Protein AF-0000000087533008 (afdb_homodimer)

Sequence (712 aa):
MNSPQEKSFFYEINFIRALACLMIVMVHVSAQFAQANGGDFTTYTYFWNQITRFGTPIFAVIGGFLLFNQYRKRDFILSRFASSRITKVLFPFLFWSVFYIIYKDIAGLRAFPNLGTPGEIIDFVYIFVRGETNYHLYFMSVVLQFYIIFPFLIMAAKSFNRYLVLFILAFAVNFLLVRYHPEIGNSYVDMIISERSFLFRWIFFFMIGGMLSYFWGPIMKWVAQYRRTSLSIGLLIFIFGALEYAVQGFVGSNRESNFFNIPMLFLAGASLYLFCSRLPRLQHAVISLGNLSLGIYLIHPFVLFVSNDYLSGLYTNAVWLPFSYALVLAGSIALVLLINKLPYSQYIITVPKQKQMNSPQEKSFFYEINFIRALACLMIVMVHVSAQFAQANGGDFTTYTYFWNQITRFGTPIFAVIGGFLLFNQYRKRDFILSRFASSRITKVLFPFLFWSVFYIIYKDIAGLRAFPNLGTPGEIIDFVYIFVRGETNYHLYFMSVVLQFYIIFPFLIMAAKSFNRYLVLFILAFAVNFLLVRYHPEIGNSYVDMIISERSFLFRWIFFFMIGGMLSYFWGPIMKWVAQYRRTSLSIGLLIFIFGALEYAVQGFVGSNRESNFFNIPMLFLAGASLYLFCSRLPRLQHAVISLGNLSLGIYLIHPFVLFVSNDYLSGLYTNAVWLPFSYALVLAGSIALVLLINKLPYSQYIITVPKQKQ

pLDDT: mean 90.54, std 10.45, range [26.05, 98.5]

Organism: NCBI:txid342944

Radius of gyration: 28.95 Å; Cα contacts (8 Å, |Δi|>4): 866; chains: 2; bounding box: 70×89×70 Å

Structure (mmCIF, N/CA/C/O backbone):
data_AF-0000000087533008-model_v1
#
loop_
_entity.id
_entity.type
_entity.pdbx_description
1 polymer 'Peptidoglycan/LPS O-acetylase OafA/YrhL'
#
loop_
_atom_site.group_PDB
_atom_site.id
_atom_site.type_symbol
_atom_site.label_atom_id
_atom_site.label_alt_id
_atom_site.label_comp_id
_atom_site.label_asym_id
_atom_site.label_entity_id
_atom_site.label_seq_id
_atom_site.pdbx_PDB_ins_code
_atom_site.Cartn_x
_atom_site.Cartn_y
_atom_site.Cartn_z
_atom_site.occupancy
_atom_site.B_iso_or_equiv
_atom_site.auth_seq_id
_atom_site.auth_comp_id
_atom_site.auth_asym_id
_atom_site.auth_atom_id
_atom_site.pdbx_PDB_model_num
ATOM 1 N N . MET A 1 1 ? -35.438 9.523 28.516 1 26.05 1 MET A N 1
ATOM 2 C CA . MET A 1 1 ? -34.531 10.664 28.531 1 26.05 1 MET A CA 1
ATOM 3 C C . MET A 1 1 ? -33.156 10.273 27.984 1 26.05 1 MET A C 1
ATOM 5 O O . MET A 1 1 ? -32.469 9.477 28.594 1 26.05 1 MET A O 1
ATOM 9 N N . ASN A 1 2 ? -33 10.016 26.641 1 30.69 2 ASN A N 1
ATOM 10 C CA . ASN A 1 2 ? -31.875 9.461 25.922 1 30.69 2 ASN A CA 1
ATOM 11 C C . ASN A 1 2 ? -30.594 10.242 26.203 1 30.69 2 ASN A C 1
ATOM 13 O O . ASN A 1 2 ? -30.594 11.477 26.188 1 30.69 2 ASN A O 1
ATOM 17 N N . SER A 1 3 ? -29.781 9.75 27.094 1 36.19 3 SER A N 1
ATOM 18 C CA . SER A 1 3 ? -28.578 10.445 27.547 1 36.19 3 SER A CA 1
ATOM 19 C C . SER A 1 3 ? -27.875 11.141 26.391 1 36.19 3 SER A C 1
ATOM 21 O O . SER A 1 3 ? -27.828 10.609 25.281 1 36.19 3 SER A O 1
ATOM 23 N N . PRO A 1 4 ? -27.922 12.453 26.312 1 39.78 4 PRO A N 1
ATOM 24 C CA . PRO A 1 4 ? -27.172 13.188 25.281 1 39.78 4 PRO A CA 1
ATOM 25 C C . PRO A 1 4 ? -25.875 12.5 24.906 1 39.78 4 PRO A C 1
ATOM 27 O O . PRO A 1 4 ? -25.156 11.992 25.781 1 39.78 4 PRO A O 1
ATOM 30 N N . GLN A 1 5 ? -25.797 11.719 23.891 1 41.09 5 GLN A N 1
ATOM 31 C CA . GLN A 1 5 ? -24.609 11.039 23.359 1 41.09 5 GLN A CA 1
ATOM 32 C C . GLN A 1 5 ? -23.375 11.906 23.5 1 41.09 5 GLN A C 1
ATOM 34 O O . GLN A 1 5 ? -23.297 13 22.938 1 41.09 5 GLN A O 1
ATOM 39 N N . GLU A 1 6 ? -22.734 12.07 24.656 1 39.91 6 GLU A N 1
ATOM 40 C CA . GLU A 1 6 ? -21.5 12.75 25.047 1 39.91 6 GLU A CA 1
ATOM 41 C C . GLU A 1 6 ? -20.5 12.766 23.891 1 39.91 6 GLU A C 1
ATOM 43 O O . GLU A 1 6 ? -20.203 11.719 23.312 1 39.91 6 GLU A O 1
ATOM 48 N N . LYS A 1 7 ? -20.5 13.727 23.109 1 49.38 7 LYS A N 1
ATOM 49 C CA . LYS A 1 7 ? -19.391 13.992 22.172 1 49.38 7 LYS A CA 1
ATOM 50 C C . LYS A 1 7 ? -18.062 13.562 22.781 1 49.38 7 LYS A C 1
ATOM 52 O O . LYS A 1 7 ? -17.578 14.18 23.734 1 49.38 7 LYS A O 1
ATOM 57 N N . SER A 1 8 ? -17.672 12.336 22.844 1 58.47 8 SER A N 1
ATOM 58 C CA . SER A 1 8 ? -16.438 11.781 23.406 1 58.47 8 SER A CA 1
ATOM 59 C C . SER A 1 8 ? -15.211 12.461 22.828 1 58.47 8 SER A C 1
ATOM 61 O O . SER A 1 8 ? -15.023 12.484 21.609 1 58.47 8 SER A O 1
ATOM 63 N N . PHE A 1 9 ? -14.648 13.555 23.469 1 67.94 9 PHE A N 1
ATOM 64 C CA . PHE A 1 9 ? -13.375 14.203 23.156 1 67.94 9 PHE A CA 1
ATOM 65 C C . PHE A 1 9 ? -12.242 13.188 23.156 1 67.94 9 PHE A C 1
ATOM 67 O O . PHE A 1 9 ? -12.078 12.43 24.109 1 67.94 9 PHE A O 1
ATOM 74 N N . PHE A 1 10 ? -11.617 13.062 21.922 1 86.81 10 PHE A N 1
ATOM 75 C CA . PHE A 1 10 ? -10.516 12.133 21.781 1 86.81 10 PHE A CA 1
ATOM 76 C C . PHE A 1 10 ? -9.188 12.805 22.109 1 86.81 10 PHE A C 1
ATOM 78 O O . PHE A 1 10 ? -8.531 13.359 21.234 1 86.81 10 PHE A O 1
ATOM 85 N N . TYR A 1 11 ? -8.797 12.781 23.375 1 91.25 11 TYR A N 1
ATOM 86 C CA . TYR A 1 11 ? -7.555 13.406 23.812 1 91.25 11 TYR A CA 1
ATOM 87 C C . TYR A 1 11 ? -6.359 12.812 23.078 1 91.25 11 TYR A C 1
ATOM 89 O O . TYR A 1 11 ? -5.395 13.523 22.781 1 91.25 11 TYR A O 1
ATOM 97 N N . GLU A 1 12 ? -6.492 11.539 22.781 1 94.62 12 GLU A N 1
ATOM 98 C CA . GLU A 1 12 ? -5.398 10.867 22.078 1 94.62 12 GLU A CA 1
ATOM 99 C C . GLU A 1 12 ? -5.199 11.453 20.672 1 94.62 12 GLU A C 1
ATOM 101 O O . GLU A 1 12 ? -4.07 11.547 20.188 1 94.62 12 GLU A O 1
ATOM 106 N N . ILE A 1 13 ? -6.301 11.844 20.062 1 95.5 13 ILE A N 1
ATOM 107 C CA . ILE A 1 13 ? -6.215 12.398 18.703 1 95.5 13 ILE A CA 1
ATOM 108 C C . ILE A 1 13 ? -5.57 13.781 18.766 1 95.5 13 ILE A C 1
ATOM 110 O O . ILE A 1 13 ? -4.777 14.133 17.875 1 95.5 13 ILE A O 1
ATOM 114 N N . ASN A 1 14 ? -5.902 14.562 19.781 1 95.5 14 ASN A N 1
ATOM 115 C CA . ASN A 1 14 ? -5.273 15.867 19.953 1 95.5 14 ASN A CA 1
ATOM 116 C C . ASN A 1 14 ? -3.781 15.734 20.25 1 95.5 14 ASN A C 1
ATOM 118 O O . ASN A 1 14 ? -2.986 16.594 19.844 1 95.5 14 ASN A O 1
ATOM 122 N N . PHE A 1 15 ? -3.502 14.734 20.984 1 96.81 15 PHE A N 1
ATOM 123 C CA . PHE A 1 15 ? -2.1 14.445 21.25 1 96.81 15 PHE A CA 1
ATOM 124 C C . PHE A 1 15 ? -1.346 14.164 19.969 1 96.81 15 PHE A C 1
ATOM 126 O O . PHE A 1 15 ? -0.263 14.711 19.734 1 96.81 15 PHE A O 1
ATOM 133 N N . ILE A 1 16 ? -1.9 13.328 19.125 1 97.5 16 ILE A N 1
ATOM 134 C CA . ILE A 1 16 ? -1.289 12.984 17.844 1 97.5 16 ILE A CA 1
ATOM 135 C C . ILE A 1 16 ? -1.213 14.219 16.953 1 97.5 16 ILE A C 1
ATOM 137 O O . ILE A 1 16 ? -0.23 14.414 16.234 1 97.5 16 ILE A O 1
ATOM 141 N N . ARG A 1 17 ? -2.219 15.008 17.031 1 97.62 17 ARG A N 1
ATOM 142 C CA . ARG A 1 17 ? -2.258 16.266 16.297 1 97.62 17 ARG A CA 1
ATOM 143 C C . ARG A 1 17 ? -1.083 17.156 16.672 1 97.62 17 ARG A C 1
ATOM 145 O O . ARG A 1 17 ? -0.493 17.812 15.805 1 97.62 17 ARG A O 1
ATOM 152 N N . ALA A 1 18 ? -0.81 17.203 17.922 1 98 18 ALA A N 1
ATOM 153 C CA . ALA A 1 18 ? 0.322 17.984 18.406 1 98 18 ALA A CA 1
ATOM 154 C C . ALA A 1 18 ? 1.632 17.5 17.797 1 98 18 ALA A C 1
ATOM 156 O O . ALA A 1 18 ? 2.461 18.297 17.359 1 98 18 ALA A O 1
ATOM 157 N N . LEU A 1 19 ? 1.797 16.188 17.766 1 97.62 19 LEU A N 1
ATOM 158 C CA . LEU A 1 19 ? 3.004 15.609 17.188 1 97.62 19 LEU A CA 1
ATOM 159 C C . LEU A 1 19 ? 3.131 15.961 15.711 1 97.62 19 LEU A C 1
ATOM 161 O O . LEU A 1 19 ? 4.219 16.297 15.242 1 97.62 19 LEU A O 1
ATOM 165 N N . ALA A 1 20 ? 2.055 15.867 15.031 1 98 20 ALA A N 1
ATOM 166 C CA . ALA A 1 20 ? 2.045 16.219 13.617 1 98 20 ALA A CA 1
ATOM 167 C C . ALA A 1 20 ? 2.402 17.688 13.406 1 98 20 ALA A C 1
ATOM 169 O O . ALA A 1 20 ? 3.164 18.016 12.492 1 98 20 ALA A O 1
ATOM 170 N N . CYS A 1 21 ? 1.858 18.484 14.242 1 97.81 21 CYS A N 1
ATOM 171 C CA . CYS A 1 21 ? 2.131 19.922 14.18 1 97.81 21 CYS A CA 1
ATOM 172 C C . CYS A 1 21 ? 3.615 20.203 14.375 1 97.81 21 CYS A C 1
ATOM 174 O O . CYS A 1 21 ? 4.207 20.984 13.625 1 97.81 21 CYS A O 1
ATOM 176 N N . LEU A 1 22 ? 4.164 19.562 15.344 1 98.19 22 LEU A N 1
ATOM 177 C CA . LEU A 1 22 ? 5.59 19.719 15.617 1 98.19 22 LEU A CA 1
ATOM 178 C C . LEU A 1 22 ? 6.422 19.297 14.406 1 98.19 22 LEU A C 1
ATOM 180 O O . LEU A 1 22 ? 7.418 19.938 14.078 1 98.19 22 LEU A O 1
ATOM 184 N N . MET A 1 23 ? 5.996 18.234 13.789 1 97.88 23 MET A N 1
ATOM 185 C CA . MET A 1 23 ? 6.707 17.734 12.617 1 97.88 23 MET A CA 1
ATOM 186 C C . MET A 1 23 ? 6.605 18.719 11.453 1 97.88 23 MET A C 1
ATOM 188 O O . MET A 1 23 ? 7.594 18.969 10.758 1 97.88 23 MET A O 1
ATOM 192 N N . ILE A 1 24 ? 5.465 19.297 11.281 1 97.81 24 ILE A N 1
ATOM 193 C CA . ILE A 1 24 ? 5.234 20.234 10.188 1 97.81 24 ILE A CA 1
ATOM 194 C C . ILE A 1 24 ? 6.125 21.469 10.367 1 97.81 24 ILE A C 1
ATOM 196 O O . ILE A 1 24 ? 6.77 21.906 9.414 1 97.81 24 ILE A O 1
ATOM 200 N N . VAL A 1 25 ? 6.199 21.969 11.57 1 98.19 25 VAL A N 1
ATOM 201 C CA . VAL A 1 25 ? 7.039 23.125 11.844 1 98.19 25 VAL A CA 1
ATOM 202 C C . VAL A 1 25 ? 8.5 22.781 11.578 1 98.19 25 VAL A C 1
ATOM 204 O O . VAL A 1 25 ? 9.234 23.578 10.977 1 98.19 25 VAL A O 1
ATOM 207 N N . MET A 1 26 ? 8.922 21.609 11.945 1 97.69 26 MET A N 1
ATOM 208 C CA . MET A 1 26 ? 10.297 21.188 11.75 1 97.69 26 MET A CA 1
ATOM 209 C C . MET A 1 26 ? 10.648 21.125 10.266 1 97.69 26 MET A C 1
ATOM 211 O O . MET A 1 26 ? 11.75 21.5 9.867 1 97.69 26 MET A O 1
ATOM 215 N N . VAL A 1 27 ? 9.766 20.688 9.461 1 96.44 27 VAL A N 1
ATOM 216 C CA . VAL A 1 27 ? 9.984 20.609 8.016 1 96.44 27 VAL A CA 1
ATOM 217 C C . VAL A 1 27 ? 10.32 21.984 7.469 1 96.44 27 VAL A C 1
ATOM 219 O O . VAL A 1 27 ? 11.289 22.141 6.715 1 96.44 27 VAL A O 1
ATOM 222 N N . HIS A 1 28 ? 9.633 22.969 7.879 1 96.88 28 HIS A N 1
ATOM 223 C CA . HIS A 1 28 ? 9.789 24.297 7.297 1 96.88 28 HIS A CA 1
ATOM 224 C C . HIS A 1 28 ? 10.977 25.031 7.902 1 96.88 28 HIS A C 1
ATOM 226 O O . HIS A 1 28 ? 11.664 25.797 7.211 1 96.88 28 HIS A O 1
ATOM 232 N N . VAL A 1 29 ? 11.227 24.781 9.188 1 97.25 29 VAL A N 1
ATOM 233 C CA . VAL A 1 29 ? 12.406 25.391 9.797 1 97.25 29 VAL A CA 1
ATOM 234 C C . VAL A 1 29 ? 13.672 24.812 9.172 1 97.25 29 VAL A C 1
ATOM 236 O O . VAL A 1 29 ? 14.602 25.547 8.836 1 97.25 29 VAL A O 1
ATOM 239 N N . SER A 1 30 ? 13.688 23.5 9.016 1 95.94 30 SER A N 1
ATOM 240 C CA . SER A 1 30 ? 14.844 22.844 8.406 1 95.94 30 SER A CA 1
ATOM 241 C C . SER A 1 30 ? 15.023 23.281 6.957 1 95.94 30 SER A C 1
ATOM 243 O O . SER A 1 30 ? 16.141 23.453 6.484 1 95.94 30 SER A O 1
ATOM 245 N N . ALA A 1 31 ? 13.969 23.484 6.266 1 94.31 31 ALA A N 1
ATOM 246 C CA . ALA A 1 31 ? 14.031 23.953 4.883 1 94.31 31 ALA A CA 1
ATOM 247 C C . ALA A 1 31 ? 14.602 25.359 4.805 1 94.31 31 ALA A C 1
ATOM 249 O O . ALA A 1 31 ? 15.281 25.719 3.836 1 94.31 31 ALA A O 1
ATOM 250 N N . GLN A 1 32 ? 14.281 26.156 5.82 1 94.12 32 GLN A N 1
ATOM 251 C CA . GLN A 1 32 ? 14.797 27.531 5.852 1 94.12 32 GLN A CA 1
ATOM 252 C C . GLN A 1 32 ? 16.328 27.531 5.941 1 94.12 32 GLN A C 1
ATOM 254 O O . GLN A 1 32 ? 16.984 28.406 5.383 1 94.12 32 GLN A O 1
ATOM 259 N N . PHE A 1 33 ? 16.875 26.578 6.629 1 93.81 33 PHE A N 1
ATOM 260 C CA . PHE A 1 33 ? 18.328 26.453 6.703 1 93.81 33 PHE A CA 1
ATOM 261 C C . PHE A 1 33 ? 18.922 26.203 5.32 1 93.81 33 PHE A C 1
ATOM 263 O O . PHE A 1 33 ? 19.953 26.766 4.969 1 93.81 33 PHE A O 1
ATOM 270 N N . ALA A 1 34 ? 18.266 25.344 4.598 1 91.31 34 ALA A N 1
ATOM 271 C CA . ALA A 1 34 ? 18.719 25.062 3.238 1 91.31 34 ALA A CA 1
ATOM 272 C C . ALA A 1 34 ? 18.641 26.328 2.373 1 91.31 34 ALA A C 1
ATOM 274 O O . ALA A 1 34 ? 19.562 26.625 1.618 1 91.31 34 ALA A O 1
ATOM 275 N N . GLN A 1 35 ? 17.578 27.016 2.547 1 90 35 GLN A N 1
ATOM 276 C CA . GLN A 1 35 ? 17.375 28.219 1.762 1 90 35 GLN A CA 1
ATOM 277 C C . GLN A 1 35 ? 18.422 29.281 2.104 1 90 35 GLN A C 1
ATOM 279 O O . GLN A 1 35 ? 18.953 29.953 1.215 1 90 35 GLN A O 1
ATOM 284 N N . ALA A 1 36 ? 18.766 29.391 3.342 1 90.12 36 ALA A N 1
ATOM 285 C CA . ALA A 1 36 ? 19.734 30.375 3.814 1 90.12 36 ALA A CA 1
ATOM 286 C C . ALA A 1 36 ? 21.156 30.016 3.379 1 90.12 36 ALA A C 1
ATOM 288 O O . ALA A 1 36 ? 22.047 30.875 3.363 1 90.12 36 ALA A O 1
ATOM 289 N N . ASN A 1 37 ? 21.297 28.766 3.02 1 90.19 37 ASN A N 1
ATOM 290 C CA . ASN A 1 37 ? 22.625 28.297 2.629 1 90.19 37 ASN A CA 1
ATOM 291 C C . ASN A 1 37 ? 22.672 27.922 1.152 1 90.19 37 ASN A C 1
ATOM 293 O O . ASN A 1 37 ? 23.281 26.906 0.789 1 90.19 37 ASN A O 1
ATOM 297 N N . GLY A 1 38 ? 22 28.641 0.303 1 87.44 38 GLY A N 1
ATOM 298 C CA . GLY A 1 38 ? 22.078 28.5 -1.143 1 87.44 38 GLY A CA 1
ATOM 299 C C . GLY A 1 38 ? 21.281 27.328 -1.673 1 87.44 38 GLY A C 1
ATOM 300 O O . GLY A 1 38 ? 21.547 26.828 -2.764 1 87.44 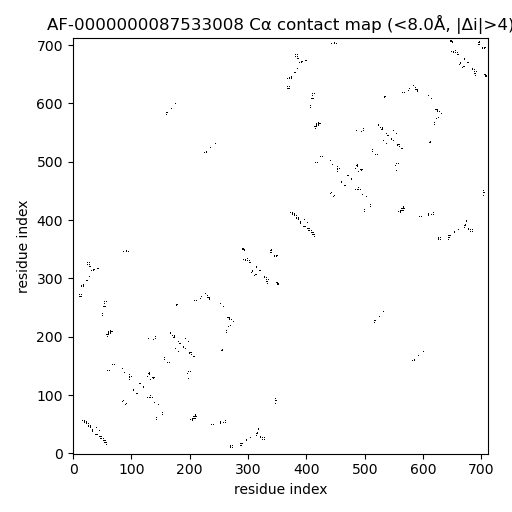38 GLY A O 1
ATOM 301 N N . GLY A 1 39 ? 20.406 26.844 -0.879 1 85.31 39 GLY A N 1
ATOM 302 C CA . GLY A 1 39 ? 19.547 25.75 -1.336 1 85.31 39 GLY A CA 1
ATOM 303 C C . GLY A 1 39 ? 20.031 24.391 -0.926 1 85.31 39 GLY A C 1
ATOM 304 O O . GLY A 1 39 ? 19.375 23.375 -1.192 1 85.31 39 GLY A O 1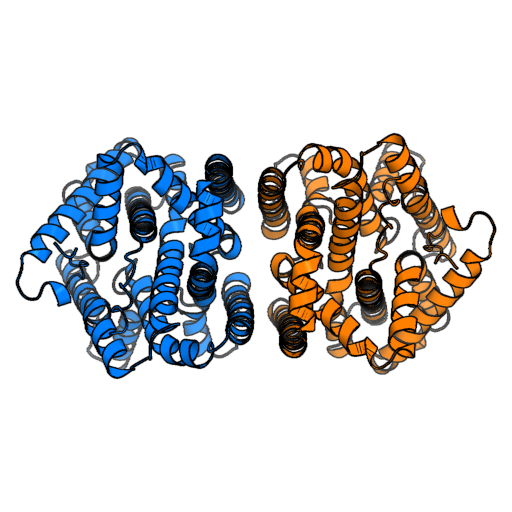
ATOM 305 N N . ASP A 1 40 ? 21.172 24.328 -0.213 1 86.38 40 ASP A N 1
ATOM 306 C CA . ASP A 1 40 ? 21.797 23.047 0.12 1 86.38 40 ASP A CA 1
ATOM 307 C C . ASP A 1 40 ? 21.469 22.625 1.547 1 86.38 40 ASP A C 1
ATOM 309 O O . ASP A 1 40 ? 21.516 23.438 2.473 1 86.38 40 ASP A O 1
ATOM 313 N N . PHE A 1 41 ? 21.016 21.469 1.606 1 88.81 41 PHE A N 1
ATOM 314 C CA . PHE A 1 41 ? 20.812 20.859 2.918 1 88.81 41 PHE A CA 1
ATOM 315 C C . PHE A 1 41 ? 22.109 20.266 3.451 1 88.81 41 PHE A C 1
ATOM 317 O O . PHE A 1 41 ? 22.906 19.734 2.688 1 88.81 41 PHE A O 1
ATOM 324 N N . THR A 1 42 ? 22.391 20.484 4.734 1 90.25 42 THR A N 1
ATOM 325 C CA . THR A 1 42 ? 23.344 19.594 5.398 1 90.25 42 THR A CA 1
ATOM 326 C C . THR A 1 42 ? 22.719 18.234 5.699 1 90.25 42 THR A C 1
ATOM 328 O O . THR A 1 42 ? 21.5 18.094 5.641 1 90.25 42 THR A O 1
ATOM 331 N N . THR A 1 43 ? 23.562 17.266 5.992 1 88.69 43 THR A N 1
ATOM 332 C CA . THR A 1 43 ? 23.047 15.938 6.34 1 88.69 43 THR A CA 1
ATOM 333 C C . THR A 1 43 ? 22.125 16.016 7.547 1 88.69 43 THR A C 1
ATOM 335 O O . THR A 1 43 ? 21.078 15.359 7.582 1 88.69 43 THR A O 1
ATOM 338 N N . TYR A 1 44 ? 22.5 16.891 8.383 1 92.44 44 TYR A N 1
ATOM 339 C CA . TYR A 1 44 ? 21.75 17.047 9.633 1 92.44 44 TYR A CA 1
ATOM 340 C C . TYR A 1 44 ? 20.391 17.672 9.375 1 92.44 44 TYR A C 1
ATOM 342 O O . TYR A 1 44 ? 19.359 17.125 9.789 1 92.44 44 TYR A O 1
ATOM 350 N N . THR A 1 45 ? 20.344 18.797 8.68 1 93.12 45 THR A N 1
ATOM 351 C CA . THR A 1 45 ? 19.078 19.484 8.414 1 93.12 45 THR A CA 1
ATOM 352 C C . THR A 1 45 ? 18.219 18.672 7.445 1 93.12 45 THR A C 1
ATOM 354 O O . THR A 1 45 ? 16.984 18.688 7.547 1 93.12 45 THR A O 1
ATOM 357 N N . TYR A 1 46 ? 18.891 18 6.59 1 91.38 46 TYR A N 1
ATOM 358 C CA . TYR A 1 46 ? 18.172 17.156 5.641 1 91.38 46 TYR A CA 1
ATOM 359 C C . TYR A 1 46 ? 17.469 16.016 6.355 1 91.38 46 TYR A C 1
ATOM 361 O O . TYR A 1 46 ? 16.312 15.703 6.051 1 91.38 46 TYR A O 1
ATOM 369 N N . PHE A 1 47 ? 18.141 15.438 7.27 1 90.94 47 PHE A N 1
ATOM 370 C CA . PHE A 1 47 ? 17.578 14.352 8.047 1 90.94 47 PHE A CA 1
ATOM 371 C C . PHE A 1 47 ? 16.297 14.797 8.75 1 90.94 47 PHE A C 1
ATOM 373 O O . PHE A 1 47 ? 15.258 14.148 8.625 1 90.94 47 PHE A O 1
ATOM 380 N N . TRP A 1 48 ? 16.344 15.875 9.398 1 93.12 48 TRP A N 1
ATOM 381 C CA . TRP A 1 48 ? 15.188 16.359 10.148 1 93.12 48 TRP A CA 1
ATOM 382 C C . TRP A 1 48 ? 14.062 16.797 9.203 1 93.12 48 TRP A C 1
ATOM 384 O O . TRP A 1 48 ? 12.883 16.609 9.516 1 93.12 48 TRP A O 1
ATOM 394 N N . ASN A 1 49 ? 14.445 17.344 8.094 1 94 49 ASN A N 1
ATOM 395 C CA . ASN A 1 49 ? 13.453 17.75 7.105 1 94 49 ASN A CA 1
ATOM 396 C C . ASN A 1 49 ? 12.656 16.547 6.586 1 94 49 ASN A C 1
ATOM 398 O O . ASN A 1 49 ? 11.43 16.609 6.492 1 94 49 ASN A O 1
ATOM 402 N N . GLN A 1 50 ? 13.359 15.484 6.371 1 91.38 50 GLN A N 1
ATOM 403 C CA . GLN A 1 50 ? 12.742 14.336 5.715 1 91.38 50 GLN A CA 1
ATOM 404 C C . GLN A 1 50 ? 12 13.461 6.719 1 91.38 50 GLN A C 1
ATOM 406 O O . GLN A 1 50 ? 10.891 13 6.449 1 91.38 50 GLN A O 1
ATOM 411 N N . ILE A 1 51 ? 12.539 13.297 7.887 1 91.5 51 ILE A N 1
ATOM 412 C CA . ILE A 1 51 ? 11.977 12.359 8.852 1 91.5 51 ILE A CA 1
ATOM 413 C C . ILE A 1 51 ? 10.695 12.938 9.453 1 91.5 51 ILE A C 1
ATOM 415 O O . ILE A 1 51 ? 9.883 12.211 10.023 1 91.5 51 ILE A O 1
ATOM 419 N N . THR A 1 52 ? 10.508 14.219 9.32 1 95 52 THR A N 1
ATOM 420 C CA . THR A 1 52 ? 9.344 14.859 9.93 1 95 52 THR A CA 1
ATOM 421 C C . THR A 1 52 ? 8.273 15.133 8.883 1 95 52 THR A C 1
ATOM 423 O O . THR A 1 52 ? 7.27 15.789 9.172 1 95 52 THR A O 1
ATOM 426 N N . ARG A 1 53 ? 8.383 14.625 7.695 1 94.75 53 ARG A N 1
ATOM 427 C CA . ARG A 1 53 ? 7.43 14.875 6.617 1 94.75 53 ARG A CA 1
ATOM 428 C C . ARG A 1 53 ? 6.191 14 6.77 1 94.75 53 ARG A C 1
ATOM 430 O O . ARG A 1 53 ? 5.332 13.969 5.887 1 94.75 53 ARG A O 1
ATOM 437 N N . PHE A 1 54 ? 6.02 13.414 7.895 1 96.5 54 PHE A N 1
ATOM 438 C CA . PHE A 1 54 ? 4.836 12.609 8.188 1 96.5 54 PHE A CA 1
ATOM 439 C C . PHE A 1 54 ? 3.711 13.484 8.727 1 96.5 54 PHE A C 1
ATOM 441 O O . PHE A 1 54 ? 2.562 13.039 8.812 1 96.5 54 PHE A O 1
ATOM 448 N N . GLY A 1 55 ? 3.967 14.703 9.055 1 97.25 55 GLY A N 1
ATOM 449 C CA . GLY A 1 55 ? 3.014 15.555 9.75 1 97.25 55 GLY A CA 1
ATOM 450 C C . GLY A 1 55 ? 1.775 15.852 8.93 1 97.25 55 GLY A C 1
ATOM 451 O O . GLY A 1 55 ? 0.651 15.68 9.398 1 97.25 55 GLY A O 1
ATOM 452 N N . THR A 1 56 ? 1.964 16.25 7.691 1 96.88 56 THR A N 1
ATOM 453 C CA . THR A 1 56 ? 0.857 16.688 6.852 1 96.88 56 THR A CA 1
ATOM 454 C C . THR A 1 56 ? -0.114 15.539 6.59 1 96.88 56 THR A C 1
ATOM 456 O O . THR A 1 56 ? -1.326 15.695 6.754 1 96.88 56 THR A O 1
ATOM 459 N N . PRO A 1 57 ? 0.393 14.375 6.227 1 97.5 57 PRO A N 1
ATOM 460 C CA . PRO A 1 57 ? -0.555 13.281 6.031 1 97.5 57 PRO A CA 1
ATOM 461 C C . PRO A 1 57 ? -1.272 12.883 7.32 1 97.5 57 PRO A C 1
ATOM 463 O O . PRO A 1 57 ? -2.426 12.445 7.281 1 97.5 57 PRO A O 1
ATOM 466 N N . ILE A 1 58 ? -0.622 13.016 8.406 1 97.88 58 ILE A N 1
ATOM 467 C CA . ILE A 1 58 ? -1.274 12.719 9.68 1 97.88 58 ILE A CA 1
ATOM 468 C C . ILE A 1 58 ? -2.418 13.703 9.914 1 97.88 58 ILE A C 1
ATOM 470 O O . ILE A 1 58 ? -3.486 13.32 10.398 1 97.88 58 ILE A O 1
ATOM 474 N N . PHE A 1 59 ? -2.203 14.977 9.555 1 97.75 59 PHE A N 1
ATOM 475 C CA . PHE A 1 59 ? -3.275 15.961 9.641 1 97.75 59 PHE A CA 1
ATOM 476 C C . PHE A 1 59 ? -4.465 15.539 8.781 1 97.75 59 PHE A C 1
ATOM 478 O O . PHE A 1 59 ? -5.617 15.68 9.195 1 97.75 59 PHE A O 1
ATOM 485 N N . ALA A 1 60 ? -4.191 15.039 7.586 1 97.88 60 ALA A N 1
ATOM 486 C CA . ALA A 1 60 ? -5.254 14.586 6.695 1 97.88 60 ALA A CA 1
ATOM 487 C C . ALA A 1 60 ? -6.035 13.438 7.316 1 97.88 60 ALA A C 1
ATOM 489 O O . ALA A 1 60 ? -7.27 13.422 7.285 1 97.88 60 ALA A O 1
ATOM 490 N N . VAL A 1 61 ? -5.316 12.484 7.898 1 98.38 61 VAL A N 1
ATOM 491 C CA . VAL A 1 61 ? -5.941 11.336 8.539 1 98.38 61 VAL A CA 1
ATOM 492 C C . VAL A 1 61 ? -6.82 11.797 9.695 1 98.38 61 VAL A C 1
ATOM 494 O O . VAL A 1 61 ? -7.945 11.32 9.859 1 98.38 61 VAL A O 1
ATOM 497 N N . ILE A 1 62 ? -6.34 12.758 10.484 1 97.75 62 ILE A N 1
ATOM 498 C CA . ILE A 1 62 ? -7.098 13.289 11.609 1 97.75 62 ILE A CA 1
ATOM 499 C C . ILE A 1 62 ? -8.367 13.961 11.109 1 97.75 62 ILE A C 1
ATOM 501 O O . ILE A 1 62 ? -9.445 13.789 11.688 1 97.75 62 ILE A O 1
ATOM 505 N N . GLY A 1 63 ? -8.242 14.75 10.039 1 96.81 63 GLY A N 1
ATOM 506 C CA . GLY A 1 63 ? -9.406 15.383 9.445 1 96.81 63 GLY A CA 1
ATOM 507 C C . GLY A 1 63 ? -10.492 14.391 9.055 1 96.81 63 GLY A C 1
ATOM 508 O O . GLY A 1 63 ? -11.664 14.586 9.383 1 96.81 63 GLY A O 1
ATOM 509 N N . GLY A 1 64 ? -10.086 13.305 8.375 1 97.56 64 GLY A N 1
ATOM 510 C CA . GLY A 1 64 ? -11.039 12.258 8.031 1 97.56 64 GLY A CA 1
ATOM 511 C C . GLY A 1 64 ? -11.617 11.555 9.25 1 97.56 64 GLY A C 1
ATOM 512 O O . GLY A 1 64 ? -12.82 11.297 9.312 1 97.56 64 GLY A O 1
ATOM 513 N N . PHE A 1 65 ? -10.773 11.273 10.203 1 97.25 65 PHE A N 1
ATOM 514 C CA . PHE A 1 65 ? -11.164 10.586 11.43 1 97.25 65 PHE A CA 1
ATOM 515 C C . PHE A 1 65 ? -12.266 11.344 12.148 1 97.25 65 PHE A C 1
ATOM 517 O O . PHE A 1 65 ? -13.305 10.773 12.484 1 97.25 65 PHE A O 1
ATOM 524 N N . LEU A 1 66 ? -12.086 12.602 12.375 1 94.38 66 LEU A N 1
ATOM 525 C CA . LEU A 1 66 ? -13.008 13.406 13.164 1 94.38 66 LEU A CA 1
ATOM 526 C C . LEU A 1 66 ? -14.336 13.586 12.438 1 94.38 66 LEU A C 1
ATOM 528 O O . LEU A 1 66 ? -15.406 13.477 13.047 1 94.38 66 LEU A O 1
ATOM 532 N N . LEU A 1 67 ? -14.273 13.789 11.133 1 94.62 67 LEU A N 1
ATOM 533 C CA . LEU A 1 67 ? -15.492 14.023 10.375 1 94.62 67 LEU A CA 1
ATOM 534 C C . LEU A 1 67 ? -16.328 12.742 10.289 1 94.62 67 LEU A C 1
ATOM 536 O O . LEU A 1 67 ? -17.531 12.766 10.547 1 94.62 67 LEU A O 1
ATOM 540 N N . PHE A 1 68 ? -15.703 11.672 9.938 1 95.5 68 PHE A N 1
ATOM 541 C CA . PHE A 1 68 ? -16.453 10.422 9.812 1 95.5 68 PHE A CA 1
ATOM 542 C C . PHE A 1 68 ? -16.969 9.961 11.172 1 95.5 68 PHE A C 1
ATOM 544 O O . PHE A 1 68 ? -18.062 9.414 11.281 1 95.5 68 PHE A O 1
ATOM 551 N N . ASN A 1 69 ? -16.141 10.164 12.156 1 92.94 69 ASN A N 1
ATOM 552 C CA . ASN A 1 69 ? -16.578 9.805 13.5 1 92.94 69 ASN A CA 1
ATOM 553 C C . ASN A 1 69 ? -17.797 10.633 13.93 1 92.94 69 ASN A C 1
ATOM 555 O O . ASN A 1 69 ? -18.719 10.102 14.547 1 92.94 69 ASN A O 1
ATOM 559 N N . GLN A 1 70 ? -17.828 11.852 13.633 1 90.38 70 GLN A N 1
ATOM 560 C CA . GLN A 1 70 ? -18.891 12.766 14.031 1 90.38 70 GLN A CA 1
ATOM 561 C C . GLN A 1 70 ? -20.188 12.453 13.305 1 90.38 70 GLN A C 1
ATOM 563 O O . GLN A 1 70 ? -21.266 12.469 13.906 1 90.38 70 GLN A O 1
ATOM 568 N N . TYR A 1 71 ? -20.125 12.094 12.047 1 90.25 71 TYR A N 1
ATOM 569 C CA . TYR A 1 71 ? -21.344 12.086 11.242 1 90.25 71 TYR A CA 1
ATOM 570 C C . TYR A 1 71 ? -21.781 10.664 10.922 1 90.25 71 TYR A C 1
ATOM 572 O O . TYR A 1 71 ? -22.812 10.461 10.273 1 90.25 71 TYR A O 1
ATOM 580 N N . ARG A 1 72 ? -21.078 9.727 11.352 1 83.75 72 ARG A N 1
ATOM 581 C CA . ARG A 1 72 ? -21.5 8.344 11.156 1 83.75 72 ARG A CA 1
ATOM 582 C C . ARG A 1 72 ? -22.734 8.031 11.992 1 83.75 72 ARG A C 1
ATOM 584 O O . ARG A 1 72 ? -23.609 7.266 11.562 1 83.75 72 ARG A O 1
ATOM 591 N N . LYS A 1 73 ? -22.828 8.578 13.141 1 78.81 73 LYS A N 1
ATOM 592 C CA . LYS A 1 73 ? -23.906 8.227 14.055 1 78.81 73 LYS A CA 1
ATOM 593 C C . LYS A 1 73 ? -24.938 9.352 14.164 1 78.81 73 LYS A C 1
ATOM 595 O O . LYS A 1 73 ? -25.906 9.242 14.906 1 78.81 73 LYS A O 1
ATOM 600 N N . ARG A 1 74 ? -24.672 10.453 13.453 1 81.06 74 ARG A N 1
ATOM 601 C CA . ARG A 1 74 ? -25.562 11.609 13.57 1 81.06 74 ARG A CA 1
ATOM 602 C C . ARG A 1 74 ? -26.141 11.992 12.211 1 81.06 74 ARG A C 1
ATOM 604 O O . ARG A 1 74 ? -25.609 11.609 11.172 1 81.06 74 ARG A O 1
ATOM 611 N N . ASP A 1 75 ? -27.203 12.656 12.359 1 86 75 ASP A N 1
ATOM 612 C CA . ASP A 1 75 ? -27.812 13.164 11.133 1 86 75 ASP A CA 1
ATOM 613 C C . ASP A 1 75 ? -26.938 14.242 10.5 1 86 75 ASP A C 1
ATOM 615 O O . ASP A 1 75 ? -26.391 15.102 11.195 1 86 75 ASP A O 1
ATOM 619 N N . PHE A 1 76 ? -26.719 14.086 9.328 1 88.19 76 PHE A N 1
ATOM 620 C CA . PHE A 1 76 ? -25.922 15.039 8.586 1 88.19 76 PHE A CA 1
ATOM 621 C C . PHE A 1 76 ? -26.781 16.188 8.062 1 88.19 76 PHE A C 1
ATOM 623 O O . PHE A 1 76 ? -27.688 15.969 7.254 1 88.19 76 PHE A O 1
ATOM 630 N N . ILE A 1 77 ? -26.547 17.391 8.586 1 89.88 77 ILE A N 1
ATOM 631 C CA . ILE A 1 77 ? -27.203 18.609 8.133 1 89.88 77 ILE A CA 1
ATOM 632 C C . ILE A 1 77 ? -26.219 19.484 7.367 1 89.88 77 ILE A C 1
ATOM 634 O O . ILE A 1 77 ? -25.297 20.047 7.961 1 89.88 77 ILE A O 1
ATOM 638 N N . LEU A 1 78 ? -26.438 19.625 6.152 1 91.88 78 LEU A N 1
ATOM 639 C CA . LEU A 1 78 ? -25.5 20.281 5.25 1 91.88 78 LEU A CA 1
ATOM 640 C C . LEU A 1 78 ? -25.25 21.734 5.668 1 91.88 78 LEU A C 1
ATOM 642 O O . LEU A 1 78 ? -24.125 22.219 5.629 1 91.88 78 LEU A O 1
ATOM 646 N N . SER A 1 79 ? -26.297 22.453 5.988 1 92.62 79 SER A N 1
ATOM 647 C CA . SER A 1 79 ? -26.172 23.875 6.324 1 92.62 79 SER A CA 1
ATOM 648 C C . SER A 1 79 ? -25.297 24.062 7.555 1 92.62 79 SER A C 1
ATOM 650 O O . SER A 1 79 ? -24.453 24.969 7.586 1 92.62 79 SER A O 1
ATOM 652 N N . ARG A 1 80 ? -25.5 23.25 8.531 1 91.31 80 ARG A N 1
ATOM 653 C CA . ARG A 1 80 ? -24.703 23.344 9.75 1 91.31 80 ARG A CA 1
ATOM 654 C C . ARG A 1 80 ? -23.25 22.969 9.469 1 91.31 80 ARG A C 1
ATOM 656 O O . ARG A 1 80 ? -22.328 23.594 10.008 1 91.31 80 ARG A O 1
ATOM 663 N N . PHE A 1 81 ? -23.109 21.891 8.711 1 93.81 81 PHE A N 1
ATOM 664 C CA . PHE A 1 81 ? -21.766 21.453 8.32 1 93.81 81 PHE A CA 1
ATOM 665 C C . PHE A 1 81 ? -21.047 22.562 7.562 1 93.81 81 PHE A C 1
ATOM 667 O O . PHE A 1 81 ? -19.906 22.906 7.898 1 93.81 81 PHE A O 1
ATOM 674 N N . ALA A 1 82 ? -21.703 23.141 6.59 1 93.94 82 ALA A N 1
ATOM 675 C CA . ALA A 1 82 ? -21.109 24.172 5.746 1 93.94 82 ALA A CA 1
ATOM 676 C C . ALA A 1 82 ? -20.766 25.422 6.559 1 93.94 82 ALA A C 1
ATOM 678 O O . ALA A 1 82 ? -19.703 26.016 6.379 1 93.94 82 ALA A O 1
ATOM 679 N N . SER A 1 83 ? -21.656 25.844 7.402 1 93.44 83 SER A N 1
ATOM 680 C CA . SER A 1 83 ? -21.422 27.031 8.219 1 93.44 83 SER A CA 1
ATOM 681 C C . SER A 1 83 ? -20.203 26.844 9.125 1 93.44 83 SER A C 1
ATOM 683 O O . SER A 1 83 ? -19.391 27.766 9.273 1 93.44 83 SER A O 1
ATOM 685 N N . SER A 1 84 ? -20.125 25.688 9.664 1 91.25 84 SER A N 1
ATOM 686 C CA . SER A 1 84 ? -19.016 25.391 10.562 1 91.25 84 SER A CA 1
ATOM 687 C C . SER A 1 84 ? -17.688 25.375 9.805 1 91.25 84 SER A C 1
ATOM 689 O O . SER A 1 84 ? -16.703 25.969 10.25 1 91.25 84 SER A O 1
ATOM 691 N N . ARG A 1 85 ? -17.656 24.719 8.648 1 92.19 85 ARG A N 1
ATOM 692 C CA . ARG A 1 85 ? -16.438 24.609 7.859 1 92.19 85 ARG A CA 1
ATOM 693 C C . ARG A 1 85 ? -16.047 25.953 7.27 1 92.19 85 ARG A C 1
ATOM 695 O O . ARG A 1 85 ? -14.852 26.266 7.172 1 92.19 85 ARG A O 1
ATOM 702 N N . ILE A 1 86 ? -17.031 26.719 6.961 1 91.75 86 ILE A N 1
ATOM 703 C CA . ILE A 1 86 ? -16.766 28.031 6.406 1 91.75 86 ILE A CA 1
ATOM 704 C C . ILE A 1 86 ? -16.125 28.922 7.473 1 91.75 86 ILE A C 1
ATOM 706 O O . ILE A 1 86 ? -15.086 29.547 7.234 1 91.75 86 ILE A O 1
ATOM 710 N N . THR A 1 87 ? -16.594 28.906 8.594 1 90.12 87 THR A N 1
ATOM 711 C CA . THR A 1 87 ? -16.125 29.797 9.656 1 90.12 87 THR A CA 1
ATOM 712 C C . THR A 1 87 ? -14.789 29.328 10.211 1 90.12 87 THR A C 1
ATOM 714 O O . THR A 1 87 ? -13.898 30.141 10.469 1 90.12 87 THR A O 1
ATOM 717 N N . LYS A 1 88 ? -14.656 28.016 10.305 1 90.62 88 LYS A N 1
ATOM 718 C CA . LYS A 1 88 ? -13.516 27.5 11.055 1 90.62 88 LYS A CA 1
ATOM 719 C C . LYS A 1 88 ? -12.328 27.234 10.133 1 90.62 88 LYS A C 1
ATOM 721 O O . LYS A 1 88 ? -11.188 27.156 10.594 1 90.62 88 LYS A O 1
ATOM 726 N N . VAL A 1 89 ? -12.609 27.125 8.82 1 92.81 89 VAL A N 1
ATOM 727 C CA . VAL A 1 89 ? -11.492 26.734 7.961 1 92.81 89 VAL A CA 1
ATOM 728 C C . VAL A 1 89 ? -11.398 27.703 6.777 1 92.81 89 VAL A C 1
ATOM 730 O O . VAL A 1 89 ? -10.32 28.219 6.484 1 92.81 89 VAL A O 1
ATOM 733 N N . LEU A 1 90 ? -12.508 28 6.145 1 94.12 90 LEU A N 1
ATOM 734 C CA . LEU A 1 90 ? -12.461 28.828 4.949 1 94.12 90 LEU A CA 1
ATOM 735 C C . LEU A 1 90 ? -12.023 30.25 5.289 1 94.12 90 LEU A C 1
ATOM 737 O O . LEU A 1 90 ? -11.164 30.812 4.609 1 94.12 90 LEU A O 1
ATOM 741 N N . PHE A 1 91 ? -12.586 30.844 6.289 1 94.31 91 PHE A N 1
ATOM 742 C CA . PHE A 1 91 ? -12.266 32.219 6.629 1 94.31 91 PHE A CA 1
ATOM 743 C C . PHE A 1 91 ? -10.812 32.375 7.055 1 94.31 91 PHE A C 1
ATOM 745 O O . PHE A 1 91 ? -10.102 33.25 6.574 1 94.31 91 PHE A O 1
ATOM 752 N N . PRO A 1 92 ? -10.414 31.5 7.961 1 94.19 92 PRO A N 1
ATOM 753 C CA . PRO A 1 92 ? -8.984 31.562 8.266 1 94.19 92 PRO A CA 1
ATOM 754 C C . PRO A 1 92 ? -8.102 31.406 7.023 1 94.19 92 PRO A C 1
ATOM 756 O O . PRO A 1 92 ? -7.086 32.094 6.891 1 94.19 92 PRO A O 1
ATOM 759 N N . PHE A 1 93 ? -8.453 30.516 6.141 1 95.19 93 PHE A N 1
ATOM 760 C CA . PHE A 1 93 ? -7.703 30.312 4.91 1 95.19 93 PHE A CA 1
ATOM 761 C C . PHE A 1 93 ? -7.633 31.594 4.09 1 95.19 93 PHE A C 1
ATOM 763 O O . PHE A 1 93 ? -6.562 31.969 3.604 1 95.19 93 PHE A O 1
ATOM 770 N N . LEU A 1 94 ? -8.773 32.25 3.945 1 94.75 94 LEU A N 1
ATOM 771 C CA . LEU A 1 94 ? -8.844 33.5 3.186 1 94.75 94 LEU A CA 1
ATOM 772 C C . LEU A 1 94 ? -8.039 34.594 3.865 1 94.75 94 LEU A C 1
ATOM 774 O O . LEU A 1 94 ? -7.277 35.312 3.207 1 94.75 94 LEU A O 1
ATOM 778 N N . PHE A 1 95 ? -8.203 34.688 5.129 1 94.81 95 PHE A N 1
ATOM 779 C CA . PHE A 1 95 ? -7.508 35.688 5.887 1 94.81 95 PHE A CA 1
ATOM 780 C C . PHE A 1 95 ? -5.996 35.562 5.738 1 94.81 95 PHE A C 1
ATOM 782 O O . PHE A 1 95 ? -5.305 36.5 5.387 1 94.81 95 PHE A O 1
ATOM 789 N N . TRP A 1 96 ? -5.492 34.406 6.012 1 95.75 96 TRP A N 1
ATOM 790 C CA . TRP A 1 96 ? -4.047 34.219 6.02 1 95.75 96 TRP A CA 1
ATOM 791 C C . TRP A 1 96 ? -3.482 34.25 4.605 1 95.75 96 TRP A C 1
ATOM 793 O O . TRP A 1 96 ? -2.332 34.625 4.398 1 95.75 96 TRP A O 1
ATOM 803 N N . SER A 1 97 ? -4.293 33.781 3.617 1 95.19 97 SER A N 1
ATOM 804 C CA . SER A 1 97 ? -3.865 33.938 2.23 1 95.19 97 SER A CA 1
ATOM 805 C C . SER A 1 97 ? -3.627 35.406 1.881 1 95.19 97 SER A C 1
ATOM 807 O O . SER A 1 97 ? -2.588 35.75 1.315 1 95.19 97 SER A O 1
ATOM 809 N N . VAL A 1 98 ? -4.551 36.219 2.232 1 93.81 98 VAL A N 1
ATOM 810 C CA . VAL A 1 98 ? -4.426 37.656 1.971 1 93.81 98 VAL A CA 1
ATOM 811 C C . VAL A 1 98 ? -3.279 38.25 2.797 1 93.81 98 VAL A C 1
ATOM 813 O O . VAL A 1 98 ? -2.492 39.062 2.299 1 93.81 98 VAL A O 1
ATOM 816 N N . PHE A 1 99 ? -3.188 37.844 4.031 1 95.06 99 PHE A N 1
ATOM 817 C CA . PHE A 1 99 ? -2.135 38.281 4.926 1 95.06 99 PHE A CA 1
ATOM 818 C C . PHE A 1 99 ? -0.759 38.031 4.32 1 95.06 99 PHE A C 1
ATOM 820 O O . PHE A 1 99 ? 0.083 38.938 4.273 1 95.06 99 PHE A O 1
ATOM 827 N N . TYR A 1 100 ? -0.5 36.844 3.832 1 95.81 100 TYR A N 1
ATOM 828 C CA . TYR A 1 100 ? 0.822 36.469 3.332 1 95.81 100 TYR A CA 1
ATOM 829 C C . TYR A 1 100 ? 1.12 37.188 2.018 1 95.81 100 TYR A C 1
ATOM 831 O O . TYR A 1 100 ? 2.271 37.531 1.736 1 95.81 100 TYR A O 1
ATOM 839 N N . ILE A 1 101 ? 0.076 37.438 1.244 1 92.94 101 ILE A N 1
ATOM 840 C CA . ILE A 1 101 ? 0.269 38.188 0.013 1 92.94 101 ILE A CA 1
ATOM 841 C C . ILE A 1 101 ? 0.748 39.625 0.345 1 92.94 101 ILE A C 1
ATOM 843 O O . ILE A 1 101 ? 1.731 40.094 -0.225 1 92.94 101 ILE A O 1
ATOM 847 N N . ILE A 1 102 ? 0.089 40.219 1.257 1 93.81 102 ILE A N 1
ATOM 848 C CA . ILE A 1 102 ? 0.413 41.594 1.656 1 93.81 102 ILE A CA 1
ATOM 849 C C . ILE A 1 102 ? 1.787 41.625 2.322 1 93.81 102 ILE A C 1
ATOM 851 O O . ILE A 1 102 ? 2.619 42.469 2.004 1 93.81 102 ILE A O 1
ATOM 855 N N . TYR A 1 103 ? 1.979 40.688 3.223 1 94 103 TYR A N 1
ATOM 856 C CA . TYR A 1 103 ? 3.248 40.656 3.943 1 94 103 TYR A CA 1
ATOM 857 C C . TYR A 1 103 ? 4.418 40.469 2.98 1 94 103 TYR A C 1
ATOM 859 O O . TYR A 1 103 ? 5.438 41.156 3.105 1 94 103 TYR A O 1
ATOM 867 N N . LYS A 1 104 ? 4.293 39.594 2.098 1 92.69 104 LYS A N 1
ATOM 868 C CA . LYS A 1 104 ? 5.383 39.312 1.164 1 92.69 104 LYS A CA 1
ATOM 869 C C . LYS A 1 104 ? 5.652 40.531 0.269 1 92.69 104 LYS A C 1
ATOM 871 O O . LYS A 1 104 ? 6.801 40.781 -0.105 1 92.69 104 LYS A O 1
ATOM 876 N N . ASP A 1 105 ? 4.613 41.188 -0.048 1 91.12 105 ASP A N 1
ATOM 877 C CA . ASP A 1 105 ? 4.766 42.406 -0.842 1 91.12 105 ASP A CA 1
ATOM 878 C C . ASP A 1 105 ? 5.516 43.5 -0.06 1 91.12 105 ASP A C 1
ATOM 880 O O . ASP A 1 105 ? 6.488 44.062 -0.557 1 91.12 105 ASP A O 1
ATOM 884 N N . ILE A 1 106 ? 5.176 43.719 1.146 1 92.56 106 ILE A N 1
ATOM 885 C CA . ILE A 1 106 ? 5.766 44.75 2 1 92.56 106 ILE A CA 1
ATOM 886 C C . ILE A 1 106 ? 7.215 44.375 2.316 1 92.56 106 ILE A C 1
ATOM 888 O O . ILE A 1 106 ? 8.086 45.25 2.338 1 92.56 106 ILE A O 1
ATOM 892 N N . ALA A 1 107 ? 7.422 43.094 2.529 1 90.81 107 ALA A N 1
ATOM 893 C CA . ALA A 1 107 ? 8.75 42.625 2.893 1 90.81 107 ALA A CA 1
ATOM 894 C C . ALA A 1 107 ? 9.648 42.531 1.663 1 90.81 107 ALA A C 1
ATOM 896 O O . ALA A 1 107 ? 10.844 42.219 1.782 1 90.81 107 ALA A O 1
ATOM 897 N N . GLY A 1 108 ? 9.062 42.719 0.436 1 86.44 108 GLY A N 1
ATOM 898 C CA . GLY A 1 108 ? 9.844 42.688 -0.789 1 86.44 108 GLY A CA 1
ATOM 899 C C . GLY A 1 108 ? 10.164 41.25 -1.239 1 86.44 108 GLY A C 1
ATOM 900 O O . GLY A 1 108 ? 11.148 41.031 -1.951 1 86.44 108 GLY A O 1
ATOM 901 N N . LEU A 1 109 ? 9.469 40.375 -0.654 1 84.06 109 LEU A N 1
ATOM 902 C CA . LEU A 1 109 ? 9.703 38.969 -1.005 1 84.06 109 LEU A CA 1
ATOM 903 C C . LEU A 1 109 ? 9.039 38.625 -2.33 1 84.06 109 LEU A C 1
ATOM 905 O O . LEU A 1 109 ? 9.578 37.844 -3.115 1 84.06 109 LEU A O 1
ATOM 909 N N . ARG A 1 110 ? 7.875 39.094 -2.584 1 84.31 110 ARG A N 1
ATOM 910 C CA . ARG A 1 110 ? 7.105 38.906 -3.809 1 84.31 110 ARG A CA 1
ATOM 911 C C . ARG A 1 110 ? 6.141 40.062 -4.035 1 84.31 110 ARG A C 1
ATOM 913 O O . ARG A 1 110 ? 5.457 40.5 -3.107 1 84.31 110 ARG A O 1
ATOM 920 N N . ALA A 1 111 ? 6.059 40.469 -5.234 1 84.62 111 ALA A N 1
ATOM 921 C CA . ALA A 1 111 ? 5.188 41.625 -5.539 1 84.62 111 ALA A CA 1
ATOM 922 C C . ALA A 1 111 ? 3.721 41.188 -5.527 1 84.62 111 ALA A C 1
ATOM 924 O O . ALA A 1 111 ? 3.391 40.062 -5.832 1 84.62 111 ALA A O 1
ATOM 925 N N . PHE A 1 112 ? 2.963 42.125 -5.129 1 86.38 112 PHE A N 1
ATOM 926 C CA . PHE A 1 112 ? 1.522 41.938 -5.203 1 86.38 112 PHE A CA 1
ATOM 927 C C . PHE A 1 112 ? 1.095 41.594 -6.629 1 86.38 112 PHE A C 1
ATOM 929 O O . PHE A 1 112 ? 1.606 42.188 -7.586 1 86.38 112 PHE A O 1
ATOM 936 N N . PRO A 1 113 ? 0.275 40.562 -6.734 1 83.81 113 PRO A N 1
ATOM 937 C CA . PRO A 1 113 ? -0.117 40.156 -8.086 1 83.81 113 PRO A CA 1
ATOM 938 C C . PRO A 1 113 ? -0.82 41.281 -8.859 1 83.81 113 PRO A C 1
ATOM 940 O O . PRO A 1 113 ? -1.585 42.062 -8.273 1 83.81 113 PRO A O 1
ATOM 943 N N . ASN A 1 114 ? -0.46 41.312 -10.125 1 83.38 114 ASN A N 1
ATOM 944 C CA . ASN A 1 114 ? -1.121 42.281 -11.008 1 83.38 114 ASN A CA 1
ATOM 945 C C . ASN A 1 114 ? -2.535 41.812 -11.367 1 83.38 114 ASN A C 1
ATOM 947 O O . ASN A 1 114 ? -2.742 40.688 -11.766 1 83.38 114 ASN A O 1
ATOM 951 N N . LEU A 1 115 ? -3.527 42.688 -11.047 1 86.62 115 LEU A N 1
ATOM 952 C CA . LEU A 1 115 ? -4.922 42.375 -11.312 1 86.62 115 LEU A CA 1
ATOM 953 C C . LEU A 1 115 ? -5.496 43.25 -12.414 1 86.62 115 LEU A C 1
ATOM 955 O O . LEU A 1 115 ? -6.695 43.531 -12.43 1 86.62 115 LEU A O 1
ATOM 959 N N . GLY A 1 116 ? -4.676 43.562 -13.375 1 87 116 GLY A N 1
ATOM 960 C CA . GLY A 1 116 ? -5.066 44.531 -14.391 1 87 116 GLY A CA 1
ATOM 961 C C . GLY A 1 116 ? -5.848 43.906 -15.531 1 87 116 GLY A C 1
ATOM 962 O O . GLY A 1 116 ? -6.578 44.594 -16.25 1 87 116 GLY A O 1
ATOM 963 N N . THR A 1 117 ? -5.629 42.656 -15.812 1 90.31 117 THR A N 1
ATOM 964 C CA . THR A 1 117 ? -6.285 41.969 -16.906 1 90.31 117 THR A CA 1
ATOM 965 C C . THR A 1 117 ? -7.105 40.781 -16.391 1 90.31 117 THR A C 1
ATOM 967 O O . THR A 1 117 ? -6.848 40.281 -15.297 1 90.31 117 THR A O 1
ATOM 970 N N . PRO A 1 118 ? -8.078 40.438 -17.141 1 89.5 118 PRO A N 1
ATOM 971 C CA . PRO A 1 118 ? -8.867 39.25 -16.75 1 89.5 118 PRO A CA 1
ATOM 972 C C . PRO A 1 118 ? -8.008 38 -16.594 1 89.5 118 PRO A C 1
ATOM 974 O O . PRO A 1 118 ? -8.25 37.188 -15.688 1 89.5 118 PRO A O 1
ATOM 977 N N . GLY A 1 119 ? -7.098 37.812 -17.438 1 85.5 119 GLY A N 1
ATOM 978 C CA . GLY A 1 119 ? -6.195 36.688 -17.328 1 85.5 119 GLY A CA 1
ATOM 979 C C . GLY A 1 119 ? -5.406 36.688 -16.031 1 85.5 119 GLY A C 1
ATOM 980 O O . GLY A 1 119 ? -5.25 35.625 -15.406 1 85.5 119 GLY A O 1
ATOM 981 N N . GLU A 1 120 ? -5.039 37.812 -15.68 1 85.44 120 GLU A N 1
ATOM 982 C CA . GLU A 1 120 ? -4.281 37.938 -14.438 1 85.44 120 GLU A CA 1
ATOM 983 C C . GLU A 1 120 ? -5.16 37.656 -13.219 1 85.44 120 GLU A C 1
ATOM 985 O O . GLU A 1 120 ? -4.703 37.062 -12.242 1 85.44 120 GLU A O 1
ATOM 990 N N . ILE A 1 121 ? -6.312 38.062 -13.359 1 87.38 121 ILE A N 1
ATOM 991 C CA . ILE A 1 121 ? -7.262 37.812 -12.281 1 87.38 121 ILE A CA 1
ATOM 992 C C . ILE A 1 121 ? -7.523 36.312 -12.148 1 87.38 121 ILE A C 1
ATOM 994 O O . ILE A 1 121 ? -7.535 35.781 -11.039 1 87.38 121 ILE A O 1
ATOM 998 N N . ILE A 1 122 ? -7.707 35.719 -13.227 1 85.69 122 ILE A N 1
ATOM 999 C CA . ILE A 1 122 ? -7.945 34.281 -13.227 1 85.69 122 ILE A CA 1
ATOM 1000 C C . ILE A 1 122 ? -6.73 33.531 -12.656 1 85.69 122 ILE A C 1
ATOM 1002 O O . ILE A 1 122 ? -6.875 32.625 -11.859 1 85.69 122 ILE A O 1
ATOM 1006 N N . ASP A 1 123 ? -5.645 34 -13.047 1 83.5 123 ASP A N 1
ATOM 1007 C CA . ASP A 1 123 ? -4.41 33.406 -12.547 1 83.5 123 ASP A CA 1
ATOM 1008 C C . ASP A 1 123 ? -4.297 33.594 -11.031 1 83.5 123 ASP A C 1
ATOM 1010 O O . ASP A 1 123 ? -3.875 32.656 -10.328 1 83.5 123 ASP A O 1
ATOM 1014 N N . PHE A 1 124 ? -4.688 34.719 -10.664 1 86.44 124 PHE A N 1
ATOM 1015 C CA . PHE A 1 124 ? -4.633 35 -9.242 1 86.44 124 PHE A CA 1
ATOM 1016 C C . PHE A 1 124 ? -5.598 34.125 -8.469 1 86.44 124 PHE A C 1
ATOM 1018 O O . PHE A 1 124 ? -5.234 33.531 -7.441 1 86.44 124 PHE A O 1
ATOM 1025 N N . VAL A 1 125 ? -6.719 33.969 -8.969 1 86.81 125 VAL A N 1
ATOM 1026 C CA . VAL A 1 125 ? -7.73 33.125 -8.328 1 86.81 125 VAL A CA 1
ATOM 1027 C C . VAL A 1 125 ? -7.254 31.688 -8.273 1 86.81 125 VAL A C 1
ATOM 1029 O O . VAL A 1 125 ? -7.441 31 -7.27 1 86.81 125 VAL A O 1
ATOM 1032 N N . TYR A 1 126 ? -6.633 31.328 -9.273 1 85.12 126 TYR A N 1
ATOM 1033 C CA . TYR A 1 126 ? -6.117 29.969 -9.352 1 85.12 126 TYR A CA 1
ATOM 1034 C C . TYR A 1 126 ? -5.043 29.734 -8.297 1 85.12 126 TYR A C 1
ATOM 1036 O O . TYR A 1 126 ? -5.074 28.719 -7.59 1 85.12 126 TYR A O 1
ATOM 1044 N N . ILE A 1 127 ? -4.238 30.625 -8.195 1 83.94 127 ILE A N 1
ATOM 1045 C CA . ILE A 1 127 ? -3.164 30.531 -7.219 1 83.94 127 ILE A CA 1
ATOM 1046 C C . ILE A 1 127 ? -3.746 30.547 -5.809 1 83.94 127 ILE A C 1
ATOM 1048 O O . ILE A 1 127 ? -3.291 29.812 -4.926 1 83.94 127 ILE A O 1
ATOM 1052 N N . PHE A 1 128 ? -4.738 31.359 -5.734 1 87 128 PHE A N 1
ATOM 1053 C CA . PHE A 1 128 ? -5.395 31.531 -4.445 1 87 128 PHE A CA 1
ATOM 1054 C C . PHE A 1 128 ? -6.125 30.25 -4.027 1 87 128 PHE A C 1
ATOM 1056 O O . PHE A 1 128 ? -5.945 29.766 -2.91 1 87 128 PHE A O 1
ATOM 1063 N N . VAL A 1 129 ? -6.781 29.641 -4.914 1 87.62 129 VAL A N 1
ATOM 1064 C CA . VAL A 1 129 ? -7.594 28.469 -4.617 1 87.62 129 VAL A CA 1
ATOM 1065 C C . VAL A 1 129 ? -6.684 27.266 -4.367 1 87.62 129 VAL A C 1
ATOM 1067 O O . VAL A 1 129 ? -7.004 26.406 -3.547 1 87.62 129 VAL A O 1
ATOM 1070 N N . ARG A 1 130 ? -5.555 27.297 -4.895 1 89.56 130 ARG A N 1
ATOM 1071 C CA . ARG A 1 130 ? -4.605 26.203 -4.734 1 89.56 130 ARG A CA 1
ATOM 1072 C C . ARG A 1 130 ? -3.785 26.375 -3.459 1 89.56 130 ARG A C 1
ATOM 1074 O O . ARG A 1 130 ? -3.006 25.484 -3.096 1 89.56 130 ARG A O 1
ATOM 1081 N N . GLY A 1 131 ? -4.027 27.484 -2.77 1 91.5 131 GLY A N 1
ATOM 1082 C CA . GLY A 1 131 ? -3.295 27.734 -1.541 1 91.5 131 GLY A CA 1
ATOM 1083 C C . GLY A 1 131 ? -1.827 28.047 -1.773 1 91.5 131 GLY A C 1
ATOM 1084 O O . GLY A 1 131 ? -0.976 27.688 -0.955 1 91.5 131 GLY A O 1
ATOM 1085 N N . GLU A 1 132 ? -1.558 28.609 -2.924 1 90.75 132 GLU A N 1
ATOM 1086 C CA . GLU A 1 132 ? -0.161 28.859 -3.275 1 90.75 132 GLU A CA 1
ATOM 1087 C C . GLU A 1 132 ? 0.263 30.281 -2.928 1 90.75 132 GLU A C 1
ATOM 1089 O O . GLU A 1 132 ? 1.311 30.75 -3.377 1 90.75 132 GLU A O 1
ATOM 1094 N N . THR A 1 133 ? -0.588 30.969 -2.18 1 91.81 133 THR A N 1
ATOM 1095 C CA . THR A 1 133 ? -0.195 32.281 -1.697 1 91.81 133 THR A CA 1
ATOM 1096 C C . THR A 1 133 ? 0.982 32.188 -0.732 1 91.81 133 THR A C 1
ATOM 1098 O O . THR A 1 133 ? 1.769 33.125 -0.598 1 91.81 133 THR A O 1
ATOM 1101 N N . ASN A 1 134 ? 0.999 31.109 -0.078 1 92.75 134 ASN A N 1
ATOM 1102 C CA . ASN A 1 134 ? 2.152 30.688 0.707 1 92.75 134 ASN A CA 1
ATOM 1103 C C . ASN A 1 134 ? 2.309 29.156 0.695 1 92.75 134 ASN A C 1
ATOM 1105 O O . ASN A 1 134 ? 1.321 28.438 0.578 1 92.75 134 ASN A O 1
ATOM 1109 N N . TYR A 1 135 ? 3.461 28.703 0.888 1 90.75 135 TYR A N 1
ATOM 1110 C CA . TYR A 1 135 ? 3.824 27.328 0.555 1 90.75 135 TYR A CA 1
ATOM 1111 C C . TYR A 1 135 ? 3.049 26.328 1.411 1 90.75 135 TYR A C 1
ATOM 1113 O O . TYR A 1 135 ? 2.764 25.219 0.974 1 90.75 135 TYR A O 1
ATOM 1121 N N . HIS A 1 136 ? 2.725 26.641 2.627 1 94.06 136 HIS A N 1
ATOM 1122 C CA . HIS A 1 136 ? 2.094 25.656 3.504 1 94.06 136 HIS A CA 1
ATOM 1123 C C . HIS A 1 136 ? 0.58 25.656 3.322 1 94.06 136 HIS A C 1
ATOM 1125 O O . HIS A 1 136 ? -0.094 24.703 3.723 1 94.06 136 HIS A O 1
ATOM 1131 N N . LEU A 1 137 ? -0.012 26.609 2.686 1 95.81 137 LEU A N 1
ATOM 1132 C CA . LEU A 1 137 ? -1.459 26.797 2.627 1 95.81 137 LEU A CA 1
ATOM 1133 C C . LEU A 1 137 ? -2.084 25.859 1.604 1 95.81 137 LEU A C 1
ATOM 1135 O O . LEU A 1 137 ? -3.307 25.703 1.561 1 95.81 137 LEU A O 1
ATOM 1139 N N . TYR A 1 138 ? -1.309 25.172 0.802 1 94.94 138 TYR A N 1
ATOM 1140 C CA . TYR A 1 138 ? -1.863 24.219 -0.149 1 94.94 138 TYR A CA 1
ATOM 1141 C C . TYR A 1 138 ? -2.682 23.141 0.567 1 94.94 138 TYR A C 1
ATOM 1143 O O . TYR A 1 138 ? -3.674 22.656 0.027 1 94.94 138 TYR A O 1
ATOM 1151 N N . PHE A 1 139 ? -2.256 22.812 1.714 1 95.88 139 PHE A N 1
ATOM 1152 C CA . PHE A 1 139 ? -2.943 21.75 2.432 1 95.88 139 PHE A CA 1
ATOM 1153 C C . PHE A 1 139 ? -4.316 22.219 2.904 1 95.88 139 PHE A C 1
ATOM 1155 O O . PHE A 1 139 ? -5.266 21.422 2.936 1 95.88 139 PHE A O 1
ATOM 1162 N N . MET A 1 140 ? -4.395 23.469 3.271 1 95.62 140 MET A N 1
ATOM 1163 C CA . MET A 1 140 ? -5.715 24 3.611 1 95.62 140 MET A CA 1
ATOM 1164 C C . MET A 1 140 ? -6.664 23.906 2.422 1 95.62 140 MET A C 1
ATOM 1166 O O . MET A 1 140 ? -7.855 23.641 2.594 1 95.62 140 MET A O 1
ATOM 1170 N N . SER A 1 141 ? -6.121 24.172 1.278 1 95.75 141 SER A N 1
ATOM 1171 C CA . SER A 1 141 ? -6.918 24.016 0.065 1 95.75 141 SER A CA 1
ATOM 1172 C C . SER A 1 141 ? -7.387 22.562 -0.099 1 95.75 141 SER A C 1
ATOM 1174 O O . SER A 1 141 ? -8.539 22.328 -0.466 1 95.75 141 SER A O 1
ATOM 1176 N N . VAL A 1 142 ? -6.555 21.609 0.185 1 96.62 142 VAL A N 1
ATOM 1177 C CA . VAL A 1 142 ? -6.895 20.188 0.111 1 96.62 142 VAL A CA 1
ATOM 1178 C C . VAL A 1 142 ? -8.031 19.875 1.086 1 96.62 142 VAL A C 1
ATOM 1180 O O . VAL A 1 142 ? -8.992 19.188 0.729 1 96.62 142 VAL A O 1
ATOM 1183 N N . VAL A 1 143 ? -7.934 20.406 2.264 1 97.06 143 VAL A N 1
ATOM 1184 C CA . VAL A 1 143 ? -8.922 20.156 3.307 1 97.06 143 VAL A CA 1
ATOM 1185 C C . VAL A 1 143 ? -10.273 20.734 2.885 1 97.06 143 VAL A C 1
ATOM 1187 O O . VAL A 1 143 ? -11.312 20.109 3.066 1 97.06 143 VAL A O 1
ATOM 1190 N N . LEU A 1 144 ? -10.219 21.891 2.311 1 96.31 144 LEU A N 1
ATOM 1191 C CA . LEU A 1 144 ? -11.445 22.531 1.857 1 96.31 144 LEU A CA 1
ATOM 1192 C C . LEU A 1 144 ? -12.102 21.734 0.741 1 96.31 144 LEU A C 1
ATOM 1194 O O . LEU A 1 144 ? -13.328 21.594 0.704 1 96.31 144 LEU A O 1
ATOM 1198 N N . GLN A 1 145 ? -11.273 21.266 -0.177 1 96.44 145 GLN A N 1
ATOM 1199 C CA . GLN A 1 145 ? -11.797 20.391 -1.224 1 96.44 145 GLN A CA 1
ATOM 1200 C C . GLN A 1 145 ? -12.445 19.156 -0.627 1 96.44 145 GLN A C 1
ATOM 1202 O O . GLN A 1 145 ? -13.5 18.703 -1.098 1 96.44 145 GLN A O 1
ATOM 1207 N N . PHE A 1 146 ? -11.891 18.594 0.394 1 97.75 146 PHE A N 1
ATOM 1208 C CA . PHE A 1 146 ? -12.453 17.438 1.07 1 97.75 146 PHE A CA 1
ATOM 1209 C C . PHE A 1 146 ? -13.805 17.766 1.692 1 97.75 146 PHE A C 1
ATOM 1211 O O . PHE A 1 146 ? -14.734 16.969 1.645 1 97.75 146 PHE A O 1
ATOM 1218 N N . TYR A 1 147 ? -13.891 18.969 2.266 1 96.44 147 TYR A N 1
ATOM 1219 C CA . TYR A 1 147 ? -15.148 19.406 2.879 1 96.44 147 TYR A CA 1
ATOM 1220 C C . TYR A 1 147 ? -16.25 19.516 1.837 1 96.44 147 TYR A C 1
ATOM 1222 O O . TYR A 1 147 ? -17.422 19.25 2.135 1 96.44 147 TYR A O 1
ATOM 1230 N N . ILE A 1 148 ? -15.898 19.828 0.636 1 96.12 148 ILE A N 1
ATOM 1231 C CA . ILE A 1 148 ? -16.875 19.969 -0.438 1 96.12 148 ILE A CA 1
ATOM 1232 C C . ILE A 1 148 ? -17.391 18.578 -0.836 1 96.12 148 ILE A C 1
ATOM 1234 O O . ILE A 1 148 ? -18.594 18.406 -1.062 1 96.12 148 ILE A O 1
ATOM 1238 N N . ILE A 1 149 ? -16.562 17.594 -0.836 1 96.94 149 ILE A N 1
ATOM 1239 C CA . ILE A 1 149 ? -16.938 16.266 -1.33 1 96.94 149 ILE A CA 1
ATOM 1240 C C . ILE A 1 149 ? -17.484 15.43 -0.182 1 96.94 149 ILE A C 1
ATOM 1242 O O . ILE A 1 149 ? -18.188 14.438 -0.411 1 96.94 149 ILE A O 1
ATOM 1246 N N . PHE A 1 150 ? -17.25 15.82 1.029 1 97 150 PHE A N 1
ATOM 1247 C CA . PHE A 1 150 ? -17.547 15 2.201 1 97 150 PHE A CA 1
ATOM 1248 C C . PHE A 1 150 ? -19.031 14.688 2.283 1 97 150 PHE A C 1
ATOM 1250 O O . PHE A 1 150 ? -19.406 13.562 2.615 1 97 150 PHE A O 1
ATOM 1257 N N . PRO A 1 151 ? -19.938 15.695 1.986 1 95.31 151 PRO A N 1
ATOM 1258 C CA . PRO A 1 151 ? -21.375 15.367 2.021 1 95.31 151 PRO A CA 1
ATOM 1259 C C . PRO A 1 151 ? -21.734 14.211 1.094 1 95.31 151 PRO A C 1
ATOM 1261 O O . PRO A 1 151 ? -22.562 13.367 1.447 1 95.31 151 PRO A O 1
ATOM 1264 N N . PHE A 1 152 ? -21.078 14.125 0 1 95.44 152 PHE A N 1
ATOM 1265 C CA . PHE A 1 152 ? -21.328 13.031 -0.927 1 95.44 152 PHE A CA 1
ATOM 1266 C C . PHE A 1 152 ? -20.75 11.727 -0.389 1 95.44 152 PHE A C 1
ATOM 1268 O O . PHE A 1 152 ? -21.344 10.664 -0.549 1 95.44 152 PHE A O 1
ATOM 1275 N N . LEU A 1 153 ? -19.625 11.789 0.25 1 95.88 153 LEU A N 1
ATOM 1276 C CA . LEU A 1 153 ? -18.953 10.609 0.794 1 95.88 153 LEU A CA 1
ATOM 1277 C C . LEU A 1 153 ? -19.781 10.008 1.932 1 95.88 153 LEU A C 1
ATOM 1279 O O . LEU A 1 153 ? -19.953 8.789 1.989 1 95.88 153 LEU A O 1
ATOM 1283 N N . ILE A 1 154 ? -20.25 10.898 2.791 1 94.06 154 ILE A N 1
ATOM 1284 C CA . ILE A 1 154 ? -20.969 10.398 3.957 1 94.06 154 ILE A CA 1
ATOM 1285 C C . ILE A 1 154 ? -22.312 9.828 3.525 1 94.06 154 ILE A C 1
ATOM 1287 O O . ILE A 1 154 ? -22.828 8.883 4.133 1 94.06 154 ILE A O 1
ATOM 1291 N N . MET A 1 155 ? -22.906 10.414 2.482 1 92.56 155 MET A N 1
ATOM 1292 C CA . MET A 1 155 ? -24.156 9.875 1.937 1 92.56 155 MET A CA 1
ATOM 1293 C C . MET A 1 155 ? -23.922 8.523 1.273 1 92.56 155 MET A C 1
ATOM 1295 O O . MET A 1 155 ? -24.781 7.637 1.353 1 92.56 155 MET A O 1
ATOM 1299 N N . ALA A 1 156 ? -22.797 8.367 0.708 1 92.94 156 ALA A N 1
ATOM 1300 C CA . ALA A 1 156 ? -22.469 7.121 0.023 1 92.94 156 ALA A CA 1
ATOM 1301 C C . ALA A 1 156 ? -22.016 6.055 1.014 1 92.94 156 ALA A C 1
ATOM 1303 O O . ALA A 1 156 ? -22.203 4.859 0.779 1 92.94 156 ALA A O 1
ATOM 1304 N N . ALA A 1 157 ? -21.453 6.43 2.113 1 92.81 157 ALA A N 1
ATOM 1305 C CA . ALA A 1 157 ? -20.859 5.531 3.105 1 92.81 157 ALA A CA 1
ATOM 1306 C C . ALA A 1 157 ? -21.859 5.223 4.223 1 92.81 157 ALA A C 1
ATOM 1308 O O . ALA A 1 157 ? -21.531 5.34 5.402 1 92.81 157 ALA A O 1
ATOM 1309 N N . LYS A 1 158 ? -23 4.758 3.887 1 89.5 158 LYS A N 1
ATOM 1310 C CA . LYS A 1 158 ? -24.062 4.52 4.859 1 89.5 158 LYS A CA 1
ATOM 1311 C C . LYS A 1 158 ? -23.844 3.207 5.609 1 89.5 158 LYS A C 1
ATOM 1313 O O . LYS A 1 158 ? -24.422 2.988 6.676 1 89.5 158 LYS A O 1
ATOM 1318 N N . SER A 1 159 ? -23.094 2.357 5.051 1 91.31 159 SER A N 1
ATOM 1319 C CA . SER A 1 159 ? -22.719 1.101 5.684 1 91.31 159 SER A CA 1
ATOM 1320 C C . SER A 1 159 ? -21.203 0.87 5.59 1 91.31 159 SER A C 1
ATOM 1322 O O . SER A 1 159 ? -20.531 1.521 4.797 1 91.31 159 SER A O 1
ATOM 1324 N N . PHE A 1 160 ? -20.75 0.047 6.406 1 92.31 160 PHE A N 1
ATOM 1325 C CA . PHE A 1 160 ? -19.312 -0.262 6.387 1 92.31 160 PHE A CA 1
ATOM 1326 C C . PHE A 1 160 ? -18.906 -0.817 5.027 1 92.31 160 PHE A C 1
ATOM 1328 O O . PHE A 1 160 ? -17.812 -0.507 4.531 1 92.31 160 PHE A O 1
ATOM 1335 N N . ASN A 1 161 ? -19.781 -1.665 4.438 1 91.31 161 ASN A N 1
ATOM 1336 C CA . ASN A 1 161 ? -19.453 -2.27 3.146 1 91.31 161 ASN A CA 1
ATOM 1337 C C . ASN A 1 161 ? -19.328 -1.214 2.051 1 91.31 161 ASN A C 1
ATOM 1339 O O . ASN A 1 161 ? -18.422 -1.293 1.212 1 91.31 161 ASN A O 1
ATOM 1343 N N . ARG A 1 162 ? -20.219 -0.289 2.059 1 92.5 162 ARG A N 1
ATOM 1344 C CA . ARG A 1 162 ? -20.141 0.796 1.086 1 92.5 162 ARG A CA 1
ATOM 1345 C C . ARG A 1 162 ? -18.906 1.653 1.32 1 92.5 162 ARG A C 1
ATOM 1347 O O . ARG A 1 162 ? -18.266 2.104 0.367 1 92.5 162 ARG A O 1
ATOM 1354 N N . TYR A 1 163 ? -18.578 1.894 2.643 1 95.25 163 TYR A N 1
ATOM 1355 C CA . TYR A 1 163 ? -17.375 2.631 2.979 1 95.25 163 TYR A CA 1
ATOM 1356 C C . TYR A 1 163 ? -16.125 1.909 2.459 1 95.25 163 TYR A C 1
ATOM 1358 O O . TYR A 1 163 ? -15.195 2.543 1.971 1 95.25 163 TYR A O 1
ATOM 1366 N N . LEU A 1 164 ? -16.172 0.587 2.604 1 93.94 164 LEU A N 1
ATOM 1367 C CA . LEU A 1 164 ? -15.031 -0.211 2.164 1 93.94 164 LEU A CA 1
ATOM 1368 C C . LEU A 1 164 ? -14.805 -0.06 0.663 1 93.94 164 LEU A C 1
ATOM 1370 O O . LEU A 1 164 ? -13.664 0.046 0.207 1 93.94 164 LEU A O 1
ATOM 1374 N N . VAL A 1 165 ? -15.852 -0.04 -0.107 1 92.88 165 VAL A N 1
ATOM 1375 C CA . VAL A 1 165 ? -15.758 0.145 -1.552 1 92.88 165 VAL A CA 1
ATOM 1376 C C . VAL A 1 165 ? -15.141 1.51 -1.857 1 92.88 165 VAL A C 1
ATOM 1378 O O . VAL A 1 165 ? -14.234 1.619 -2.689 1 92.88 165 VAL A O 1
ATOM 1381 N N . LEU A 1 166 ? -15.641 2.514 -1.156 1 95.19 166 LEU A N 1
ATOM 1382 C CA . LEU A 1 166 ? -15.109 3.861 -1.342 1 95.19 166 LEU A CA 1
ATOM 1383 C C . LEU A 1 166 ? -13.648 3.934 -0.921 1 95.19 166 LEU A C 1
ATOM 1385 O O . LEU A 1 166 ? -12.852 4.656 -1.531 1 95.19 166 LEU A O 1
ATOM 1389 N N . PHE A 1 167 ? -13.344 3.205 0.149 1 96.56 167 PHE A N 1
ATOM 1390 C CA . PHE A 1 167 ? -11.984 3.135 0.662 1 96.56 167 PHE A CA 1
ATOM 1391 C C . PHE A 1 167 ? -11.031 2.578 -0.394 1 96.56 167 PHE A C 1
ATOM 1393 O O . PHE A 1 167 ? -9.961 3.139 -0.632 1 96.56 167 PHE A O 1
ATOM 1400 N N . ILE A 1 168 ? -11.43 1.543 -1.099 1 93.94 168 ILE A N 1
ATOM 1401 C CA . ILE A 1 168 ? -10.633 0.894 -2.133 1 93.94 168 ILE A CA 1
ATOM 1402 C C . ILE A 1 168 ? -10.531 1.807 -3.354 1 93.94 168 ILE A C 1
ATOM 1404 O O . ILE A 1 168 ? -9.461 1.938 -3.949 1 93.94 168 ILE A O 1
ATOM 1408 N N . LEU A 1 169 ? -11.617 2.445 -3.684 1 94.25 169 LEU A N 1
ATOM 1409 C CA . LEU A 1 169 ? -11.609 3.395 -4.793 1 94.25 169 LEU A CA 1
ATOM 1410 C C . LEU A 1 169 ? -10.656 4.551 -4.516 1 94.25 169 LEU A C 1
ATOM 1412 O O . LEU A 1 169 ? -9.93 4.988 -5.41 1 94.25 169 LEU A O 1
ATOM 1416 N N . ALA A 1 170 ? -10.719 5.039 -3.27 1 96.88 170 ALA A N 1
ATOM 1417 C CA . ALA A 1 170 ? -9.828 6.129 -2.871 1 96.88 170 ALA A CA 1
ATOM 1418 C C . ALA A 1 170 ? -8.367 5.719 -2.994 1 96.88 170 ALA A C 1
ATOM 1420 O O . ALA A 1 170 ? -7.527 6.512 -3.43 1 96.88 170 ALA A O 1
ATOM 1421 N N . PHE A 1 171 ? -8.055 4.512 -2.594 1 95.75 171 PHE A N 1
ATOM 1422 C CA . PHE A 1 171 ? -6.691 4.008 -2.738 1 95.75 171 PHE A CA 1
ATOM 1423 C C . PHE A 1 171 ? -6.266 4 -4.203 1 95.75 171 PHE A C 1
ATOM 1425 O O . PHE A 1 171 ? -5.188 4.488 -4.543 1 95.75 171 PHE A O 1
ATOM 1432 N N . ALA A 1 172 ? -7.145 3.436 -5.047 1 93.06 172 ALA A N 1
ATOM 1433 C CA . ALA A 1 172 ? -6.824 3.283 -6.465 1 93.06 172 ALA A CA 1
ATOM 1434 C C . ALA A 1 172 ? -6.547 4.637 -7.113 1 93.06 172 ALA A C 1
ATOM 1436 O O . ALA A 1 172 ? -5.52 4.816 -7.773 1 93.06 172 ALA A O 1
ATOM 1437 N N . VAL A 1 173 ? -7.422 5.578 -6.836 1 93.19 173 VAL A N 1
ATOM 1438 C CA . VAL A 1 173 ? -7.312 6.891 -7.465 1 93.19 173 VAL A CA 1
ATOM 1439 C C . VAL A 1 173 ? -6.082 7.617 -6.934 1 93.19 173 VAL A C 1
ATOM 1441 O O . VAL A 1 173 ? -5.285 8.148 -7.711 1 93.19 173 VAL A O 1
ATOM 1444 N N . ASN A 1 174 ? -5.957 7.633 -5.59 1 95.62 174 ASN A N 1
ATOM 1445 C CA . ASN A 1 174 ? -4.82 8.305 -4.965 1 95.62 174 ASN A CA 1
ATOM 1446 C C . ASN A 1 174 ? -3.494 7.703 -5.418 1 95.62 174 ASN A C 1
ATOM 1448 O O . ASN A 1 174 ? -2.561 8.43 -5.758 1 95.62 174 ASN A O 1
ATOM 1452 N N . PHE A 1 175 ? -3.434 6.395 -5.461 1 94.31 175 PHE A N 1
ATOM 1453 C CA . PHE A 1 175 ? -2.209 5.711 -5.855 1 94.31 175 PHE A CA 1
ATOM 1454 C C . PHE A 1 175 ? -1.851 6.031 -7.301 1 94.31 175 PHE A C 1
ATOM 1456 O O . PHE A 1 175 ? -0.705 6.371 -7.602 1 94.31 175 PHE A O 1
ATOM 1463 N N . LEU A 1 176 ? -2.791 5.984 -8.211 1 91.19 176 LEU A N 1
ATOM 1464 C CA . LEU A 1 176 ? -2.566 6.238 -9.625 1 91.19 176 LEU A CA 1
ATOM 1465 C C . LEU A 1 176 ? -2.031 7.648 -9.852 1 91.19 176 LEU A C 1
ATOM 1467 O O . LEU A 1 176 ? -1.086 7.844 -10.617 1 91.19 176 LEU A O 1
ATOM 1471 N N . LEU A 1 177 ? -2.561 8.57 -9.125 1 91.31 177 LEU A N 1
ATOM 1472 C CA . LEU A 1 177 ? -2.209 9.977 -9.336 1 91.31 177 LEU A CA 1
ATOM 1473 C C . LEU A 1 177 ? -0.821 10.273 -8.773 1 91.31 177 LEU A C 1
ATOM 1475 O O . LEU A 1 177 ? -0.067 11.055 -9.367 1 91.31 177 LEU A O 1
ATOM 1479 N N . VAL A 1 178 ? -0.494 9.648 -7.668 1 91.75 178 VAL A N 1
ATOM 1480 C CA . VAL A 1 178 ? 0.763 9.977 -7.004 1 91.75 178 VAL A CA 1
ATOM 1481 C C . VAL A 1 178 ? 1.899 9.164 -7.621 1 91.75 178 VAL A C 1
ATOM 1483 O O . VAL A 1 178 ? 3.008 9.68 -7.797 1 91.75 178 VAL A O 1
ATOM 1486 N N . ARG A 1 179 ? 1.577 7.957 -8.047 1 87.94 179 ARG A N 1
ATOM 1487 C CA . ARG A 1 179 ? 2.619 7.059 -8.531 1 87.94 179 ARG A CA 1
ATOM 1488 C C . ARG A 1 179 ? 2.953 7.348 -9.992 1 87.94 179 ARG A C 1
ATOM 1490 O O . ARG A 1 179 ? 4.121 7.324 -10.383 1 87.94 179 ARG A O 1
ATOM 1497 N N . TYR A 1 180 ? 1.94 7.621 -10.852 1 86.25 180 TYR A N 1
ATOM 1498 C CA . TYR A 1 180 ? 2.197 7.598 -12.281 1 86.25 180 TYR A CA 1
ATOM 1499 C C . TYR A 1 180 ? 2.004 8.984 -12.891 1 86.25 180 TYR A C 1
ATOM 1501 O O . TYR A 1 180 ? 2.354 9.211 -14.055 1 86.25 180 TYR A O 1
ATOM 1509 N N . HIS A 1 181 ? 1.45 9.93 -12.164 1 85.56 181 HIS A N 1
ATOM 1510 C CA . HIS A 1 181 ? 1.252 11.281 -12.688 1 85.56 181 HIS A CA 1
ATOM 1511 C C . HIS A 1 181 ? 0.694 11.242 -14.102 1 85.56 181 HIS A C 1
ATOM 1513 O O . HIS A 1 181 ? 1.282 11.812 -15.023 1 85.56 181 HIS A O 1
ATOM 1519 N N . PRO A 1 182 ? -0.452 10.617 -14.234 1 82.44 182 PRO A N 1
ATOM 1520 C CA . PRO A 1 182 ? -0.998 10.438 -15.578 1 82.44 182 PRO A CA 1
ATOM 1521 C C . PRO A 1 182 ? -1.301 11.758 -16.281 1 82.44 182 PRO A C 1
ATOM 1523 O O . PRO A 1 182 ? -1.567 12.766 -15.617 1 82.44 182 PRO A O 1
ATOM 1526 N N . GLU A 1 183 ? -1.133 11.758 -17.594 1 82.19 183 GLU A N 1
ATOM 1527 C CA . GLU A 1 183 ? -1.535 12.867 -18.469 1 82.19 183 GLU A CA 1
ATOM 1528 C C . GLU A 1 183 ? -2.721 12.477 -19.344 1 82.19 183 GLU A C 1
ATOM 1530 O O . GLU A 1 183 ? -2.693 11.438 -20 1 82.19 183 GLU A O 1
ATOM 1535 N N . ILE A 1 184 ? -3.77 13.156 -19.234 1 78.31 184 ILE A N 1
ATOM 1536 C CA . ILE A 1 184 ? -4.984 12.812 -19.953 1 78.31 184 ILE A CA 1
ATOM 1537 C C . ILE A 1 184 ? -5.012 13.547 -21.297 1 78.31 184 ILE A C 1
ATOM 1539 O O . ILE A 1 184 ? -5.867 13.281 -22.141 1 78.31 184 ILE A O 1
ATOM 1543 N N . GLY A 1 185 ? -4.039 14.328 -21.562 1 77.69 185 GLY A N 1
ATOM 1544 C CA . GLY A 1 185 ? -3.92 14.953 -22.875 1 77.69 185 GLY A CA 1
ATOM 1545 C C . GLY A 1 185 ? -4.484 16.359 -22.906 1 77.69 185 GLY A C 1
ATOM 1546 O O . GLY A 1 185 ? -4.145 17.141 -23.797 1 77.69 185 GLY A O 1
ATOM 1547 N N . ASN A 1 186 ? -5.418 16.672 -21.953 1 80.38 186 ASN A N 1
ATOM 1548 C CA . ASN A 1 186 ? -5.91 18.047 -21.812 1 80.38 186 ASN A CA 1
ATOM 1549 C C . ASN A 1 186 ? -5.039 18.859 -20.859 1 80.38 186 ASN A C 1
ATOM 1551 O O . ASN A 1 186 ? -4.918 18.516 -19.688 1 80.38 186 ASN A O 1
ATOM 1555 N N . SER A 1 187 ? -4.551 19.875 -21.375 1 80.06 187 SER A N 1
ATOM 1556 C CA . SER A 1 187 ? -3.553 20.656 -20.656 1 80.06 187 SER A CA 1
ATOM 1557 C C . SER A 1 187 ? -4.105 21.172 -19.328 1 80.06 187 SER A C 1
ATOM 1559 O O . SER A 1 187 ? -3.426 21.125 -18.297 1 80.06 187 SER A O 1
ATOM 1561 N N . TYR A 1 188 ? -5.34 21.688 -19.406 1 74.75 188 TYR A N 1
ATOM 1562 C CA . TYR A 1 188 ? -5.938 22.266 -18.203 1 74.75 188 TYR A CA 1
ATOM 1563 C C . TYR A 1 188 ? -6.168 21.188 -17.156 1 74.75 188 TYR A C 1
ATOM 1565 O O . TYR A 1 188 ? -5.828 21.375 -15.977 1 74.75 188 TYR A O 1
ATOM 1573 N N . VAL A 1 189 ? -6.621 20.125 -17.609 1 79.25 189 VAL A N 1
ATOM 1574 C CA . VAL A 1 189 ? -6.906 19.031 -16.672 1 79.25 189 VAL A CA 1
ATOM 1575 C C . VAL A 1 189 ? -5.598 18.469 -16.125 1 79.25 189 VAL A C 1
ATOM 1577 O O . VAL A 1 189 ? -5.484 18.188 -14.93 1 79.25 189 VAL A O 1
ATOM 1580 N N . ASP A 1 190 ? -4.684 18.359 -16.906 1 83.12 190 ASP A N 1
ATOM 1581 C CA . ASP A 1 190 ? -3.379 17.844 -16.5 1 83.12 190 ASP A CA 1
ATOM 1582 C C . ASP A 1 190 ? -2.721 18.766 -15.477 1 83.12 190 ASP A C 1
ATOM 1584 O O . ASP A 1 190 ? -2.086 18.281 -14.531 1 83.12 190 ASP A O 1
ATOM 1588 N N . MET A 1 191 ? -3.018 20.031 -15.703 1 79.38 191 MET A N 1
ATOM 1589 C CA . MET A 1 191 ? -2.473 21 -14.758 1 79.38 191 MET A CA 1
ATOM 1590 C C . MET A 1 191 ? -3.111 20.828 -13.383 1 79.38 191 MET A C 1
ATOM 1592 O O . MET A 1 191 ? -2.41 20.797 -12.367 1 79.38 191 MET A O 1
ATOM 1596 N N . ILE A 1 192 ? -4.34 20.594 -13.383 1 82.19 192 ILE A N 1
ATOM 1597 C CA . ILE A 1 192 ? -5.086 20.484 -12.133 1 82.19 192 ILE A CA 1
ATOM 1598 C C . ILE A 1 192 ? -4.703 19.188 -11.414 1 82.19 192 ILE A C 1
ATOM 1600 O O . ILE A 1 192 ? -4.391 19.203 -10.219 1 82.19 192 ILE A O 1
ATOM 1604 N N . ILE A 1 193 ? -4.551 18.109 -12.148 1 84.69 193 ILE A N 1
ATOM 1605 C CA . ILE A 1 193 ? -4.352 16.797 -11.539 1 84.69 193 ILE A CA 1
ATOM 1606 C C . ILE A 1 193 ? -2.908 16.672 -11.062 1 84.69 193 ILE A C 1
ATOM 1608 O O . ILE A 1 193 ? -2.613 15.875 -10.164 1 84.69 193 ILE A O 1
ATOM 1612 N N . SER A 1 194 ? -2.123 17.5 -11.602 1 84.5 194 SER A N 1
ATOM 1613 C CA . SER A 1 194 ? -0.709 17.406 -11.25 1 84.5 194 SER A CA 1
ATOM 1614 C C . SER A 1 194 ? -0.384 18.281 -10.039 1 84.5 194 SER A C 1
ATOM 1616 O O . SER A 1 194 ? 0.686 18.156 -9.445 1 84.5 194 SER A O 1
ATOM 1618 N N . GLU A 1 195 ? -1.335 19.062 -9.609 1 86.25 195 GLU A N 1
ATOM 1619 C CA . GLU A 1 195 ? -1.1 19.984 -8.508 1 86.25 195 GLU A CA 1
ATOM 1620 C C . GLU A 1 195 ? -1.028 19.25 -7.176 1 86.25 195 GLU A C 1
ATOM 1622 O O . GLU A 1 195 ? -1.787 18.312 -6.941 1 86.25 195 GLU A O 1
ATOM 1627 N N . ARG A 1 196 ? -0.161 19.719 -6.344 1 87.12 196 ARG A N 1
ATOM 1628 C CA . ARG A 1 196 ? 0.007 19.109 -5.023 1 87.12 196 ARG A CA 1
ATOM 1629 C C . ARG A 1 196 ? -1.245 19.312 -4.172 1 87.12 196 ARG A C 1
ATOM 1631 O O . ARG A 1 196 ? -1.519 18.5 -3.275 1 87.12 196 ARG A O 1
ATOM 1638 N N . SER A 1 197 ? -1.992 20.344 -4.473 1 92.94 197 SER A N 1
ATOM 1639 C CA . SER A 1 197 ? -3.164 20.672 -3.672 1 92.94 197 SER A CA 1
ATOM 1640 C C . SER A 1 197 ? -4.402 19.938 -4.172 1 92.94 197 SER A C 1
ATOM 1642 O O . SER A 1 197 ? -5.5 20.125 -3.637 1 92.94 197 SER A O 1
ATOM 1644 N N . PHE A 1 198 ? -4.223 19.156 -5.172 1 93.56 198 PHE A N 1
ATOM 1645 C CA . PHE A 1 198 ? -5.359 18.406 -5.695 1 93.56 198 PHE A CA 1
ATOM 1646 C C . PHE A 1 198 ? -5.785 17.312 -4.719 1 93.56 198 PHE A C 1
ATOM 1648 O O . PHE A 1 198 ? -4.988 16.438 -4.367 1 93.56 198 PHE A O 1
ATOM 1655 N N . LEU A 1 199 ? -7 17.312 -4.328 1 96.25 199 LEU A N 1
ATOM 1656 C CA . LEU A 1 199 ? -7.512 16.484 -3.238 1 96.25 199 LEU A CA 1
ATOM 1657 C C . LEU A 1 199 ? -7.262 15 -3.51 1 96.25 199 LEU A C 1
ATOM 1659 O O . LEU A 1 199 ? -6.918 14.25 -2.598 1 96.25 199 LEU A O 1
ATOM 1663 N N . PHE A 1 200 ? -7.469 14.609 -4.719 1 95.5 200 PHE A N 1
ATOM 1664 C CA . PHE A 1 200 ? -7.469 13.18 -5.02 1 95.5 200 PHE A CA 1
ATOM 1665 C C . PHE A 1 200 ? -6.055 12.617 -4.957 1 95.5 200 PHE A C 1
ATOM 1667 O O . PHE A 1 200 ? -5.867 11.398 -5.008 1 95.5 200 PHE A O 1
ATOM 1674 N N . ARG A 1 201 ? -5.086 13.469 -4.762 1 95.69 201 ARG A N 1
ATOM 1675 C CA . ARG A 1 201 ? -3.734 13.023 -4.438 1 95.69 201 ARG A CA 1
ATOM 1676 C C . ARG A 1 201 ? -3.588 12.758 -2.945 1 95.69 201 ARG A C 1
ATOM 1678 O O . ARG A 1 201 ? -2.57 12.219 -2.502 1 95.69 201 ARG A O 1
ATOM 1685 N N . TRP A 1 202 ? -4.656 13.086 -2.172 1 97.44 202 TRP A N 1
ATOM 1686 C CA . TRP A 1 202 ? -4.613 12.992 -0.716 1 97.44 202 TRP A CA 1
ATOM 1687 C C . TRP A 1 202 ? -5.805 12.195 -0.185 1 97.44 202 TRP A C 1
ATOM 1689 O O . TRP A 1 202 ? -5.84 11.836 0.993 1 97.44 202 TRP A O 1
ATOM 1699 N N . ILE A 1 203 ? -6.754 11.859 -1.003 1 98.19 203 ILE A N 1
ATOM 1700 C CA . ILE A 1 203 ? -8.078 11.414 -0.579 1 98.19 203 ILE A CA 1
ATOM 1701 C C . ILE A 1 203 ? -7.957 10.133 0.241 1 98.19 203 ILE A C 1
ATOM 1703 O O . ILE A 1 203 ? -8.727 9.914 1.182 1 98.19 203 ILE A O 1
ATOM 1707 N N . PHE A 1 204 ? -7.027 9.273 -0.064 1 98.12 204 PHE A N 1
ATOM 1708 C CA . PHE A 1 204 ? -6.883 8.008 0.645 1 98.12 204 PHE A CA 1
ATOM 1709 C C . PHE A 1 204 ? -6.516 8.242 2.104 1 98.12 204 PHE A C 1
ATOM 1711 O O . PHE A 1 204 ? -6.945 7.496 2.986 1 98.12 204 PHE A O 1
ATOM 1718 N N . PHE A 1 205 ? -5.699 9.219 2.443 1 98.38 205 PHE A N 1
ATOM 1719 C CA . PHE A 1 205 ? -5.328 9.531 3.818 1 98.38 205 PHE A CA 1
ATOM 1720 C C . PHE A 1 205 ? -6.555 9.898 4.641 1 98.38 205 PHE A C 1
ATOM 1722 O O . PHE A 1 205 ? -6.699 9.461 5.785 1 98.38 205 PHE A O 1
ATOM 1729 N N . PHE A 1 206 ? -7.441 10.703 4.039 1 98.5 206 PHE A N 1
ATOM 1730 C CA . PHE A 1 206 ? -8.68 11.055 4.727 1 98.5 206 PHE A CA 1
ATOM 1731 C C . PHE A 1 206 ? -9.531 9.812 4.98 1 98.5 206 PHE A C 1
ATOM 1733 O O . PHE A 1 206 ? -10.117 9.664 6.055 1 98.5 206 PHE A O 1
ATOM 1740 N N . MET A 1 207 ? -9.523 8.961 3.979 1 98.38 207 MET A N 1
ATOM 1741 C CA . MET A 1 207 ? -10.32 7.738 4.109 1 98.38 207 MET A CA 1
ATOM 1742 C C . MET A 1 207 ? -9.703 6.797 5.141 1 98.38 207 MET A C 1
ATOM 1744 O O . MET A 1 207 ? -10.422 6.074 5.832 1 98.38 207 MET A O 1
ATOM 1748 N N . ILE A 1 208 ? -8.383 6.762 5.273 1 98.31 208 ILE A N 1
ATOM 1749 C CA . ILE A 1 208 ? -7.723 6.012 6.34 1 98.31 208 ILE A CA 1
ATOM 1750 C C . ILE A 1 208 ? -8.227 6.5 7.699 1 98.31 208 ILE A C 1
ATOM 1752 O O . ILE A 1 208 ? -8.492 5.695 8.594 1 98.31 208 ILE A O 1
ATOM 1756 N N . GLY A 1 209 ? -8.352 7.812 7.805 1 98.19 209 GLY A N 1
ATOM 1757 C CA . GLY A 1 209 ? -8.898 8.367 9.031 1 98.19 209 GLY A CA 1
ATOM 1758 C C . GLY A 1 209 ? -10.281 7.832 9.352 1 98.19 209 GLY A C 1
ATOM 1759 O O . GLY A 1 209 ? -10.555 7.457 10.492 1 98.19 209 GLY A O 1
ATOM 1760 N N . GLY A 1 210 ? -11.109 7.828 8.336 1 97.12 210 GLY A N 1
ATOM 1761 C CA . GLY A 1 210 ? -12.43 7.246 8.523 1 97.12 210 GLY A CA 1
ATOM 1762 C C . GLY A 1 210 ? -12.383 5.789 8.953 1 97.12 210 GLY A C 1
ATOM 1763 O O . GLY A 1 210 ? -13.133 5.371 9.836 1 97.12 210 GLY A O 1
ATOM 1764 N N . MET A 1 211 ? -11.516 5.059 8.328 1 96.69 211 MET A N 1
ATOM 1765 C CA . MET A 1 211 ? -11.375 3.645 8.656 1 96.69 211 MET A CA 1
ATOM 1766 C C . MET A 1 211 ? -10.922 3.465 10.102 1 96.69 211 MET A C 1
ATOM 1768 O O . MET A 1 211 ? -11.461 2.625 10.828 1 96.69 211 MET A O 1
ATOM 1772 N N . LEU A 1 212 ? -9.961 4.199 10.508 1 96.62 212 LEU A N 1
ATOM 1773 C CA . LEU A 1 212 ? -9.477 4.145 11.883 1 96.62 212 LEU A CA 1
ATOM 1774 C C . LEU A 1 212 ? -10.594 4.477 12.867 1 96.62 212 LEU A C 1
ATOM 1776 O O . LEU A 1 212 ? -10.695 3.861 13.93 1 96.62 212 LEU A O 1
ATOM 1780 N N . SER A 1 213 ? -11.445 5.402 12.508 1 95.38 213 SER A N 1
ATOM 1781 C CA . SER A 1 213 ? -12.523 5.812 13.398 1 95.38 213 SER A CA 1
ATOM 1782 C C . SER A 1 213 ? -13.523 4.684 13.617 1 95.38 213 SER A C 1
ATOM 1784 O O . SER A 1 213 ? -14.109 4.562 14.695 1 95.38 213 SER A O 1
ATOM 1786 N N . TYR A 1 214 ? -13.688 3.789 12.602 1 92.94 214 TYR A N 1
ATOM 1787 C CA . TYR A 1 214 ? -14.586 2.641 12.711 1 92.94 214 TYR A CA 1
ATOM 1788 C C . TYR A 1 214 ? -14.102 1.674 13.781 1 92.94 214 TYR A C 1
ATOM 1790 O O . TYR A 1 214 ? -14.906 1.059 14.484 1 92.94 214 TYR A O 1
ATOM 1798 N N . PHE A 1 215 ? -12.797 1.624 13.906 1 93.94 215 PHE A N 1
ATOM 1799 C CA . PHE A 1 215 ? -12.242 0.576 14.758 1 93.94 215 PHE A CA 1
ATOM 1800 C C . PHE A 1 215 ? -11.422 1.177 15.898 1 93.94 215 PHE A C 1
ATOM 1802 O O . PHE A 1 215 ? -10.516 0.53 16.422 1 93.94 215 PHE A O 1
ATOM 1809 N N . TRP A 1 216 ? -11.688 2.387 16.203 1 93.88 216 TRP A N 1
ATOM 1810 C CA . TRP A 1 216 ? -10.82 3.084 17.141 1 93.88 216 TRP A CA 1
ATOM 1811 C C . TRP A 1 216 ? -10.891 2.439 18.531 1 93.88 216 TRP A C 1
ATOM 1813 O O . TRP A 1 216 ? -9.875 2.342 19.219 1 93.88 216 TRP A O 1
ATOM 1823 N N . GLY A 1 217 ? -12.078 1.939 18.984 1 93.75 217 GLY A N 1
ATOM 1824 C CA . GLY A 1 217 ? -12.219 1.257 20.25 1 93.75 217 GLY A CA 1
ATOM 1825 C C . GLY A 1 217 ? -11.312 0.048 20.391 1 93.75 217 GLY A C 1
ATOM 1826 O O . GLY A 1 217 ? -10.406 0.031 21.219 1 93.75 217 GLY A O 1
ATOM 1827 N N . PRO A 1 218 ? -11.492 -0.904 19.5 1 94.06 218 PRO A N 1
ATOM 1828 C CA . PRO A 1 218 ? -10.633 -2.086 19.516 1 94.06 218 PRO A CA 1
ATOM 1829 C C . PRO A 1 218 ? -9.156 -1.741 19.328 1 94.06 218 PRO A C 1
ATOM 1831 O O . PRO A 1 218 ? -8.289 -2.385 19.922 1 94.06 218 PRO A O 1
ATOM 1834 N N . ILE A 1 219 ? -8.859 -0.768 18.609 1 93.88 219 ILE A N 1
ATOM 1835 C CA . ILE A 1 219 ? -7.48 -0.359 18.359 1 93.88 219 ILE A CA 1
ATOM 1836 C C . ILE A 1 219 ? -6.859 0.172 19.656 1 93.88 219 ILE A C 1
ATOM 1838 O O . ILE A 1 219 ? -5.742 -0.207 20.016 1 93.88 219 ILE A O 1
ATOM 1842 N N . MET A 1 220 ? -7.566 0.998 20.344 1 94.5 220 MET A N 1
ATOM 1843 C CA . MET A 1 220 ? -7.059 1.574 21.578 1 94.5 220 MET A CA 1
ATOM 1844 C C . MET A 1 220 ? -6.852 0.495 22.641 1 94.5 220 MET A C 1
ATOM 1846 O O . MET A 1 220 ? -5.918 0.572 23.438 1 94.5 220 MET A O 1
ATOM 1850 N N . LYS A 1 221 ? -7.746 -0.493 22.656 1 95.31 221 LYS A N 1
ATOM 1851 C CA . LYS A 1 221 ? -7.578 -1.616 23.578 1 95.31 221 LYS A CA 1
ATOM 1852 C C . LYS A 1 221 ? -6.309 -2.398 23.266 1 95.31 221 LYS A C 1
ATOM 1854 O O . LYS A 1 221 ? -5.559 -2.768 24.172 1 95.31 221 LYS A O 1
ATOM 1859 N N . TRP A 1 222 ? -6.082 -2.629 22.031 1 93.56 222 TRP A N 1
ATOM 1860 C CA . TRP A 1 222 ? -4.883 -3.336 21.609 1 93.56 222 TRP A CA 1
ATOM 1861 C C . TRP A 1 222 ? -3.629 -2.535 21.938 1 93.56 222 TRP A C 1
ATOM 1863 O O . TRP A 1 222 ? -2.641 -3.092 22.422 1 93.56 222 TRP A O 1
ATOM 1873 N N . VAL A 1 223 ? -3.654 -1.232 21.688 1 94.5 223 VAL A N 1
ATOM 1874 C CA . VAL A 1 223 ? -2.518 -0.355 21.938 1 94.5 223 VAL A CA 1
ATOM 1875 C C . VAL A 1 223 ? -2.205 -0.335 23.438 1 94.5 223 VAL A C 1
ATOM 1877 O O . VAL A 1 223 ? -1.038 -0.333 23.828 1 94.5 223 VAL A O 1
ATOM 1880 N N . ALA A 1 224 ? -3.236 -0.296 24.203 1 94.38 224 ALA A N 1
ATOM 1881 C CA . ALA A 1 224 ? -3.061 -0.286 25.656 1 94.38 224 ALA A CA 1
ATOM 1882 C C . ALA A 1 224 ? -2.424 -1.586 26.141 1 94.38 224 ALA A C 1
ATOM 1884 O O . ALA A 1 224 ? -1.596 -1.577 27.062 1 94.38 224 ALA A O 1
ATOM 1885 N N . GLN A 1 225 ? -2.816 -2.676 25.516 1 94.12 225 GLN A N 1
ATOM 1886 C CA . GLN A 1 225 ? -2.328 -3.994 25.922 1 94.12 225 GLN A CA 1
ATOM 1887 C C . GLN A 1 225 ? -0.911 -4.23 25.406 1 94.12 225 GLN A C 1
ATOM 1889 O O . GLN A 1 225 ? -0.102 -4.875 26.078 1 94.12 225 GLN A O 1
ATOM 1894 N N . TYR A 1 226 ? -0.603 -3.703 24.266 1 92.94 226 TYR A N 1
ATOM 1895 C CA . TYR A 1 226 ? 0.683 -3.965 23.625 1 92.94 226 TYR A CA 1
ATOM 1896 C C . TYR A 1 226 ? 1.411 -2.662 23.312 1 92.94 226 TYR A C 1
ATOM 1898 O O . TYR A 1 226 ? 1.828 -2.434 22.172 1 92.94 226 TYR A O 1
ATOM 1906 N N . ARG A 1 227 ? 1.706 -1.915 24.297 1 91 227 ARG A N 1
ATOM 1907 C CA . ARG A 1 227 ? 2.309 -0.592 24.172 1 91 227 ARG A CA 1
ATOM 1908 C C . ARG A 1 227 ? 3.711 -0.684 23.578 1 91 227 ARG A C 1
ATOM 1910 O O . ARG A 1 227 ? 4.082 0.121 22.719 1 91 227 ARG A O 1
ATOM 1917 N N . ARG A 1 228 ? 4.449 -1.653 24 1 89.38 228 ARG A N 1
ATOM 1918 C CA . ARG A 1 228 ? 5.828 -1.798 23.531 1 89.38 228 ARG A CA 1
ATOM 1919 C C . ARG A 1 228 ? 5.875 -2.152 22.047 1 89.38 228 ARG A C 1
ATOM 1921 O O . ARG A 1 228 ? 6.723 -1.646 21.312 1 89.38 228 ARG A O 1
ATOM 1928 N N . THR A 1 229 ? 4.969 -3.004 21.656 1 89.75 229 THR A N 1
ATOM 1929 C CA . THR A 1 229 ? 4.902 -3.391 20.25 1 89.75 229 THR A CA 1
ATOM 1930 C C . THR A 1 229 ? 4.539 -2.191 19.391 1 89.75 229 THR A C 1
ATOM 1932 O O . THR A 1 229 ? 5.152 -1.971 18.344 1 89.75 229 THR A O 1
ATOM 1935 N N . SER A 1 230 ? 3.596 -1.47 19.875 1 90.5 230 SER A N 1
ATOM 1936 C CA . SER A 1 230 ? 3.15 -0.313 19.109 1 90.5 230 SER A CA 1
ATOM 1937 C C . SER A 1 230 ? 4.258 0.726 18.984 1 90.5 230 SER A C 1
ATOM 1939 O O . SER A 1 230 ? 4.449 1.306 17.906 1 90.5 230 SER A O 1
ATOM 1941 N N . LEU A 1 231 ? 4.98 0.936 19.984 1 91.38 231 LEU A N 1
ATOM 1942 C CA . LEU A 1 231 ? 6.09 1.883 19.938 1 91.38 231 LEU A CA 1
ATOM 1943 C C . LEU A 1 231 ? 7.203 1.38 19.031 1 91.38 231 LEU A C 1
ATOM 1945 O O . LEU A 1 231 ? 7.816 2.164 18.297 1 91.38 231 LEU A O 1
ATOM 1949 N N . SER A 1 232 ? 7.438 0.091 19.062 1 91.5 232 SER A N 1
ATOM 1950 C CA . SER A 1 232 ? 8.445 -0.502 18.188 1 91.5 232 SER A CA 1
ATOM 1951 C C . SER A 1 232 ? 8.062 -0.345 16.719 1 91.5 232 SER A C 1
ATOM 1953 O O . SER A 1 232 ? 8.922 -0.11 15.875 1 91.5 232 SER A O 1
ATOM 1955 N N . ILE A 1 233 ? 6.801 -0.455 16.5 1 91.25 233 ILE A N 1
ATOM 1956 C CA . ILE A 1 233 ? 6.297 -0.265 15.148 1 91.25 233 ILE A CA 1
ATOM 1957 C C . ILE A 1 233 ? 6.57 1.166 14.695 1 91.25 233 ILE A C 1
ATOM 1959 O O . ILE A 1 233 ? 7.031 1.387 13.57 1 91.25 233 ILE A O 1
ATOM 1963 N N . GLY A 1 234 ? 6.289 2.104 15.594 1 92.56 234 GLY A N 1
ATOM 1964 C CA . GLY A 1 234 ? 6.582 3.492 15.273 1 92.56 234 GLY A CA 1
ATOM 1965 C C . GLY A 1 234 ? 8.047 3.736 14.969 1 92.56 234 GLY A C 1
ATOM 1966 O O . GLY A 1 234 ? 8.375 4.418 13.992 1 92.56 234 GLY A O 1
ATOM 1967 N N . LEU A 1 235 ? 8.898 3.127 15.719 1 91.38 235 LEU A N 1
ATOM 1968 C CA . LEU A 1 235 ? 10.336 3.268 15.523 1 91.38 235 LEU A CA 1
ATOM 1969 C C . LEU A 1 235 ? 10.766 2.666 14.188 1 91.38 235 LEU A C 1
ATOM 1971 O O . LEU A 1 235 ? 11.586 3.248 13.477 1 91.38 235 LEU A O 1
ATOM 1975 N N . LEU A 1 236 ? 10.219 1.537 13.867 1 91.44 236 LEU A N 1
ATOM 1976 C CA . LEU A 1 236 ? 10.547 0.871 12.609 1 91.44 236 LEU A CA 1
ATOM 1977 C C . LEU A 1 236 ? 10.133 1.729 11.422 1 91.44 236 LEU A C 1
ATOM 1979 O O . LEU A 1 236 ? 10.844 1.789 10.414 1 91.44 236 LEU A O 1
ATOM 1983 N N . ILE A 1 237 ? 8.977 2.367 11.562 1 91 237 ILE A N 1
ATOM 1984 C CA . ILE A 1 237 ? 8.492 3.211 10.477 1 91 237 ILE A CA 1
ATOM 1985 C C . ILE A 1 237 ? 9.414 4.418 10.312 1 91 237 ILE A C 1
ATOM 1987 O O . ILE A 1 237 ? 9.695 4.844 9.188 1 91 237 ILE A O 1
ATOM 1991 N N . PHE A 1 238 ? 9.883 4.973 11.414 1 90.81 238 PHE A N 1
ATOM 1992 C CA . PHE A 1 238 ? 10.812 6.09 11.336 1 90.81 238 PHE A CA 1
ATOM 1993 C C . PHE A 1 238 ? 12.125 5.66 10.688 1 90.81 238 PHE A C 1
ATOM 1995 O O . PHE A 1 238 ? 12.672 6.383 9.852 1 90.81 238 PHE A O 1
ATOM 2002 N N . ILE A 1 239 ? 12.562 4.48 11.031 1 89.88 239 ILE A N 1
ATOM 2003 C CA . ILE A 1 239 ? 13.781 3.945 10.445 1 89.88 239 ILE A CA 1
ATOM 2004 C C . ILE A 1 239 ? 13.578 3.723 8.945 1 89.88 239 ILE A C 1
ATOM 2006 O O . ILE A 1 239 ? 14.43 4.086 8.133 1 89.88 239 ILE A O 1
ATOM 2010 N N . PHE A 1 240 ? 12.43 3.172 8.641 1 90.44 240 PHE A N 1
ATOM 2011 C CA . PHE A 1 240 ? 12.102 2.957 7.234 1 90.44 240 PHE A CA 1
ATOM 2012 C C . PHE A 1 240 ? 12.07 4.281 6.477 1 90.44 240 PHE A C 1
ATOM 2014 O O . PHE A 1 240 ? 12.57 4.375 5.355 1 90.44 240 PHE A O 1
ATOM 2021 N N . GLY A 1 241 ? 11.461 5.25 7.105 1 88.25 241 GLY A N 1
ATOM 2022 C CA . GLY A 1 241 ? 11.438 6.562 6.48 1 88.25 241 GLY A CA 1
ATOM 2023 C C . GLY A 1 241 ? 12.828 7.129 6.234 1 88.25 241 GLY A C 1
ATOM 2024 O O . GLY A 1 241 ? 13.094 7.684 5.168 1 88.25 241 GLY A O 1
ATOM 2025 N N . ALA A 1 242 ? 13.695 6.91 7.176 1 87.81 242 ALA A N 1
ATOM 2026 C CA . ALA A 1 242 ? 15.07 7.383 7.043 1 87.81 242 ALA A CA 1
ATOM 2027 C C . ALA A 1 242 ? 15.789 6.656 5.91 1 87.81 242 ALA A C 1
ATOM 2029 O O . ALA A 1 242 ? 16.531 7.273 5.137 1 87.81 242 ALA A O 1
ATOM 2030 N N . LEU A 1 243 ? 15.523 5.395 5.781 1 87 243 LEU A N 1
ATOM 2031 C CA . LEU A 1 243 ? 16.156 4.602 4.727 1 87 243 LEU A CA 1
ATOM 2032 C C . LEU A 1 243 ? 15.609 4.996 3.357 1 87 243 LEU A C 1
ATOM 2034 O O . LEU A 1 243 ? 16.359 5.059 2.383 1 87 243 LEU A O 1
ATOM 2038 N N . GLU A 1 244 ? 14.359 5.18 3.33 1 88.94 244 GLU A N 1
ATOM 2039 C CA . GLU A 1 244 ? 13.734 5.621 2.084 1 88.94 244 GLU A CA 1
ATOM 2040 C C . GLU A 1 244 ? 14.367 6.918 1.584 1 88.94 244 GLU A C 1
ATOM 2042 O O . GLU A 1 244 ? 14.672 7.051 0.396 1 88.94 244 GLU A O 1
ATOM 2047 N N . TYR A 1 245 ? 14.539 7.766 2.473 1 85.06 245 TYR A N 1
ATOM 2048 C CA . TYR A 1 245 ? 15.141 9.047 2.113 1 85.06 245 TYR A CA 1
ATOM 2049 C C . TYR A 1 245 ? 16.609 8.859 1.711 1 85.06 245 TYR A C 1
ATOM 2051 O O . TYR A 1 245 ? 17.094 9.547 0.81 1 85.06 245 TYR A O 1
ATOM 2059 N N . ALA A 1 246 ? 17.328 7.992 2.373 1 84.06 246 ALA A N 1
ATOM 2060 C CA . ALA A 1 246 ? 18.734 7.734 2.051 1 84.06 246 ALA A CA 1
ATOM 2061 C C . ALA A 1 246 ? 18.875 7.168 0.642 1 84.06 246 ALA A C 1
ATOM 2063 O O . ALA A 1 246 ? 19.828 7.48 -0.065 1 84.06 246 ALA A O 1
ATOM 2064 N N . VAL A 1 247 ? 17.875 6.449 0.257 1 84.19 247 VAL A N 1
ATOM 2065 C CA . VAL A 1 247 ? 17.953 5.754 -1.023 1 84.19 247 VAL A CA 1
ATOM 2066 C C . VAL A 1 247 ? 17.406 6.648 -2.135 1 84.19 247 VAL A C 1
ATOM 2068 O O . VAL A 1 247 ? 18.031 6.785 -3.191 1 84.19 247 VAL A O 1
ATOM 2071 N N . GLN A 1 248 ? 16.312 7.32 -1.941 1 83.94 248 GLN A N 1
ATOM 2072 C CA . GLN A 1 248 ? 15.617 8.039 -3 1 83.94 248 GLN A CA 1
ATOM 2073 C C . GLN A 1 248 ? 15.938 9.531 -2.953 1 83.94 248 GLN A C 1
ATOM 2075 O O . GLN A 1 248 ? 15.883 10.219 -3.979 1 83.94 248 GLN A O 1
ATOM 2080 N N . GLY A 1 249 ? 16.297 10 -1.798 1 83.44 249 GLY A N 1
ATOM 2081 C CA . GLY A 1 249 ? 16.406 11.438 -1.618 1 83.44 249 GLY A CA 1
ATOM 2082 C C . GLY A 1 249 ? 15.094 12.094 -1.248 1 83.44 249 GLY A C 1
ATOM 2083 O O . GLY A 1 249 ? 14.391 11.625 -0.353 1 83.44 249 GLY A O 1
ATOM 2084 N N . PHE A 1 250 ? 14.766 13.141 -1.934 1 81.44 250 PHE A N 1
ATOM 2085 C CA . PHE A 1 250 ? 13.578 13.906 -1.592 1 81.44 250 PHE A CA 1
ATOM 2086 C C . PHE A 1 250 ? 12.312 13.156 -2.01 1 81.44 250 PHE A C 1
ATOM 2088 O O . PHE A 1 250 ? 12.195 12.719 -3.154 1 81.44 250 PHE A O 1
ATOM 2095 N N . VAL A 1 251 ? 11.484 12.969 -1.004 1 81.75 251 VAL A N 1
ATOM 2096 C CA . VAL A 1 251 ? 10.18 12.367 -1.262 1 81.75 251 VAL A CA 1
ATOM 2097 C C . VAL A 1 251 ? 9.086 13.258 -0.675 1 81.75 251 VAL A C 1
ATOM 2099 O O . VAL A 1 251 ? 9.266 13.867 0.383 1 81.75 251 VAL A O 1
ATOM 2102 N N . GLY A 1 252 ? 7.926 13.383 -1.309 1 87 252 GLY A N 1
ATOM 2103 C CA . GLY A 1 252 ? 6.824 14.219 -0.852 1 87 252 GLY A CA 1
ATOM 2104 C C . GLY A 1 252 ? 6.055 13.602 0.307 1 87 252 GLY A C 1
ATOM 2105 O O . GLY A 1 252 ? 6.219 12.422 0.609 1 87 252 GLY A O 1
ATOM 2106 N N . SER A 1 253 ? 5.266 14.406 0.963 1 90.38 253 SER A N 1
ATOM 2107 C CA . SER A 1 253 ? 4.469 13.969 2.105 1 90.38 253 SER A CA 1
ATOM 2108 C C . SER A 1 253 ? 3.367 13.008 1.676 1 90.38 253 SER A C 1
ATOM 2110 O O . SER A 1 253 ? 2.893 12.203 2.479 1 90.38 253 SER A O 1
ATOM 2112 N N . ASN A 1 254 ? 2.953 13.148 0.465 1 90.06 254 ASN A N 1
ATOM 2113 C CA . ASN A 1 254 ? 1.867 12.289 0.004 1 90.06 254 ASN A CA 1
ATOM 2114 C C . ASN A 1 254 ? 2.398 11.062 -0.733 1 90.06 254 ASN A C 1
ATOM 2116 O O . ASN A 1 254 ? 1.685 10.461 -1.537 1 90.06 254 ASN A O 1
ATOM 2120 N N . ARG A 1 255 ? 3.615 10.703 -0.408 1 91.06 255 ARG A N 1
ATOM 2121 C CA . ARG A 1 255 ? 4.242 9.562 -1.06 1 91.06 255 ARG A CA 1
ATOM 2122 C C . ARG A 1 255 ? 3.445 8.281 -0.81 1 91.06 255 ARG A C 1
ATOM 2124 O O . ARG A 1 255 ? 2.748 8.172 0.201 1 91.06 255 ARG A O 1
ATOM 2131 N N . GLU A 1 256 ? 3.592 7.301 -1.687 1 91.19 256 GLU A N 1
ATOM 2132 C CA . GLU A 1 256 ? 2.77 6.094 -1.682 1 91.19 256 GLU A CA 1
ATOM 2133 C C . GLU A 1 256 ? 3.084 5.219 -0.471 1 91.19 256 GLU A C 1
ATOM 2135 O O . GLU A 1 256 ? 2.197 4.543 0.059 1 91.19 256 GLU A O 1
ATOM 2140 N N . SER A 1 257 ? 4.363 5.203 0.008 1 92.94 257 SER A N 1
ATOM 2141 C CA . SER A 1 257 ? 4.703 4.391 1.17 1 92.94 257 SER A CA 1
ATOM 2142 C C . SER A 1 257 ? 3.904 4.816 2.398 1 92.94 257 SER A C 1
ATOM 2144 O O . SER A 1 257 ? 3.68 4.016 3.307 1 92.94 257 SER A O 1
ATOM 2146 N N . ASN A 1 258 ? 3.428 6.094 2.396 1 94.38 258 ASN A N 1
ATOM 2147 C CA . ASN A 1 258 ? 2.705 6.645 3.539 1 94.38 258 ASN A CA 1
ATOM 2148 C C . ASN A 1 258 ? 1.303 6.055 3.65 1 94.38 258 ASN A C 1
ATOM 2150 O O . ASN A 1 258 ? 0.651 6.184 4.688 1 94.38 258 ASN A O 1
ATOM 2154 N N . PHE A 1 259 ? 0.829 5.414 2.533 1 94.88 259 PHE A N 1
ATOM 2155 C CA . PHE A 1 259 ? -0.445 4.711 2.621 1 94.88 259 PHE A CA 1
ATOM 2156 C C . PHE A 1 259 ? -0.391 3.623 3.689 1 94.88 259 PHE A C 1
ATOM 2158 O O . PHE A 1 259 ? -1.408 3.303 4.309 1 94.88 259 PHE A O 1
ATOM 2165 N N . PHE A 1 260 ? 0.817 3.158 3.861 1 93.25 260 PHE A N 1
ATOM 2166 C CA . PHE A 1 260 ? 1.018 2.102 4.844 1 93.25 260 PHE A CA 1
ATOM 2167 C C . PHE A 1 260 ? 1.639 2.66 6.121 1 93.25 260 PHE A C 1
ATOM 2169 O O . PHE A 1 260 ? 1.271 2.254 7.227 1 93.25 260 PHE A O 1
ATOM 2176 N N . ASN A 1 261 ? 2.514 3.596 6.074 1 94.44 261 ASN A N 1
ATOM 2177 C CA . ASN A 1 261 ? 3.283 4.117 7.195 1 94.44 261 ASN A CA 1
ATOM 2178 C C . ASN A 1 261 ? 2.404 4.914 8.156 1 94.44 261 ASN A C 1
ATOM 2180 O O . ASN A 1 261 ? 2.543 4.797 9.375 1 94.44 261 ASN A O 1
ATOM 2184 N N . ILE A 1 262 ? 1.492 5.688 7.613 1 95.44 262 ILE A N 1
ATOM 2185 C CA . ILE A 1 262 ? 0.773 6.672 8.414 1 95.44 262 ILE A CA 1
ATOM 2186 C C . ILE A 1 262 ? -0.158 5.961 9.391 1 95.44 262 ILE A C 1
ATOM 2188 O O . ILE A 1 262 ? -0.199 6.301 10.578 1 95.44 262 ILE A O 1
ATOM 2192 N N . PRO A 1 263 ? -0.909 4.949 8.953 1 94.56 263 PRO A N 1
ATOM 2193 C CA . PRO A 1 263 ? -1.724 4.246 9.953 1 94.56 263 PRO A CA 1
ATOM 2194 C C . PRO A 1 263 ? -0.886 3.631 11.07 1 94.56 263 PRO A C 1
ATOM 2196 O O . PRO A 1 263 ? -1.321 3.594 12.219 1 94.56 263 PRO A O 1
ATOM 2199 N N . MET A 1 264 ? 0.286 3.17 10.742 1 93.62 264 MET A N 1
ATOM 2200 C CA . MET A 1 264 ? 1.165 2.586 11.75 1 93.62 264 MET A CA 1
ATOM 2201 C C . MET A 1 264 ? 1.68 3.654 12.711 1 93.62 264 MET A C 1
ATOM 2203 O O . MET A 1 264 ? 1.785 3.416 13.914 1 93.62 264 MET A O 1
ATOM 2207 N N . LEU A 1 265 ? 1.939 4.773 12.156 1 94.38 265 LEU A N 1
ATOM 2208 C CA . LEU A 1 265 ? 2.402 5.879 12.992 1 94.38 265 LEU A CA 1
ATOM 2209 C C . LEU A 1 265 ? 1.281 6.391 13.891 1 94.38 265 LEU A C 1
ATOM 2211 O O . LEU A 1 265 ? 1.533 6.836 15.016 1 94.38 265 LEU A O 1
ATOM 2215 N N . PHE A 1 266 ? 0.088 6.359 13.328 1 93.06 266 PHE A N 1
ATOM 2216 C CA . PHE A 1 266 ? -1.071 6.738 14.133 1 93.06 266 PHE A CA 1
ATOM 2217 C C . PHE A 1 266 ? -1.201 5.848 15.359 1 93.06 266 PHE A C 1
ATOM 2219 O O . PHE A 1 266 ? -1.498 6.328 16.453 1 93.06 266 PHE A O 1
ATOM 2226 N N . LEU A 1 267 ? -0.916 4.551 15.203 1 92.38 267 LEU A N 1
ATOM 2227 C CA . LEU A 1 267 ? -0.931 3.613 16.328 1 92.38 267 LEU A CA 1
ATOM 2228 C C . LEU A 1 267 ? 0.181 3.934 17.312 1 92.38 267 LEU A C 1
ATOM 2230 O O . LEU A 1 267 ? -0.039 3.912 18.531 1 92.38 267 LEU A O 1
ATOM 2234 N N . ALA A 1 268 ? 1.317 4.215 16.781 1 94.5 268 ALA A N 1
ATOM 2235 C CA . ALA A 1 268 ? 2.449 4.57 17.625 1 94.5 268 ALA A CA 1
ATOM 2236 C C . ALA A 1 268 ? 2.162 5.844 18.422 1 94.5 268 ALA A C 1
ATOM 2238 O O . ALA A 1 268 ? 2.543 5.957 19.578 1 94.5 268 ALA A O 1
ATOM 2239 N N . GLY A 1 269 ? 1.514 6.84 17.766 1 95.69 269 GLY A N 1
ATOM 2240 C CA . GLY A 1 269 ? 1.124 8.062 18.453 1 95.69 269 GLY A CA 1
ATOM 2241 C C . GLY A 1 269 ? 0.155 7.816 19.594 1 95.69 269 GLY A C 1
ATOM 2242 O O . GLY A 1 269 ? 0.281 8.422 20.656 1 95.69 269 GLY A O 1
ATOM 2243 N N . ALA A 1 270 ? -0.774 6.969 19.359 1 95.12 270 ALA A N 1
ATOM 2244 C CA . ALA A 1 270 ? -1.716 6.605 20.422 1 95.12 270 ALA A CA 1
ATOM 2245 C C . ALA A 1 270 ? -0.997 5.949 21.594 1 95.12 270 ALA A C 1
ATOM 2247 O O . ALA A 1 270 ? -1.342 6.188 22.75 1 95.12 270 ALA A O 1
ATOM 2248 N N . SER A 1 271 ? -0.04 5.117 21.25 1 95.25 271 SER A N 1
ATOM 2249 C CA . SER A 1 271 ? 0.742 4.461 22.297 1 95.25 271 SER A CA 1
ATOM 2250 C C . SER A 1 271 ? 1.552 5.473 23.094 1 95.25 271 SER A C 1
ATOM 2252 O O . SER A 1 271 ? 1.688 5.34 24.312 1 95.25 271 SER A O 1
ATOM 2254 N N . LEU A 1 272 ? 2.082 6.41 22.422 1 95.06 272 LEU A N 1
ATOM 2255 C CA . LEU A 1 272 ? 2.844 7.457 23.094 1 95.06 272 LEU A CA 1
ATOM 2256 C C . LEU A 1 272 ? 1.95 8.266 24.031 1 95.06 272 LEU A C 1
ATOM 2258 O O . LEU A 1 272 ? 2.385 8.688 25.109 1 95.06 272 LEU A O 1
ATOM 2262 N N . TYR A 1 273 ? 0.751 8.531 23.547 1 95.62 273 TYR A N 1
ATOM 2263 C CA . TYR A 1 273 ? -0.227 9.195 24.391 1 95.62 273 TYR A CA 1
ATOM 2264 C C . TYR A 1 273 ? -0.418 8.438 25.703 1 95.62 273 TYR A C 1
ATOM 2266 O O . TYR A 1 273 ? -0.397 9.031 26.781 1 95.62 273 TYR A O 1
ATOM 2274 N N . LEU A 1 274 ? -0.582 7.137 25.578 1 93.94 274 LEU A N 1
ATOM 2275 C CA . LEU A 1 274 ? -0.786 6.301 26.766 1 93.94 274 LEU A CA 1
ATOM 2276 C C . LEU A 1 274 ? 0.471 6.258 27.625 1 93.94 274 LEU A C 1
ATOM 2278 O O . LEU A 1 274 ? 0.386 6.266 28.859 1 93.94 274 LEU A O 1
ATOM 2282 N N . PHE A 1 275 ? 1.585 6.223 26.984 1 92.75 275 PHE A N 1
ATOM 2283 C CA . PHE A 1 275 ? 2.852 6.219 27.703 1 92.75 275 PHE A CA 1
ATOM 2284 C C . PHE A 1 275 ? 3.027 7.504 28.5 1 92.75 275 PHE A C 1
ATOM 2286 O O . PHE A 1 275 ? 3.533 7.484 29.625 1 92.75 275 PHE A O 1
ATOM 2293 N N . CYS A 1 276 ? 2.635 8.609 27.984 1 93.56 276 CYS A N 1
ATOM 2294 C CA . CYS A 1 276 ? 2.791 9.922 28.594 1 93.56 276 CYS A CA 1
ATOM 2295 C C . CYS A 1 276 ? 1.798 10.109 29.734 1 93.56 276 CYS A C 1
ATOM 2297 O O . CYS A 1 276 ? 1.887 11.086 30.484 1 93.56 276 CYS A O 1
ATOM 2299 N N . SER A 1 277 ? 0.903 9.164 29.828 1 91.94 277 SER A N 1
ATOM 2300 C CA . SER A 1 277 ? -0.011 9.234 30.969 1 91.94 277 SER A CA 1
ATOM 2301 C C . SER A 1 277 ? 0.742 9.148 32.281 1 91.94 277 SER A C 1
ATOM 2303 O O . SER A 1 277 ? 0.245 9.594 33.312 1 91.94 277 SER A O 1
ATOM 2305 N N . ARG A 1 278 ? 1.94 8.609 32.219 1 93.44 278 ARG A N 1
ATOM 2306 C CA . ARG A 1 278 ? 2.791 8.516 33.406 1 93.44 278 ARG A CA 1
ATOM 2307 C C . ARG A 1 278 ? 3.371 9.875 33.781 1 93.44 278 ARG A C 1
ATOM 2309 O O . ARG A 1 278 ? 3.857 10.07 34.906 1 93.44 278 ARG A O 1
ATOM 2316 N N . LEU A 1 279 ? 3.34 10.789 32.875 1 95.88 279 LEU A N 1
ATOM 2317 C CA . LEU A 1 279 ? 3.771 12.172 33.031 1 95.88 279 LEU A CA 1
ATOM 2318 C C . LEU A 1 279 ? 2.652 13.141 32.688 1 95.88 279 LEU A C 1
ATOM 2320 O O . LEU A 1 279 ? 2.717 13.812 31.641 1 95.88 279 LEU A O 1
ATOM 2324 N N . PRO A 1 280 ? 1.775 13.32 33.531 1 94.31 280 PRO A N 1
ATOM 2325 C CA . PRO A 1 280 ? 0.545 14.055 33.219 1 94.31 280 PRO A CA 1
ATOM 2326 C C . PRO A 1 280 ? 0.812 15.484 32.75 1 94.31 280 PRO A C 1
ATOM 2328 O O . PRO A 1 280 ? 0.101 15.992 31.891 1 94.31 280 PRO A O 1
ATOM 2331 N N . ARG A 1 281 ? 1.794 16.109 33.344 1 95.75 281 ARG A N 1
ATOM 2332 C CA . ARG A 1 281 ? 2.1 17.469 32.938 1 95.75 281 ARG A CA 1
ATOM 2333 C C . ARG A 1 281 ? 2.531 17.531 31.469 1 95.75 281 ARG A C 1
ATOM 2335 O O . ARG A 1 281 ? 2.121 18.438 30.734 1 95.75 281 ARG A O 1
ATOM 2342 N N . LEU A 1 282 ? 3.318 16.641 31.141 1 95.44 282 LEU A N 1
ATOM 2343 C CA . LEU A 1 282 ? 3.781 16.562 29.75 1 95.44 282 LEU A CA 1
ATOM 2344 C C . LEU A 1 282 ? 2.633 16.219 28.812 1 95.44 282 LEU A C 1
ATOM 2346 O O . LEU A 1 282 ? 2.508 16.812 27.734 1 95.44 282 LEU A O 1
ATOM 2350 N N . GLN A 1 283 ? 1.86 15.234 29.172 1 95.12 283 GLN A N 1
ATOM 2351 C CA . GLN A 1 283 ? 0.719 14.82 28.359 1 95.12 283 GLN A CA 1
ATOM 2352 C C . GLN A 1 283 ? -0.23 15.992 28.109 1 95.12 283 GLN A C 1
ATOM 2354 O O . GLN A 1 283 ? -0.666 16.219 26.969 1 95.12 283 GLN A O 1
ATOM 2359 N N . HIS A 1 284 ? -0.453 16.75 29.156 1 95 284 HIS A N 1
ATOM 2360 C CA . HIS A 1 284 ? -1.353 17.891 29.062 1 95 284 HIS A CA 1
ATOM 2361 C C . HIS A 1 284 ? -0.751 19 28.188 1 95 284 HIS A C 1
ATOM 2363 O O . HIS A 1 284 ? -1.466 19.656 27.422 1 95 284 HIS A O 1
ATOM 2369 N N . ALA A 1 285 ? 0.49 19.188 28.344 1 95.44 285 ALA A N 1
ATOM 2370 C CA . ALA A 1 285 ? 1.173 20.188 27.531 1 95.44 285 ALA A CA 1
ATOM 2371 C C . ALA A 1 285 ? 1.085 19.859 26.047 1 95.44 285 ALA A C 1
ATOM 2373 O O . ALA A 1 285 ? 0.842 20.734 25.219 1 95.44 285 ALA A O 1
ATOM 2374 N N . VAL A 1 286 ? 1.254 18.625 25.766 1 96.31 286 VAL A N 1
ATOM 2375 C CA . VAL A 1 286 ? 1.216 18.188 24.375 1 96.31 286 VAL A CA 1
ATOM 2376 C C . VAL A 1 286 ? -0.207 18.312 23.844 1 96.31 286 VAL A C 1
ATOM 2378 O O . VAL A 1 286 ? -0.414 18.766 22.719 1 96.31 286 VAL A O 1
ATOM 2381 N N . ILE A 1 287 ? -1.14 17.922 24.609 1 95.56 287 ILE A N 1
ATOM 2382 C CA . ILE A 1 287 ? -2.537 18.031 24.203 1 95.56 287 ILE A CA 1
ATOM 2383 C C . ILE A 1 287 ? -2.893 19.5 23.953 1 95.56 287 ILE A C 1
ATOM 2385 O O . ILE A 1 287 ? -3.582 19.828 22.984 1 95.56 287 ILE A O 1
ATOM 2389 N N . SER A 1 288 ? -2.402 20.359 24.828 1 94.12 288 SER A N 1
ATOM 2390 C CA . SER A 1 288 ? -2.648 21.781 24.672 1 94.12 288 SER A CA 1
ATOM 2391 C C . SER A 1 288 ? -2.062 22.312 23.375 1 94.12 288 SER A C 1
ATOM 2393 O O . SER A 1 288 ? -2.668 23.156 22.703 1 94.12 288 SER A O 1
ATOM 2395 N N . LEU A 1 289 ? -0.922 21.797 23.062 1 95.69 289 LEU A N 1
ATOM 2396 C CA . LEU A 1 289 ? -0.313 22.156 21.797 1 95.69 289 LEU A CA 1
ATOM 2397 C C . LEU A 1 289 ? -1.186 21.688 20.625 1 95.69 289 LEU A C 1
ATOM 2399 O O . LEU A 1 289 ? -1.285 22.375 19.609 1 95.69 289 LEU A O 1
ATOM 2403 N N . GLY A 1 290 ? -1.775 20.516 20.812 1 95.69 290 GLY A N 1
ATOM 2404 C CA . GLY A 1 290 ? -2.684 20 19.797 1 95.69 290 GLY A CA 1
ATOM 2405 C C . GLY A 1 290 ? -3.887 20.891 19.562 1 95.69 290 GLY A C 1
ATOM 2406 O O . GLY A 1 290 ? -4.352 21.047 18.438 1 95.69 290 GLY A O 1
ATOM 2407 N N . ASN A 1 291 ? -4.27 21.531 20.578 1 92.62 291 ASN A N 1
ATOM 2408 C CA . ASN A 1 291 ? -5.406 22.438 20.5 1 92.62 291 ASN A CA 1
ATOM 2409 C C . ASN A 1 291 ? -5.051 23.719 19.75 1 92.62 291 ASN A C 1
ATOM 2411 O O . ASN A 1 291 ? -5.926 24.359 19.172 1 92.62 291 ASN A O 1
ATOM 2415 N N . LEU A 1 292 ? -3.805 24.016 19.703 1 94.81 292 LEU A N 1
ATOM 2416 C CA . LEU A 1 292 ? -3.334 25.234 19.062 1 94.81 292 LEU A CA 1
ATOM 2417 C C . LEU A 1 292 ? -2.77 24.922 17.672 1 94.81 292 LEU A C 1
ATOM 2419 O O . LEU A 1 292 ? -2.268 25.828 16.984 1 94.81 292 LEU A O 1
ATOM 2423 N N . SER A 1 293 ? -2.863 23.703 17.234 1 95.62 293 SER A N 1
ATOM 2424 C CA . SER A 1 293 ? -2.1 23.219 16.078 1 95.62 293 SER A CA 1
ATOM 2425 C C . SER A 1 293 ? -2.482 23.969 14.812 1 95.62 293 SER A C 1
ATOM 2427 O O . SER A 1 293 ? -1.616 24.312 14 1 95.62 293 SER A O 1
ATOM 2429 N N . LEU A 1 294 ? -3.801 24.234 14.609 1 93.62 294 LEU A N 1
ATOM 2430 C CA . LEU A 1 294 ? -4.203 24.938 13.398 1 93.62 294 LEU A CA 1
ATOM 2431 C C . LEU A 1 294 ? -3.629 26.359 13.383 1 93.62 294 LEU A C 1
ATOM 2433 O O . LEU A 1 294 ? -3.135 26.812 12.352 1 93.62 294 LEU A O 1
ATOM 2437 N N . GLY A 1 295 ? -3.748 27.031 14.5 1 95.56 295 GLY A N 1
ATOM 2438 C CA . GLY A 1 295 ? -3.164 28.359 14.594 1 95.56 295 GLY A CA 1
ATOM 2439 C C . GLY A 1 295 ? -1.67 28.375 14.336 1 95.56 295 GLY A C 1
ATOM 2440 O O . GLY A 1 295 ? -1.174 29.219 13.586 1 95.56 295 GLY A O 1
ATOM 2441 N N . ILE A 1 296 ? -0.995 27.422 14.969 1 97.44 296 ILE A N 1
ATOM 2442 C CA . ILE A 1 296 ? 0.447 27.312 14.781 1 97.44 296 ILE A CA 1
ATOM 2443 C C . ILE A 1 296 ? 0.753 27.047 13.305 1 97.44 296 ILE A C 1
ATOM 2445 O O . ILE A 1 296 ? 1.662 27.656 12.734 1 97.44 296 ILE A O 1
ATOM 2449 N N . TYR A 1 297 ? 0.028 26.203 12.711 1 96.94 297 TYR A N 1
ATOM 2450 C CA . TYR A 1 297 ? 0.179 25.859 11.297 1 96.94 297 TYR A CA 1
ATOM 2451 C C . TYR A 1 297 ? 0.075 27.109 10.422 1 96.94 297 TYR A C 1
ATOM 2453 O O . TYR A 1 297 ? 0.893 27.312 9.523 1 96.94 297 TYR A O 1
ATOM 2461 N N . LEU A 1 298 ? -0.859 27.922 10.703 1 96.69 298 LEU A N 1
ATOM 2462 C CA . LEU A 1 298 ? -1.146 29.078 9.859 1 96.69 298 LEU A CA 1
ATOM 2463 C C . LEU A 1 298 ? -0.114 30.172 10.086 1 96.69 298 LEU A C 1
ATOM 2465 O O . LEU A 1 298 ? 0.263 30.875 9.141 1 96.69 298 LEU A O 1
ATOM 2469 N N . ILE A 1 299 ? 0.447 30.25 11.266 1 97.25 299 ILE A N 1
ATOM 2470 C CA . ILE A 1 299 ? 1.22 31.422 11.648 1 97.25 299 ILE A CA 1
ATOM 2471 C C . ILE A 1 299 ? 2.711 31.141 11.508 1 97.25 299 ILE A C 1
ATOM 2473 O O . ILE A 1 299 ? 3.516 32.062 11.32 1 97.25 299 ILE A O 1
ATOM 2477 N N . HIS A 1 300 ? 3.15 29.922 11.594 1 97.94 300 HIS A N 1
ATOM 2478 C CA . HIS A 1 300 ? 4.555 29.578 11.797 1 97.94 300 HIS A CA 1
ATOM 2479 C C . HIS A 1 300 ? 5.422 30.109 10.664 1 97.94 300 HIS A C 1
ATOM 2481 O O . HIS A 1 300 ? 6.547 30.562 10.891 1 97.94 300 HIS A O 1
ATOM 2487 N N . PRO A 1 301 ? 4.957 30.125 9.406 1 97.19 301 PRO A N 1
ATOM 2488 C CA . PRO A 1 301 ? 5.816 30.688 8.367 1 97.19 301 PRO A CA 1
ATOM 2489 C C . PRO A 1 301 ? 6.09 32.188 8.578 1 97.19 301 PRO A C 1
ATOM 2491 O O . PRO A 1 301 ? 7.172 32.656 8.242 1 97.19 301 PRO A O 1
ATOM 2494 N N . PHE A 1 302 ? 5.094 32.844 9.055 1 96.94 302 PHE A N 1
ATOM 2495 C CA . PHE A 1 302 ? 5.285 34.281 9.344 1 96.94 302 PHE A CA 1
ATOM 2496 C C . PHE A 1 302 ? 6.402 34.469 10.367 1 96.94 302 PHE A C 1
ATOM 2498 O O . PHE A 1 302 ? 7.293 35.312 10.164 1 96.94 302 PHE A O 1
ATOM 2505 N N . VAL A 1 303 ? 6.34 33.688 11.445 1 97.5 303 VAL A N 1
ATOM 2506 C CA . VAL A 1 303 ? 7.375 33.781 12.469 1 97.5 303 VAL A CA 1
ATOM 2507 C C . VAL A 1 303 ? 8.727 33.375 11.867 1 97.5 303 VAL A C 1
ATOM 2509 O O . VAL A 1 303 ? 9.75 33.969 12.203 1 97.5 303 VAL A O 1
ATOM 2512 N N . LEU A 1 304 ? 8.672 32.438 11.016 1 96.75 304 LEU A N 1
ATOM 2513 C CA . LEU A 1 304 ? 9.883 31.984 10.336 1 96.75 304 LEU A CA 1
ATOM 2514 C C . LEU A 1 304 ? 10.461 33.094 9.469 1 96.75 304 LEU A C 1
ATOM 2516 O O . LEU A 1 304 ? 11.672 33.344 9.484 1 96.75 304 LEU A O 1
ATOM 2520 N N . PHE A 1 305 ? 9.641 33.844 8.734 1 95 305 PHE A N 1
ATOM 2521 C CA . PHE A 1 305 ? 10.07 34.969 7.895 1 95 305 PHE A CA 1
ATOM 2522 C C . PHE A 1 305 ? 10.68 36.062 8.742 1 95 305 PHE A C 1
ATOM 2524 O O . PHE A 1 305 ? 11.766 36.562 8.438 1 95 305 PHE A O 1
ATOM 2531 N N . VAL A 1 306 ? 10.023 36.406 9.789 1 95.44 306 VAL A N 1
ATOM 2532 C CA . VAL A 1 306 ? 10.461 37.469 10.664 1 95.44 306 VAL A CA 1
ATOM 2533 C C . VAL A 1 306 ? 11.781 37.094 11.336 1 95.44 306 VAL A C 1
ATOM 2535 O O . VAL A 1 306 ? 12.703 37.906 11.422 1 95.44 306 VAL A O 1
ATOM 2538 N N . SER A 1 307 ? 11.852 35.844 11.805 1 95.5 307 SER A N 1
ATOM 2539 C CA . SER A 1 307 ? 13.078 35.375 12.445 1 95.5 307 SER A CA 1
ATOM 2540 C C . SER A 1 307 ? 14.25 35.375 11.469 1 95.5 307 SER A C 1
ATOM 2542 O O . SER A 1 307 ? 15.375 35.719 11.844 1 95.5 307 SER A O 1
ATOM 2544 N N . ASN A 1 308 ? 13.969 35 10.297 1 92.69 308 ASN A N 1
ATOM 2545 C CA . ASN A 1 308 ? 15.016 35 9.281 1 92.69 308 ASN A CA 1
ATOM 2546 C C . ASN A 1 308 ? 15.461 36.406 8.945 1 92.69 308 ASN A C 1
ATOM 2548 O O . ASN A 1 308 ? 16.641 36.656 8.68 1 92.69 308 ASN A O 1
ATOM 2552 N N . ASP A 1 309 ? 14.617 37.375 8.898 1 91.5 309 ASP A N 1
ATOM 2553 C CA . ASP A 1 309 ? 14.906 38.781 8.539 1 91.5 309 ASP A CA 1
ATOM 2554 C C . ASP A 1 309 ? 15.703 39.469 9.633 1 91.5 309 ASP A C 1
ATOM 2556 O O . ASP A 1 309 ? 16.641 40.219 9.344 1 91.5 309 ASP A O 1
ATOM 2560 N N . TYR A 1 310 ? 15.367 39.219 10.859 1 93.31 310 TYR A N 1
ATOM 2561 C CA . TYR A 1 310 ? 15.945 39.969 11.953 1 93.31 310 TYR A CA 1
ATOM 2562 C C . TYR A 1 310 ? 17.047 39.188 12.656 1 93.31 310 TYR A C 1
ATOM 2564 O O . TYR A 1 310 ? 17.906 39.781 13.32 1 93.31 310 TYR A O 1
ATOM 2572 N N . LEU A 1 311 ? 17 37.844 12.547 1 94.69 311 LEU A N 1
ATOM 2573 C CA . LEU A 1 311 ? 17.984 37 13.172 1 94.69 311 LEU A CA 1
ATOM 2574 C C . LEU A 1 311 ? 18.562 36 12.164 1 94.69 311 LEU A C 1
ATOM 2576 O O . LEU A 1 311 ? 18.562 34.781 12.414 1 94.69 311 LEU A O 1
ATOM 2580 N N . SER A 1 312 ? 19.047 36.469 11.086 1 90.44 312 SER A N 1
ATOM 2581 C CA . SER A 1 312 ? 19.5 35.656 9.969 1 90.44 312 SER A CA 1
ATOM 2582 C C . SER A 1 312 ? 20.656 34.75 10.391 1 90.44 312 SER A C 1
ATOM 2584 O O . SER A 1 312 ? 20.828 33.656 9.844 1 90.44 312 SER A O 1
ATOM 2586 N N . GLY A 1 313 ? 21.438 35.188 11.359 1 91.06 313 GLY A N 1
ATOM 2587 C CA . GLY A 1 313 ? 22.562 34.406 11.844 1 91.06 313 GLY A CA 1
ATOM 2588 C C . GLY A 1 313 ? 22.141 33.031 12.398 1 91.06 313 GLY A C 1
ATOM 2589 O O . GLY A 1 313 ? 22.938 32.094 12.414 1 91.06 313 GLY A O 1
ATOM 2590 N N . LEU A 1 314 ? 20.906 32.906 12.805 1 92.88 314 LEU A N 1
ATOM 2591 C CA . LEU A 1 314 ? 20.391 31.688 13.398 1 92.88 314 LEU A CA 1
ATOM 2592 C C . LEU A 1 314 ? 20.203 30.594 12.344 1 92.88 314 LEU A C 1
ATOM 2594 O O . LEU A 1 314 ? 20.016 29.422 12.68 1 92.88 314 LEU A O 1
ATOM 2598 N N . TYR A 1 315 ? 20.281 30.891 11.109 1 94.06 315 TYR A N 1
ATOM 2599 C CA . TYR A 1 315 ? 19.969 29.922 10.055 1 94.06 315 TYR A CA 1
ATOM 2600 C C . TYR A 1 315 ? 21.188 29.641 9.195 1 94.06 315 TYR A C 1
ATOM 2602 O O . TYR A 1 315 ? 21.094 28.906 8.203 1 94.06 315 TYR A O 1
ATOM 2610 N N . THR A 1 316 ? 22.359 30.203 9.578 1 91.06 316 THR A N 1
ATOM 2611 C CA . THR A 1 316 ? 23.594 30.078 8.789 1 91.06 316 THR A CA 1
ATOM 2612 C C . THR A 1 316 ? 24.281 28.75 9.086 1 91.06 316 THR A C 1
ATOM 2614 O O . THR A 1 316 ? 24.922 28.172 8.203 1 91.06 316 THR A O 1
ATOM 2617 N N . ASN A 1 317 ? 24.156 28.406 10.344 1 93.25 317 ASN A N 1
ATOM 2618 C CA . ASN A 1 317 ? 24.797 27.172 10.766 1 93.25 317 ASN A CA 1
ATOM 2619 C C . ASN A 1 317 ? 23.797 26.172 11.336 1 93.25 317 ASN A C 1
ATOM 2621 O O . ASN A 1 317 ? 22.938 26.547 12.141 1 93.25 317 ASN A O 1
ATOM 2625 N N . ALA A 1 318 ? 23.906 24.922 10.969 1 93.5 318 ALA A N 1
ATOM 2626 C CA . ALA A 1 318 ? 22.969 23.859 11.328 1 93.5 318 ALA A CA 1
ATOM 2627 C C . ALA A 1 318 ? 22.922 23.641 12.836 1 93.5 318 ALA A C 1
ATOM 2629 O O . ALA A 1 318 ? 21.953 23.109 13.367 1 93.5 318 ALA A O 1
ATOM 2630 N N . VAL A 1 319 ? 23.984 24 13.508 1 92.81 319 VAL A N 1
ATOM 2631 C CA . VAL A 1 319 ? 24.078 23.812 14.953 1 92.81 319 VAL A CA 1
ATOM 2632 C C . VAL A 1 319 ? 22.953 24.578 15.648 1 92.81 319 VAL A C 1
ATOM 2634 O O . VAL A 1 319 ? 22.516 24.188 16.734 1 92.81 319 VAL A O 1
ATOM 2637 N N . TRP A 1 320 ? 22.391 25.609 14.961 1 94.81 320 TRP A N 1
ATOM 2638 C CA . TRP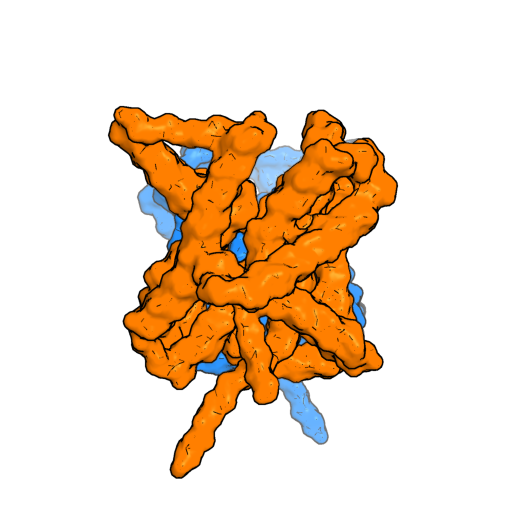 A 1 320 ? 21.375 26.469 15.562 1 94.81 320 TRP A CA 1
ATOM 2639 C C . TRP A 1 320 ? 19.969 25.938 15.312 1 94.81 320 TRP A C 1
ATOM 2641 O O . TRP A 1 320 ? 18.984 26.531 15.734 1 94.81 320 TRP A O 1
ATOM 2651 N N . LEU A 1 321 ? 19.812 24.812 14.703 1 96.19 321 LEU A N 1
ATOM 2652 C CA . LEU A 1 321 ? 18.531 24.266 14.305 1 96.19 321 LEU A CA 1
ATOM 2653 C C . LEU A 1 321 ? 17.609 24.094 15.516 1 96.19 321 LEU A C 1
ATOM 2655 O O . LEU A 1 321 ? 16.453 24.531 15.492 1 96.19 321 LEU A O 1
ATOM 2659 N N . PRO A 1 322 ? 18.141 23.5 16.609 1 96.62 322 PRO A N 1
ATOM 2660 C CA . PRO A 1 322 ? 17.234 23.359 17.766 1 96.62 322 PRO A CA 1
ATOM 2661 C C . PRO A 1 322 ? 16.75 24.688 18.312 1 96.62 322 PRO A C 1
ATOM 2663 O O . PRO A 1 322 ? 15.586 24.812 18.719 1 96.62 322 PRO A O 1
ATOM 2666 N N . PHE A 1 323 ? 17.578 25.625 18.266 1 96.56 323 PHE A N 1
ATOM 2667 C CA . PHE A 1 323 ? 17.219 26.953 18.797 1 96.56 323 PHE A CA 1
ATOM 2668 C C . PHE A 1 323 ? 16.234 27.641 17.859 1 96.56 323 PHE A C 1
ATOM 2670 O O . PHE A 1 323 ? 15.266 28.25 18.312 1 96.56 323 PHE A O 1
ATOM 2677 N N . SER A 1 324 ? 16.547 27.656 16.578 1 97.25 324 SER A N 1
ATOM 2678 C CA . SER A 1 324 ? 15.633 28.234 15.594 1 97.25 324 SER A CA 1
ATOM 2679 C C . SER A 1 324 ? 14.258 27.594 15.656 1 97.25 324 SER A C 1
ATOM 2681 O O . SER A 1 324 ? 13.234 28.266 15.555 1 97.25 324 SER A O 1
ATOM 2683 N N . TYR A 1 325 ? 14.281 26.234 15.789 1 97.81 325 TYR A N 1
ATOM 2684 C CA . TYR A 1 325 ? 13.031 25.484 15.906 1 97.81 325 TYR A CA 1
ATOM 2685 C C . TYR A 1 325 ? 12.234 25.938 17.125 1 97.81 325 TYR A C 1
ATOM 2687 O O . TYR A 1 325 ? 11.039 26.188 17.031 1 97.81 325 TYR A O 1
ATOM 2695 N N . ALA A 1 326 ? 12.891 26.031 18.25 1 97.81 326 ALA A N 1
ATOM 2696 C CA . ALA A 1 326 ? 12.242 26.453 19.484 1 97.81 326 ALA A CA 1
ATOM 2697 C C . ALA A 1 326 ? 11.703 27.875 19.375 1 97.81 326 ALA A C 1
ATOM 2699 O O . ALA A 1 326 ? 10.609 28.156 19.875 1 97.81 326 ALA A O 1
ATOM 2700 N N . LEU A 1 327 ? 12.422 28.688 18.781 1 97.69 327 LEU A N 1
ATOM 2701 C CA . LEU A 1 327 ? 12.031 30.094 18.609 1 97.69 327 LEU A CA 1
ATOM 2702 C C . LEU A 1 327 ? 10.773 30.203 17.75 1 97.69 327 LEU A C 1
ATOM 2704 O O . LEU A 1 327 ? 9.844 30.922 18.109 1 97.69 327 LEU A O 1
ATOM 2708 N N . VAL A 1 328 ? 10.797 29.516 16.625 1 98.06 328 VAL A N 1
ATOM 2709 C CA . VAL A 1 328 ? 9.664 29.578 15.711 1 98.06 328 VAL A CA 1
ATOM 2710 C C . VAL A 1 328 ? 8.422 28.984 16.391 1 98.06 328 VAL A C 1
ATOM 2712 O O . VAL A 1 328 ? 7.328 29.531 16.281 1 98.06 328 VAL A O 1
ATOM 2715 N N . LEU A 1 329 ? 8.609 27.875 17.078 1 98.12 329 LEU A N 1
ATOM 2716 C CA . LEU A 1 329 ? 7.5 27.234 17.781 1 98.12 329 LEU A CA 1
ATOM 2717 C C . LEU A 1 329 ? 6.953 28.141 18.875 1 98.12 329 LEU A C 1
ATOM 2719 O O . LEU A 1 329 ? 5.746 28.359 18.953 1 98.12 329 LEU A O 1
ATOM 2723 N N . ALA A 1 330 ? 7.836 28.641 19.719 1 98 330 ALA A N 1
ATOM 2724 C CA . ALA A 1 330 ? 7.43 29.516 20.828 1 98 330 ALA A CA 1
ATOM 2725 C C . ALA A 1 330 ? 6.785 30.797 20.312 1 98 330 ALA A C 1
ATOM 2727 O O . ALA A 1 330 ? 5.785 31.25 20.859 1 98 330 ALA A O 1
ATOM 2728 N N . GLY A 1 331 ? 7.426 31.375 19.312 1 98.19 331 GLY A N 1
ATOM 2729 C CA . GLY A 1 331 ? 6.848 32.562 18.703 1 98.19 331 GLY A CA 1
ATOM 2730 C C . GLY A 1 331 ? 5.465 32.344 18.125 1 98.19 331 GLY A C 1
ATOM 2731 O O . GLY A 1 331 ? 4.578 33.188 18.25 1 98.19 331 GLY A O 1
ATOM 2732 N N . SER A 1 332 ? 5.289 31.203 17.453 1 98.19 332 SER A N 1
ATOM 2733 C CA . SER A 1 332 ? 3.99 30.859 16.891 1 98.19 332 SER A CA 1
ATOM 2734 C C . SER A 1 332 ? 2.941 30.656 17.969 1 98.19 332 SER A C 1
ATOM 2736 O O . SER A 1 332 ? 1.813 31.141 17.844 1 98.19 332 SER A O 1
ATOM 2738 N N . ILE A 1 333 ? 3.332 29.953 19.031 1 97.5 333 ILE A N 1
ATOM 2739 C CA . ILE A 1 333 ? 2.422 29.734 20.156 1 97.5 333 ILE A CA 1
ATOM 2740 C C . ILE A 1 333 ? 2.025 31.062 20.766 1 97.5 333 ILE A C 1
ATOM 2742 O O . ILE A 1 333 ? 0.844 31.312 21.031 1 97.5 333 ILE A O 1
ATOM 2746 N N . ALA A 1 334 ? 2.98 31.922 20.984 1 97.44 334 ALA A N 1
ATOM 2747 C CA . ALA A 1 334 ? 2.73 33.219 21.594 1 97.44 334 ALA A CA 1
ATOM 2748 C C . ALA A 1 334 ? 1.767 34.031 20.734 1 97.44 334 ALA A C 1
ATOM 2750 O O . ALA A 1 334 ? 0.832 34.656 21.266 1 97.44 334 ALA A O 1
ATOM 2751 N N . LEU A 1 335 ? 2 34.062 19.484 1 96.69 335 LEU A N 1
ATOM 2752 C CA . LEU A 1 335 ? 1.153 34.844 18.578 1 96.69 335 LEU A CA 1
ATOM 2753 C C . LEU A 1 335 ? -0.257 34.25 18.531 1 96.69 335 LEU A C 1
ATOM 2755 O O . LEU A 1 335 ? -1.235 35 18.438 1 96.69 335 LEU A O 1
ATOM 2759 N N . VAL A 1 336 ? -0.371 32.906 18.484 1 95.94 336 VAL A N 1
ATOM 2760 C CA . VAL A 1 336 ? -1.682 32.281 18.5 1 95.94 336 VAL A CA 1
ATOM 2761 C C . VAL A 1 336 ? -2.443 32.656 19.75 1 95.94 336 VAL A C 1
ATOM 2763 O O . VAL A 1 336 ? -3.631 33 19.703 1 95.94 336 VAL A O 1
ATOM 2766 N N . LEU A 1 337 ? -1.723 32.656 20.922 1 94.56 337 LEU A N 1
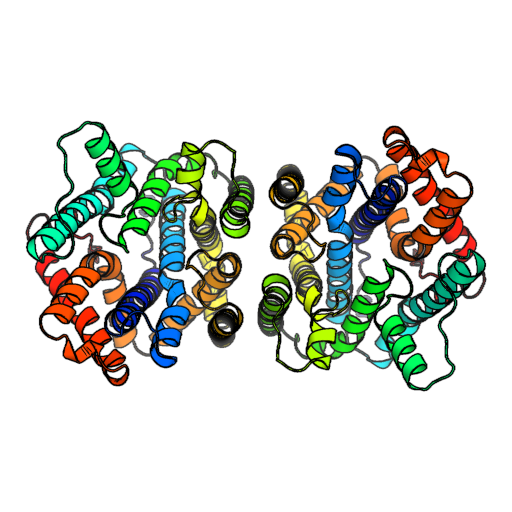ATOM 2767 C CA . LEU A 1 337 ? -2.35 33 22.188 1 94.56 337 LEU A CA 1
ATOM 2768 C C . LEU A 1 337 ? -2.762 34.469 22.219 1 94.56 337 LEU A C 1
ATOM 2770 O O . LEU A 1 337 ? -3.805 34.812 22.781 1 94.56 337 LEU A O 1
ATOM 2774 N N . LEU A 1 338 ? -2.016 35.312 21.609 1 95 338 LEU A N 1
ATOM 2775 C CA . LEU A 1 338 ? -2.328 36.719 21.547 1 95 338 LEU A CA 1
ATOM 2776 C C . LEU A 1 338 ? -3.539 36.969 20.641 1 95 338 LEU A C 1
ATOM 2778 O O . LEU A 1 338 ? -4.422 37.781 20.984 1 95 338 LEU A O 1
ATOM 2782 N N . ILE A 1 339 ? -3.578 36.281 19.5 1 93.88 339 ILE A N 1
ATOM 2783 C CA . ILE A 1 339 ? -4.68 36.438 18.562 1 93.88 339 ILE A CA 1
ATOM 2784 C C . ILE A 1 339 ? -5.969 35.906 19.172 1 93.88 339 ILE A C 1
ATOM 2786 O O . ILE A 1 339 ? -7.047 36.469 18.953 1 93.88 339 ILE A O 1
ATOM 2790 N N . ASN A 1 340 ? -5.816 34.875 19.906 1 90.75 340 ASN A N 1
ATOM 2791 C CA . ASN A 1 340 ? -6.977 34.219 20.516 1 90.75 340 ASN A CA 1
ATOM 2792 C C . ASN A 1 340 ? -7.652 35.156 21.531 1 90.75 340 ASN A C 1
ATOM 2794 O O . ASN A 1 340 ? -8.812 34.938 21.891 1 90.75 340 ASN A O 1
ATOM 2798 N N . LYS A 1 341 ? -6.984 36.188 22 1 90.69 341 LYS A N 1
ATOM 2799 C CA . LYS A 1 341 ? -7.539 37.156 22.953 1 90.69 341 LYS A CA 1
ATOM 2800 C C . LYS A 1 341 ? -8.336 38.25 22.234 1 90.69 341 LYS A C 1
ATOM 2802 O O . LYS A 1 341 ? -9.125 38.969 22.859 1 90.69 341 LYS A O 1
ATOM 2807 N N . LEU A 1 342 ? -8.188 38.344 21.016 1 90.06 342 LEU A N 1
ATOM 2808 C CA . LEU A 1 342 ? -8.891 39.344 20.219 1 90.06 342 LEU A CA 1
ATOM 2809 C C . LEU A 1 342 ? -10.336 38.938 19.969 1 90.06 342 LEU A C 1
ATOM 2811 O O . LEU A 1 342 ? -10.648 37.75 19.922 1 90.06 342 LEU A O 1
ATOM 2815 N N . PRO A 1 343 ? -11.18 39.969 19.844 1 86.88 343 PRO A N 1
ATOM 2816 C CA . PRO A 1 343 ? -12.555 39.656 19.438 1 86.88 343 PRO A CA 1
ATOM 2817 C C . PRO A 1 343 ? -12.641 39.094 18.031 1 86.88 343 PRO A C 1
ATOM 2819 O O . PRO A 1 343 ? -11.875 39.469 17.156 1 86.88 343 PRO A O 1
ATOM 2822 N N . TYR A 1 344 ? -13.445 38.156 17.719 1 86.62 344 TYR A N 1
ATOM 2823 C CA . TYR A 1 344 ? -13.68 37.5 16.422 1 86.62 344 TYR A CA 1
ATOM 2824 C C . TYR A 1 344 ? -12.477 36.656 16 1 86.62 344 TYR A C 1
ATOM 2826 O O . TYR A 1 344 ? -12.188 36.562 14.805 1 86.62 344 TYR A O 1
ATOM 2834 N N . SER A 1 345 ? -11.672 36.219 16.922 1 87.75 345 SER A N 1
ATOM 2835 C CA . SER A 1 345 ? -10.477 35.438 16.656 1 87.75 345 SER A CA 1
ATOM 2836 C C . SER A 1 345 ? -10.82 34.156 15.922 1 87.75 345 SER A C 1
ATOM 2838 O O . SER A 1 345 ? -9.977 33.562 15.219 1 87.75 345 SER A O 1
ATOM 2840 N N . GLN A 1 346 ? -12.055 33.75 16 1 84.62 346 GLN A N 1
ATOM 2841 C CA . GLN A 1 346 ? -12.477 32.5 15.383 1 84.62 346 GLN A CA 1
ATOM 2842 C C . GLN A 1 346 ? -12.367 32.562 13.867 1 84.62 346 GLN A C 1
ATOM 2844 O O . GLN A 1 346 ? -12.242 31.547 13.195 1 84.62 346 GLN A O 1
ATOM 2849 N N . TYR A 1 347 ? -12.359 33.781 13.336 1 86.88 347 TYR A N 1
ATOM 2850 C CA . TYR A 1 347 ? -12.281 33.969 11.891 1 86.88 347 TYR A CA 1
ATOM 2851 C C . TYR A 1 347 ? -10.836 34.031 11.422 1 86.88 347 TYR A C 1
ATOM 2853 O O . TYR A 1 347 ? -10.555 33.969 10.227 1 86.88 347 TYR A O 1
ATOM 2861 N N . ILE A 1 348 ? -9.969 34.156 12.367 1 89.31 348 ILE A N 1
ATOM 2862 C CA . ILE A 1 348 ? -8.547 34.219 12.055 1 89.31 348 ILE A CA 1
ATOM 2863 C C . ILE A 1 348 ? -7.863 32.906 12.391 1 89.31 348 ILE A C 1
ATOM 2865 O O . ILE A 1 348 ? -7.078 32.375 11.594 1 89.31 348 ILE A O 1
ATOM 2869 N N . ILE A 1 349 ? -8.117 32.438 13.586 1 88.25 349 ILE A N 1
ATOM 2870 C CA . ILE A 1 349 ? -7.559 31.172 14.047 1 88.25 349 ILE A CA 1
ATOM 2871 C C . ILE A 1 349 ? -8.609 30.406 14.844 1 88.25 349 ILE A C 1
ATOM 2873 O O . ILE A 1 349 ? -9.281 30.969 15.703 1 88.25 349 ILE A O 1
ATOM 2877 N N . THR A 1 350 ? -8.781 29.141 14.523 1 79.06 350 THR A N 1
ATOM 2878 C CA . THR A 1 350 ? -9.734 28.312 15.25 1 79.06 350 THR A CA 1
ATOM 2879 C C . THR A 1 350 ? -9.031 27.547 16.375 1 79.06 350 THR A C 1
ATOM 2881 O O . THR A 1 350 ? -8.094 26.781 16.125 1 79.06 350 THR A O 1
ATOM 2884 N N . VAL A 1 351 ? -9.383 27.828 17.625 1 75.38 351 VAL A N 1
ATOM 2885 C CA . VAL A 1 351 ? -8.906 27.094 18.797 1 75.38 351 VAL A CA 1
ATOM 2886 C C . VAL A 1 351 ? -10.086 26.453 19.531 1 75.38 351 VAL A C 1
ATOM 2888 O O . VAL A 1 351 ? -11.062 27.125 19.859 1 75.38 351 VAL A O 1
ATOM 2891 N N . PRO A 1 352 ? -10.016 25.047 19.578 1 71.88 352 PRO A N 1
ATOM 2892 C CA . PRO A 1 352 ? -11.125 24.391 20.281 1 71.88 352 PRO A CA 1
ATOM 2893 C C . PRO A 1 352 ? -11.266 24.859 21.719 1 71.88 352 PRO A C 1
ATOM 2895 O O . PRO A 1 352 ? -10.258 2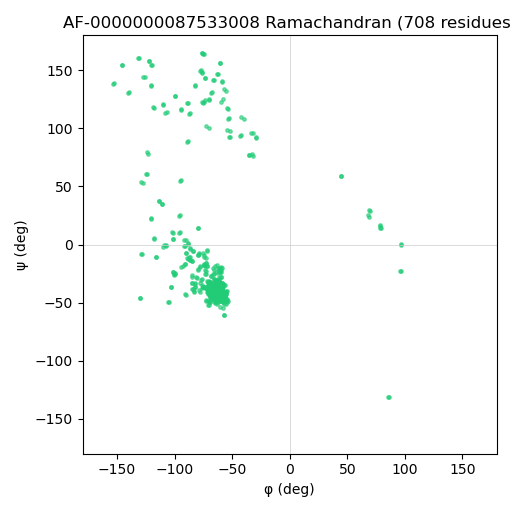5.141 22.391 1 71.88 352 PRO A O 1
ATOM 2898 N N . LYS A 1 353 ? -12.523 25.359 22.094 1 59.22 353 LYS A N 1
ATOM 2899 C CA . LYS A 1 353 ? -12.789 25.766 23.469 1 59.22 353 LYS A CA 1
ATOM 2900 C C . LYS A 1 353 ? -12.898 24.547 24.375 1 59.22 353 LYS A C 1
ATOM 2902 O O . LYS A 1 353 ? -13.578 23.578 24.047 1 59.22 353 LYS A O 1
ATOM 2907 N N . GLN A 1 354 ? -11.844 24.234 25.156 1 52.84 354 GLN A N 1
ATOM 2908 C CA . GLN A 1 354 ? -11.992 23.188 26.172 1 52.84 354 GLN A CA 1
ATOM 2909 C C . GLN A 1 354 ? -13.188 23.484 27.078 1 52.84 354 GLN A C 1
ATOM 2911 O O . GLN A 1 354 ? -13.359 24.625 27.531 1 52.84 354 GLN A O 1
ATOM 2916 N N . LYS A 1 355 ? -14.234 22.812 27.016 1 44.56 355 LYS A N 1
ATOM 2917 C CA . LYS A 1 355 ? -15.266 22.969 28.047 1 44.56 355 LYS A CA 1
ATOM 2918 C C . LYS A 1 355 ? -14.648 23.062 29.438 1 44.56 355 LYS A C 1
ATOM 2920 O O . LYS A 1 355 ? -13.906 22.172 29.859 1 44.56 355 LYS A O 1
ATOM 2925 N N . GLN A 1 356 ? -14.414 24.25 29.906 1 29.91 356 GLN A N 1
ATOM 2926 C CA . GLN A 1 356 ? -14.109 24.375 31.328 1 29.91 356 GLN A CA 1
ATOM 2927 C C . GLN A 1 356 ? -15.125 23.625 32.188 1 29.91 356 GLN A C 1
ATOM 2929 O O . GLN A 1 356 ? -16.328 23.641 31.875 1 29.91 356 GLN A O 1
ATOM 2934 N N . MET B 1 1 ? -8.969 -37.938 25.328 1 26.38 1 MET B N 1
ATOM 2935 C CA . MET B 1 1 ? -8.734 -38.375 23.953 1 26.38 1 MET B CA 1
ATOM 2936 C C . MET B 1 1 ? -8.836 -37.188 22.984 1 26.38 1 MET B C 1
ATOM 2938 O O . MET B 1 1 ? -9.914 -36.625 22.797 1 26.38 1 MET B O 1
ATOM 2942 N N . ASN B 1 2 ? -7.867 -36.219 23 1 30.7 2 ASN B N 1
ATOM 2943 C CA . ASN B 1 2 ? -7.824 -34.938 22.297 1 30.7 2 ASN B CA 1
ATOM 2944 C C . ASN B 1 2 ? -8.07 -35.094 20.797 1 30.7 2 ASN B C 1
ATOM 2946 O O . ASN B 1 2 ? -7.453 -35.969 20.156 1 30.7 2 ASN B O 1
ATOM 2950 N N . SER B 1 3 ? -9.281 -34.875 20.359 1 36.5 3 SER B N 1
ATOM 2951 C CA . SER B 1 3 ? -9.688 -35.125 18.984 1 36.5 3 SER B CA 1
ATOM 2952 C C . SER B 1 3 ? -8.609 -34.656 18 1 36.5 3 SER B C 1
ATOM 2954 O O . SER B 1 3 ? -7.957 -33.656 18.219 1 36.5 3 SER B O 1
ATOM 2956 N N . PRO B 1 4 ? -7.934 -35.562 17.344 1 39.84 4 PRO B N 1
ATOM 2957 C CA . PRO B 1 4 ? -6.957 -35.188 16.328 1 39.84 4 PRO B CA 1
ATOM 2958 C C . PRO B 1 4 ? -7.34 -33.938 15.578 1 39.84 4 PRO B C 1
ATOM 2960 O O . PRO B 1 4 ? -8.516 -33.719 15.25 1 39.84 4 PRO B O 1
ATOM 2963 N N . GLN B 1 5 ? -6.883 -32.781 15.914 1 41 5 GLN B N 1
ATOM 2964 C CA . GLN B 1 5 ? -7.105 -31.5 15.266 1 41 5 GLN B CA 1
ATOM 2965 C C . GLN B 1 5 ? -7.184 -31.656 13.75 1 41 5 GLN B C 1
ATOM 2967 O O . GLN B 1 5 ? -6.223 -32.094 13.117 1 41 5 GLN B O 1
ATOM 2972 N N . GLU B 1 6 ? -8.258 -32.125 13.117 1 39.72 6 GLU B N 1
ATOM 2973 C CA . GLU B 1 6 ? -8.609 -32.281 11.711 1 39.72 6 GLU B CA 1
ATOM 2974 C C . GLU B 1 6 ? -7.93 -31.219 10.852 1 39.72 6 GLU B C 1
ATOM 2976 O O . GLU B 1 6 ? -7.996 -30.031 11.156 1 39.72 6 GLU B O 1
ATOM 2981 N N . LYS B 1 7 ? -6.812 -31.484 10.336 1 49.31 7 LYS B N 1
ATOM 2982 C CA . LYS B 1 7 ? -6.23 -30.688 9.266 1 49.31 7 LYS B CA 1
ATOM 2983 C C . LYS B 1 7 ? -7.316 -30.094 8.375 1 49.31 7 LYS B C 1
ATOM 2985 O O . LYS B 1 7 ? -7.984 -30.828 7.633 1 49.31 7 LYS B O 1
ATOM 2990 N N . SER B 1 8 ? -8.039 -29.094 8.695 1 58.66 8 SER B N 1
ATOM 2991 C CA . SER B 1 8 ? -9.117 -28.438 7.949 1 58.66 8 SER B CA 1
ATOM 2992 C C . SER B 1 8 ? -8.664 -28.062 6.543 1 58.66 8 SER B C 1
ATOM 2994 O O . SER B 1 8 ? -7.68 -27.344 6.375 1 58.66 8 SER B O 1
ATOM 2996 N N . PHE B 1 9 ? -8.859 -28.922 5.477 1 67.94 9 PHE B N 1
ATOM 2997 C CA . PHE B 1 9 ? -8.672 -28.656 4.059 1 67.94 9 PHE B CA 1
ATOM 2998 C C . PHE B 1 9 ? -9.461 -27.422 3.639 1 67.94 9 PHE B C 1
ATOM 3000 O O . PHE B 1 9 ? -10.656 -27.312 3.91 1 67.94 9 PHE B O 1
ATOM 3007 N N . PHE B 1 10 ? -8.656 -26.391 3.189 1 86.94 10 PHE B N 1
ATOM 3008 C CA . PHE B 1 10 ? -9.281 -25.141 2.756 1 86.94 10 PHE B CA 1
ATOM 3009 C C . PHE B 1 10 ? -9.633 -25.203 1.274 1 86.94 10 PHE B C 1
ATOM 3011 O O . PHE B 1 10 ? -8.828 -24.812 0.424 1 86.94 10 PHE B O 1
ATOM 3018 N N . TYR B 1 11 ? -10.828 -25.688 0.963 1 91.38 11 TYR B N 1
ATOM 3019 C CA . TYR B 1 11 ? -11.273 -25.797 -0.423 1 91.38 11 TYR B CA 1
ATOM 3020 C C . TYR B 1 11 ? -11.266 -24.438 -1.11 1 91.38 11 TYR B C 1
ATOM 3022 O O . TYR B 1 11 ? -10.961 -24.344 -2.303 1 91.38 11 TYR B O 1
ATOM 3030 N N . GLU B 1 12 ? -11.547 -23.438 -0.317 1 94.75 12 GLU B N 1
ATOM 3031 C CA . GLU B 1 12 ? -11.578 -22.078 -0.878 1 94.75 12 GLU B CA 1
ATOM 3032 C C . GLU B 1 12 ? -10.195 -21.656 -1.351 1 94.75 12 GLU B C 1
ATOM 3034 O O . GLU B 1 12 ? -10.062 -20.953 -2.354 1 94.75 12 GLU B O 1
ATOM 3039 N N . ILE B 1 13 ? -9.172 -22.109 -0.64 1 95.5 13 ILE B N 1
ATOM 3040 C CA . ILE B 1 13 ? -7.812 -21.734 -1.004 1 95.5 13 ILE B CA 1
ATOM 3041 C C . ILE B 1 13 ? -7.406 -22.453 -2.293 1 95.5 13 ILE B C 1
ATOM 3043 O O . ILE B 1 13 ? -6.738 -21.859 -3.148 1 95.5 13 ILE B O 1
ATOM 3047 N N . ASN B 1 14 ? -7.828 -23.703 -2.424 1 95.56 14 ASN B N 1
ATOM 3048 C CA . ASN B 1 14 ? -7.555 -24.438 -3.658 1 95.56 14 ASN B CA 1
ATOM 3049 C C . ASN B 1 14 ? -8.297 -23.828 -4.844 1 95.56 14 ASN B C 1
ATOM 3051 O O . ASN B 1 14 ? -7.797 -23.859 -5.973 1 95.56 14 ASN B O 1
ATOM 3055 N N . PHE B 1 15 ? -9.438 -23.375 -4.551 1 96.88 15 PHE B N 1
ATOM 3056 C CA . PHE B 1 15 ? -10.203 -22.672 -5.574 1 96.88 15 PHE B CA 1
ATOM 3057 C C . PHE B 1 15 ? -9.453 -21.438 -6.055 1 96.88 15 PHE B C 1
ATOM 3059 O O . PHE B 1 15 ? -9.328 -21.203 -7.258 1 96.88 15 PHE B O 1
ATOM 3066 N N . ILE B 1 16 ? -8.969 -20.641 -5.141 1 97.5 16 ILE B N 1
ATOM 3067 C CA . ILE B 1 16 ? -8.227 -19.438 -5.465 1 97.5 16 ILE B CA 1
ATOM 3068 C C . ILE B 1 16 ? -6.934 -19.797 -6.191 1 97.5 16 ILE B C 1
ATOM 3070 O O . ILE B 1 16 ? -6.52 -19.109 -7.121 1 97.5 16 ILE B O 1
ATOM 3074 N N . ARG B 1 17 ? -6.363 -20.859 -5.773 1 97.62 17 ARG B N 1
ATOM 3075 C CA . ARG B 1 17 ? -5.152 -21.375 -6.41 1 97.62 17 ARG B CA 1
ATOM 3076 C C . ARG B 1 17 ? -5.402 -21.688 -7.887 1 97.62 17 ARG B C 1
ATOM 3078 O O . ARG B 1 17 ? -4.543 -21.422 -8.734 1 97.62 17 ARG B O 1
ATOM 3085 N N . ALA B 1 18 ? -6.516 -22.266 -8.125 1 98 18 ALA B N 1
ATOM 3086 C CA . ALA B 1 18 ? -6.895 -22.562 -9.508 1 98 18 ALA B CA 1
ATOM 3087 C C . ALA B 1 18 ? -6.977 -21.297 -10.344 1 98 18 ALA B C 1
ATOM 3089 O O . ALA B 1 18 ? -6.484 -21.25 -11.477 1 98 18 ALA B O 1
ATOM 3090 N N . LEU B 1 19 ? -7.582 -20.281 -9.789 1 97.56 19 LEU B N 1
ATOM 3091 C CA . LEU B 1 19 ? -7.711 -19 -10.492 1 97.56 19 LEU B CA 1
ATOM 3092 C C . LEU B 1 19 ? -6.34 -18.406 -10.781 1 97.56 19 LEU B C 1
ATOM 3094 O O . LEU B 1 19 ? -6.098 -17.906 -11.883 1 97.56 19 LEU B O 1
ATOM 3098 N N . ALA B 1 20 ? -5.496 -18.469 -9.836 1 97.94 20 ALA B N 1
ATOM 3099 C CA . ALA B 1 20 ? -4.141 -17.953 -10.008 1 97.94 20 ALA B CA 1
ATOM 3100 C C . ALA B 1 20 ? -3.4 -18.719 -11.094 1 97.94 20 ALA B C 1
ATOM 3102 O O . ALA B 1 20 ? -2.703 -18.125 -11.922 1 97.94 20 ALA B O 1
ATOM 3103 N N . CYS B 1 21 ? -3.588 -19.984 -11.07 1 97.81 21 CYS B N 1
ATOM 3104 C CA . CYS B 1 21 ? -2.961 -20.844 -12.07 1 97.81 21 CYS B CA 1
ATOM 3105 C C . CYS B 1 21 ? -3.422 -20.484 -13.477 1 97.81 21 CYS B C 1
ATOM 3107 O O . CYS B 1 21 ? -2.605 -20.359 -14.391 1 97.81 21 CYS B O 1
ATOM 3109 N N . LEU B 1 22 ? -4.684 -20.297 -13.594 1 98.19 22 LEU B N 1
ATOM 3110 C CA . LEU B 1 22 ? -5.25 -19.906 -14.883 1 98.19 22 LEU B CA 1
ATOM 3111 C C . LEU B 1 22 ? -4.668 -18.578 -15.352 1 98.19 22 LEU B C 1
ATOM 3113 O O . LEU B 1 22 ? -4.379 -18.406 -16.531 1 98.19 22 LEU B O 1
ATOM 3117 N N . MET B 1 23 ? -4.5 -17.688 -14.43 1 97.88 23 MET B N 1
ATOM 3118 C CA . MET B 1 23 ? -3.939 -16.375 -14.758 1 97.88 23 MET B CA 1
ATOM 3119 C C . MET B 1 23 ? -2.486 -16.5 -15.203 1 97.88 23 MET B C 1
ATOM 3121 O O . MET B 1 23 ? -2.068 -15.859 -16.172 1 97.88 23 MET B O 1
ATOM 3125 N N . ILE B 1 24 ? -1.756 -17.328 -14.547 1 97.81 24 ILE B N 1
ATOM 3126 C CA . ILE B 1 24 ? -0.342 -17.516 -14.859 1 97.81 24 ILE B CA 1
ATOM 3127 C C . ILE B 1 24 ? -0.188 -18.078 -16.266 1 97.81 24 ILE B C 1
ATOM 3129 O O . ILE B 1 24 ? 0.633 -17.609 -17.047 1 97.81 24 ILE B O 1
ATOM 3133 N N . VAL B 1 25 ? -0.997 -19.062 -16.594 1 98.19 25 VAL B N 1
ATOM 3134 C CA . VAL B 1 25 ? -0.944 -19.656 -17.938 1 98.19 25 VAL B CA 1
ATOM 3135 C C . VAL B 1 25 ? -1.293 -18.594 -18.984 1 98.19 25 VAL B C 1
ATOM 3137 O O . VAL B 1 25 ? -0.641 -18.516 -20.031 1 98.19 25 VAL B O 1
ATOM 3140 N N . MET B 1 26 ? -2.248 -17.781 -18.703 1 97.69 26 MET B N 1
ATOM 3141 C CA . MET B 1 26 ? -2.676 -16.734 -19.641 1 97.69 26 MET B CA 1
ATOM 3142 C C . MET B 1 26 ? -1.552 -15.742 -19.891 1 97.69 26 MET B C 1
ATOM 3144 O O . MET B 1 26 ? -1.359 -15.289 -21.031 1 97.69 26 MET B O 1
ATOM 3148 N N . VAL B 1 27 ? -0.818 -15.398 -18.922 1 96.38 27 VAL B N 1
ATOM 3149 C CA . VAL B 1 27 ? 0.296 -14.469 -19.062 1 96.38 27 VAL B CA 1
ATOM 3150 C C . VAL B 1 27 ? 1.291 -15 -20.094 1 96.38 27 VAL B C 1
ATOM 3152 O O . VAL B 1 27 ? 1.722 -14.273 -20.984 1 96.38 27 VAL B O 1
ATOM 3155 N N . HIS B 1 28 ? 1.588 -16.234 -20.031 1 96.81 28 HIS B N 1
ATOM 3156 C CA . HIS B 1 28 ? 2.639 -16.797 -20.875 1 96.81 28 HIS B CA 1
ATOM 3157 C C . HIS B 1 28 ? 2.119 -17.109 -22.266 1 96.81 28 HIS B C 1
ATOM 3159 O O . HIS B 1 2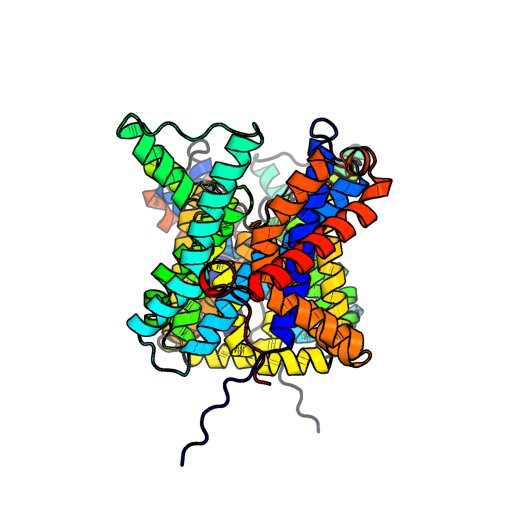8 ? 2.85 -16.969 -23.25 1 96.81 28 HIS B O 1
ATOM 3165 N N . VAL B 1 29 ? 0.851 -17.5 -22.344 1 97.25 29 VAL B N 1
ATOM 3166 C CA . VAL B 1 29 ? 0.273 -17.734 -23.672 1 97.25 29 VAL B CA 1
ATOM 3167 C C . VAL B 1 29 ? 0.173 -16.406 -24.422 1 97.25 29 VAL B C 1
ATOM 3169 O O . VAL B 1 29 ? 0.529 -16.328 -25.594 1 97.25 29 VAL B O 1
ATOM 3172 N N . SER B 1 30 ? -0.302 -15.375 -23.734 1 95.94 30 SER B N 1
ATOM 3173 C CA . SER B 1 30 ? -0.412 -14.062 -24.359 1 95.94 30 SER B CA 1
ATOM 3174 C C . SER B 1 30 ? 0.959 -13.516 -24.734 1 95.94 30 SER B C 1
ATOM 3176 O O . SER B 1 30 ? 1.112 -12.867 -25.781 1 95.94 30 SER B O 1
ATOM 3178 N N . ALA B 1 31 ? 1.935 -13.773 -23.953 1 94.31 31 ALA B N 1
ATOM 3179 C CA . ALA B 1 31 ? 3.295 -13.336 -24.25 1 94.31 31 ALA B CA 1
ATOM 3180 C C . ALA B 1 31 ? 3.838 -14.039 -25.5 1 94.31 31 ALA B C 1
ATOM 3182 O O . ALA B 1 31 ? 4.617 -13.453 -26.25 1 94.31 31 ALA B O 1
ATOM 3183 N N . GLN B 1 32 ? 3.434 -15.297 -25.656 1 94.19 32 GLN B N 1
ATOM 3184 C CA . GLN B 1 32 ? 3.873 -16.047 -26.828 1 94.19 32 GLN B CA 1
ATOM 3185 C C . GLN B 1 32 ? 3.363 -15.406 -28.109 1 94.19 32 GLN B C 1
ATOM 3187 O O . GLN B 1 32 ? 4.047 -15.43 -29.141 1 94.19 32 GLN B O 1
ATOM 3192 N N . PHE B 1 33 ? 2.18 -14.836 -28.047 1 93.88 33 PHE B N 1
ATOM 3193 C CA . PHE B 1 33 ? 1.646 -14.133 -29.219 1 93.88 33 PHE B CA 1
ATOM 3194 C C . PHE B 1 33 ? 2.525 -12.945 -29.578 1 93.88 33 PHE B C 1
ATOM 3196 O O . PHE B 1 33 ? 2.781 -12.688 -30.75 1 93.88 33 PHE B O 1
ATOM 3203 N N . ALA B 1 34 ? 2.934 -12.242 -28.562 1 91.38 34 ALA B N 1
ATOM 3204 C CA . ALA B 1 34 ? 3.828 -11.117 -28.797 1 91.38 34 ALA B CA 1
ATOM 3205 C C . ALA B 1 34 ? 5.152 -11.586 -29.406 1 91.38 34 ALA B C 1
ATOM 3207 O O . ALA B 1 34 ? 5.656 -10.977 -30.359 1 91.38 34 ALA B O 1
ATOM 3208 N N . GLN B 1 35 ? 5.621 -12.641 -28.891 1 90 35 GLN B N 1
ATOM 3209 C CA . GLN B 1 35 ? 6.891 -13.172 -29.375 1 90 35 GLN B CA 1
ATOM 3210 C C . GLN B 1 35 ? 6.773 -13.633 -30.828 1 90 35 GLN B C 1
ATOM 3212 O O . GLN B 1 35 ? 7.68 -13.398 -31.625 1 90 35 GLN B O 1
ATOM 3217 N N . ALA B 1 36 ? 5.676 -14.219 -31.172 1 90.06 36 ALA B N 1
ATOM 3218 C CA . ALA B 1 36 ? 5.441 -14.742 -32.5 1 90.06 36 ALA B CA 1
ATOM 3219 C C . ALA B 1 36 ? 5.238 -13.602 -33.5 1 90.06 36 ALA B C 1
ATOM 3221 O O . ALA B 1 36 ? 5.379 -13.797 -34.719 1 90.06 36 ALA B O 1
ATOM 3222 N N . ASN B 1 37 ? 4.941 -12.461 -32.969 1 90.19 37 ASN B N 1
ATOM 3223 C CA . ASN B 1 37 ? 4.68 -11.312 -33.812 1 90.19 37 ASN B CA 1
ATOM 3224 C C . ASN B 1 37 ? 5.738 -10.227 -33.656 1 90.19 37 ASN B C 1
ATOM 3226 O O . ASN B 1 37 ? 5.414 -9.039 -33.625 1 90.19 37 ASN B O 1
ATOM 3230 N N . GLY B 1 38 ? 6.973 -10.586 -33.5 1 87.75 38 GLY B N 1
ATOM 3231 C CA . GLY B 1 38 ? 8.102 -9.672 -33.5 1 87.75 38 GLY B CA 1
ATOM 3232 C C . GLY B 1 38 ? 8.258 -8.938 -32.188 1 87.75 38 GLY B C 1
ATOM 3233 O O . GLY B 1 38 ? 8.875 -7.867 -32.125 1 87.75 38 GLY B O 1
ATOM 3234 N N . GLY B 1 39 ? 7.621 -9.406 -31.172 1 85.38 39 GLY B N 1
ATOM 3235 C CA . GLY B 1 39 ? 7.766 -8.789 -29.859 1 85.38 39 GLY B CA 1
ATOM 3236 C C . GLY B 1 39 ? 6.656 -7.805 -29.547 1 85.38 39 GLY B C 1
ATOM 3237 O O . GLY B 1 39 ? 6.617 -7.246 -28.438 1 85.38 39 GLY B O 1
ATOM 3238 N N . ASP B 1 40 ? 5.703 -7.625 -30.469 1 86.38 40 ASP B N 1
ATOM 3239 C CA . ASP B 1 40 ? 4.664 -6.609 -30.312 1 86.38 40 ASP B CA 1
ATOM 3240 C C . ASP B 1 40 ? 3.363 -7.227 -29.797 1 86.38 40 ASP B C 1
ATOM 3242 O O . ASP B 1 40 ? 2.934 -8.273 -30.297 1 86.38 40 ASP B O 1
ATOM 3246 N N . PHE B 1 41 ? 2.91 -6.656 -28.797 1 88.56 41 PHE B N 1
ATOM 3247 C CA . PHE B 1 41 ? 1.588 -7.027 -28.312 1 88.56 41 PHE B CA 1
ATOM 3248 C C . PHE B 1 41 ? 0.497 -6.301 -29.094 1 88.56 41 PHE B C 1
ATOM 3250 O O . PHE B 1 41 ? 0.665 -5.137 -29.469 1 88.56 41 PHE B O 1
ATOM 3257 N N . THR B 1 42 ? -0.564 -7 -29.453 1 90.19 42 THR B N 1
ATOM 3258 C CA . THR B 1 42 ? -1.796 -6.297 -29.797 1 90.19 42 THR B CA 1
ATOM 3259 C C . THR B 1 42 ? -2.486 -5.777 -28.531 1 90.19 42 THR B C 1
ATOM 3261 O O . THR B 1 42 ? -2.158 -6.195 -27.422 1 90.19 42 THR B O 1
ATOM 3264 N N . THR B 1 43 ? -3.42 -4.859 -28.719 1 88.5 43 THR B N 1
ATOM 3265 C CA . THR B 1 43 ? -4.164 -4.336 -27.578 1 88.5 43 THR B CA 1
ATOM 3266 C C . THR B 1 43 ? -4.879 -5.465 -26.828 1 88.5 43 THR B C 1
ATOM 3268 O O . THR B 1 43 ? -4.91 -5.484 -25.609 1 88.5 43 THR B O 1
ATOM 3271 N N . TYR B 1 44 ? -5.305 -6.352 -27.625 1 92.5 44 TYR B N 1
ATOM 3272 C CA . TYR B 1 44 ? -6.066 -7.465 -27.078 1 92.5 44 TYR B CA 1
ATOM 3273 C C . TYR B 1 44 ? -5.172 -8.398 -26.266 1 92.5 44 TYR B C 1
ATOM 3275 O O . TYR B 1 44 ? -5.473 -8.695 -25.109 1 92.5 44 TYR B O 1
ATOM 3283 N N . THR B 1 45 ? -4.059 -8.859 -26.828 1 93.12 45 THR B N 1
ATOM 3284 C CA . THR B 1 45 ? -3.166 -9.773 -26.125 1 93.12 45 THR B CA 1
ATOM 3285 C C . THR B 1 45 ? -2.469 -9.062 -24.969 1 93.12 45 THR B C 1
ATOM 3287 O O . THR B 1 45 ? -2.197 -9.68 -23.938 1 93.12 45 THR B O 1
ATOM 3290 N N . TYR B 1 46 ? -2.238 -7.812 -25.172 1 91.25 46 TYR B N 1
ATOM 3291 C CA . TYR B 1 46 ? -1.623 -7.02 -24.109 1 91.25 46 TYR B CA 1
ATOM 3292 C C . TYR B 1 46 ? -2.541 -6.918 -22.906 1 91.25 46 TYR B C 1
ATOM 3294 O O . TYR B 1 46 ? -2.094 -7.059 -21.766 1 91.25 46 TYR B O 1
ATOM 3302 N N . PHE B 1 47 ? -3.766 -6.695 -23.156 1 90.81 47 PHE B N 1
ATOM 3303 C CA . PHE B 1 47 ? -4.758 -6.598 -22.094 1 90.81 47 PHE B CA 1
ATOM 3304 C C . PHE B 1 47 ? -4.777 -7.875 -21.266 1 90.81 47 PHE B C 1
ATOM 3306 O O . PHE B 1 47 ? -4.668 -7.82 -20.031 1 90.81 47 PHE B O 1
ATOM 3313 N N . TRP B 1 48 ? -4.848 -8.969 -21.875 1 93.12 48 TRP B N 1
ATOM 3314 C CA . TRP B 1 48 ? -4.926 -10.242 -21.172 1 93.12 48 TRP B CA 1
ATOM 3315 C C . TRP B 1 48 ? -3.615 -10.555 -20.453 1 93.12 48 TRP B C 1
ATOM 3317 O O . TRP B 1 48 ? -3.615 -11.133 -19.359 1 93.12 48 TRP B O 1
ATOM 3327 N N . ASN B 1 49 ? -2.537 -10.172 -21.062 1 93.88 49 ASN B N 1
ATOM 3328 C CA . ASN B 1 49 ? -1.232 -10.383 -20.453 1 93.88 49 ASN B CA 1
ATOM 3329 C C . ASN B 1 49 ? -1.107 -9.617 -19.141 1 93.88 49 ASN B C 1
ATOM 3331 O O . ASN B 1 49 ? -0.645 -10.164 -18.125 1 93.88 49 ASN B O 1
ATOM 3335 N N . GLN B 1 50 ? -1.616 -8.414 -19.156 1 91.06 50 GLN B N 1
ATOM 3336 C CA . GLN B 1 50 ? -1.399 -7.531 -18.016 1 91.06 50 GLN B CA 1
ATOM 3337 C C . GLN B 1 50 ? -2.432 -7.785 -16.922 1 91.06 50 GLN B C 1
ATOM 3339 O O . GLN B 1 50 ? -2.094 -7.816 -15.734 1 91.06 50 GLN B O 1
ATOM 3344 N N . ILE B 1 51 ? -3.648 -8.047 -17.281 1 91.31 51 ILE B N 1
ATOM 3345 C CA . ILE B 1 51 ? -4.727 -8.156 -16.312 1 91.31 51 ILE B CA 1
ATOM 3346 C C . ILE B 1 51 ? -4.598 -9.469 -15.539 1 91.31 51 ILE B C 1
ATOM 3348 O O . ILE B 1 51 ? -5.176 -9.625 -14.469 1 91.31 51 ILE B O 1
ATOM 3352 N N . THR B 1 52 ? -3.855 -10.398 -16.062 1 94.94 52 THR B N 1
ATOM 3353 C CA . THR B 1 52 ? -3.744 -11.703 -15.43 1 94.94 52 THR B CA 1
ATOM 3354 C C . THR B 1 52 ? -2.43 -11.82 -14.664 1 94.94 52 THR B C 1
ATOM 3356 O O . THR B 1 52 ? -2.088 -12.898 -14.172 1 94.94 52 THR B O 1
ATOM 3359 N N . ARG B 1 53 ? -1.695 -10.773 -14.492 1 94.69 53 ARG B N 1
ATOM 3360 C CA . ARG B 1 53 ? -0.402 -10.797 -13.812 1 94.69 53 ARG B CA 1
ATOM 3361 C C . ARG B 1 53 ? -0.578 -10.812 -12.297 1 94.69 53 ARG B C 1
ATOM 3363 O O . ARG B 1 53 ? 0.399 -10.703 -11.555 1 94.69 53 ARG B O 1
ATOM 3370 N N . PHE B 1 54 ? -1.743 -11.086 -11.844 1 96.5 54 PHE B N 1
ATOM 3371 C CA . PHE B 1 54 ? -2.016 -11.211 -10.414 1 96.5 54 PHE B CA 1
ATOM 3372 C C . PHE B 1 54 ? -1.756 -12.633 -9.938 1 96.5 54 PHE B C 1
ATOM 3374 O O . PHE B 1 54 ? -1.703 -12.883 -8.727 1 96.5 54 PHE B O 1
ATOM 3381 N N . GLY B 1 55 ? -1.553 -13.555 -10.805 1 97.25 55 GLY B N 1
ATOM 3382 C CA . GLY B 1 55 ? -1.478 -14.969 -10.461 1 97.25 55 GLY B CA 1
ATOM 3383 C C . GLY B 1 55 ? -0.291 -15.305 -9.578 1 97.25 55 GLY B C 1
ATOM 3384 O O . GLY B 1 55 ? -0.447 -15.938 -8.531 1 97.25 55 GLY B O 1
ATOM 3385 N N . THR B 1 56 ? 0.881 -14.836 -9.945 1 96.81 56 THR B N 1
ATOM 3386 C CA . THR B 1 56 ? 2.109 -15.203 -9.25 1 96.81 56 THR B CA 1
ATOM 3387 C C . THR B 1 56 ? 2.09 -14.688 -7.812 1 96.81 56 THR B C 1
ATOM 3389 O O . THR B 1 56 ? 2.369 -15.438 -6.875 1 96.81 56 THR B O 1
ATOM 3392 N N . PRO B 1 57 ? 1.728 -13.43 -7.617 1 97.5 57 PRO B N 1
ATOM 3393 C CA . PRO B 1 57 ? 1.667 -12.977 -6.227 1 97.5 57 PRO B CA 1
ATOM 3394 C C . PRO B 1 57 ? 0.605 -13.711 -5.41 1 97.5 57 PRO B C 1
ATOM 3396 O O . PRO B 1 57 ? 0.774 -13.906 -4.203 1 97.5 57 PRO B O 1
ATOM 3399 N N . ILE B 1 58 ? -0.437 -14.102 -6.023 1 97.81 58 ILE B N 1
ATOM 3400 C CA . ILE B 1 58 ? -1.456 -14.867 -5.316 1 97.81 58 ILE B CA 1
ATOM 3401 C C . ILE B 1 58 ? -0.88 -16.203 -4.879 1 97.81 58 ILE B C 1
ATOM 3403 O O . ILE B 1 58 ? -1.154 -16.688 -3.773 1 97.81 58 ILE B O 1
ATOM 3407 N N . PHE B 1 59 ? -0.068 -16.828 -5.746 1 97.75 59 PHE B N 1
ATOM 3408 C CA . PHE B 1 59 ? 0.616 -18.047 -5.367 1 97.75 59 PHE B CA 1
ATOM 3409 C C . PHE B 1 59 ? 1.488 -17.828 -4.137 1 97.75 59 PHE B C 1
ATOM 3411 O O . PHE B 1 59 ? 1.534 -18.672 -3.244 1 97.75 59 PHE B O 1
ATOM 3418 N N . ALA B 1 60 ? 2.193 -16.719 -4.105 1 97.81 60 ALA B N 1
ATOM 3419 C CA . ALA B 1 60 ? 3.045 -16.391 -2.963 1 97.81 60 ALA B CA 1
ATOM 3420 C C . ALA B 1 60 ? 2.221 -16.266 -1.686 1 97.81 60 ALA B C 1
ATOM 3422 O O . ALA B 1 60 ? 2.596 -16.797 -0.64 1 97.81 60 ALA B O 1
ATOM 3423 N N . VAL B 1 61 ? 1.097 -15.57 -1.783 1 98.31 61 VAL B N 1
ATOM 3424 C CA . VAL B 1 61 ? 0.212 -15.375 -0.639 1 98.31 61 VAL B CA 1
ATOM 3425 C C . VAL B 1 61 ? -0.305 -16.719 -0.149 1 98.31 61 VAL B C 1
ATOM 3427 O O . VAL B 1 61 ? -0.336 -16.984 1.056 1 98.31 61 VAL B O 1
ATOM 3430 N N . ILE B 1 62 ? -0.671 -17.609 -1.069 1 97.75 62 ILE B N 1
ATOM 3431 C CA . ILE B 1 62 ? -1.166 -18.938 -0.714 1 97.75 62 ILE B CA 1
ATOM 3432 C C . ILE B 1 62 ? -0.068 -19.734 -0.003 1 97.75 62 ILE B C 1
ATOM 3434 O O . ILE B 1 62 ? -0.327 -20.406 0.996 1 97.75 62 ILE B O 1
ATOM 3438 N N . GLY B 1 63 ? 1.159 -19.672 -0.532 1 96.81 63 GLY B N 1
ATOM 3439 C CA . GLY B 1 63 ? 2.287 -20.312 0.113 1 96.81 63 GLY B CA 1
ATOM 3440 C C . GLY B 1 63 ? 2.475 -19.906 1.559 1 96.81 63 GLY B C 1
ATOM 3441 O O . GLY B 1 63 ? 2.621 -20.75 2.443 1 96.81 63 GLY B O 1
ATOM 3442 N N . GLY B 1 64 ? 2.438 -18.578 1.804 1 97.5 64 GLY B N 1
ATOM 3443 C CA . GLY B 1 64 ? 2.523 -18.078 3.168 1 97.5 64 GLY B CA 1
ATOM 3444 C C . GLY B 1 64 ? 1.346 -18.5 4.031 1 97.5 64 GLY B C 1
ATOM 3445 O O . GLY B 1 64 ? 1.523 -18.891 5.184 1 97.5 64 GLY B O 1
ATOM 3446 N N . PHE B 1 65 ? 0.167 -18.406 3.471 1 97.19 65 PHE B N 1
ATOM 3447 C CA . PHE B 1 65 ? -1.066 -18.766 4.168 1 97.19 65 PHE B CA 1
ATOM 3448 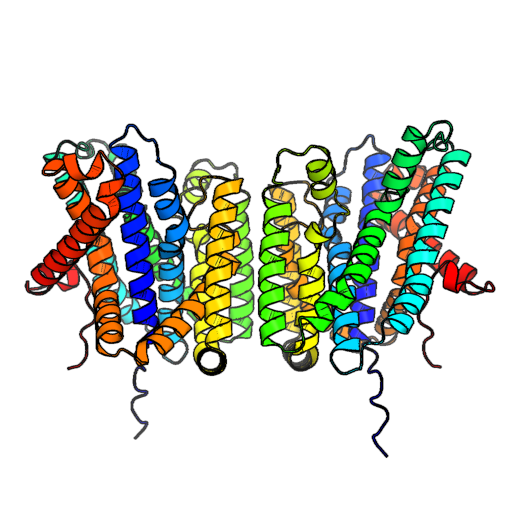C C . PHE B 1 65 ? -1.01 -20.188 4.688 1 97.19 65 PHE B C 1
ATOM 3450 O O . PHE B 1 65 ? -1.251 -20.438 5.871 1 97.19 65 PHE B O 1
ATOM 3457 N N . LEU B 1 66 ? -0.682 -21.125 3.861 1 94.31 66 LEU B N 1
ATOM 3458 C CA . LEU B 1 66 ? -0.717 -22.547 4.207 1 94.31 66 LEU B CA 1
ATOM 3459 C C . LEU B 1 66 ? 0.357 -22.891 5.234 1 94.31 66 LEU B C 1
ATOM 3461 O O . LEU B 1 66 ? 0.098 -23.625 6.188 1 94.31 66 LEU B O 1
ATOM 3465 N N . LEU B 1 67 ? 1.531 -22.297 5.074 1 94.56 67 LEU B N 1
ATOM 3466 C CA . LEU B 1 67 ? 2.629 -22.609 5.98 1 94.56 67 LEU B CA 1
ATOM 3467 C C . LEU B 1 67 ? 2.365 -22.031 7.371 1 94.56 67 LEU B C 1
ATOM 3469 O O . LEU B 1 67 ? 2.502 -22.734 8.375 1 94.56 67 LEU B O 1
ATOM 3473 N N . PHE B 1 68 ? 1.988 -20.781 7.418 1 95.44 68 PHE B N 1
ATOM 3474 C CA . PHE B 1 68 ? 1.74 -20.188 8.719 1 95.44 68 PHE B CA 1
ATOM 3475 C C . PHE B 1 68 ? 0.53 -20.812 9.391 1 95.44 68 PHE B C 1
ATOM 3477 O O . PHE B 1 68 ? 0.51 -20.984 10.609 1 95.44 68 PHE B O 1
ATOM 3484 N N . ASN B 1 69 ? -0.447 -21.109 8.586 1 92.88 69 ASN B N 1
ATOM 3485 C CA . ASN B 1 69 ? -1.615 -21.781 9.148 1 92.88 69 ASN B CA 1
ATOM 3486 C C . ASN B 1 69 ? -1.254 -23.141 9.727 1 92.88 69 ASN B C 1
ATOM 3488 O O . ASN B 1 69 ? -1.755 -23.531 10.789 1 92.88 69 ASN B O 1
ATOM 3492 N N . GLN B 1 70 ? -0.434 -23.875 9.109 1 90.31 70 GLN B N 1
ATOM 3493 C CA . GLN B 1 70 ? -0.05 -25.219 9.516 1 90.31 70 GLN B CA 1
ATOM 3494 C C . GLN B 1 70 ? 0.795 -25.203 10.781 1 90.31 70 GLN B C 1
ATOM 3496 O O . GLN B 1 70 ? 0.6 -26.016 11.68 1 90.31 70 GLN B O 1
ATOM 3501 N N . TYR B 1 71 ? 1.668 -24.234 10.93 1 90.19 71 TYR B N 1
ATOM 3502 C CA . TYR B 1 71 ? 2.693 -24.359 11.961 1 90.19 71 TYR B CA 1
ATOM 3503 C C . TYR B 1 71 ? 2.443 -23.375 13.094 1 90.19 71 TYR B C 1
ATOM 3505 O O . TYR B 1 71 ? 3.191 -23.344 14.078 1 90.19 71 TYR B O 1
ATOM 3513 N N . ARG B 1 72 ? 1.455 -22.594 12.984 1 83.69 72 ARG B N 1
ATOM 3514 C CA . ARG B 1 72 ? 1.125 -21.703 14.086 1 83.69 72 ARG B CA 1
ATOM 3515 C C . ARG B 1 72 ? 0.638 -22.484 15.305 1 83.69 72 ARG B C 1
ATOM 3517 O O . ARG B 1 72 ? 0.91 -22.094 16.438 1 83.69 72 ARG B O 1
ATOM 3524 N N . LYS B 1 73 ? -0.063 -23.531 15.094 1 78.75 73 LYS B N 1
ATOM 3525 C CA . LYS B 1 73 ? -0.674 -24.25 16.203 1 78.75 73 LYS B CA 1
ATOM 3526 C C . LYS B 1 73 ? 0.039 -25.578 16.453 1 78.75 73 LYS B C 1
ATOM 3528 O O . LYS B 1 73 ? -0.365 -26.359 17.328 1 78.75 73 LYS B O 1
ATOM 3533 N N . ARG B 1 74 ? 1.056 -25.875 15.648 1 80.81 74 ARG B N 1
ATOM 3534 C CA . ARG B 1 74 ? 1.736 -27.156 15.773 1 80.81 74 ARG B CA 1
ATOM 3535 C C . ARG B 1 74 ? 3.223 -26.969 16.047 1 80.81 74 ARG B C 1
ATOM 3537 O O . ARG B 1 74 ? 3.775 -25.891 15.797 1 80.81 74 ARG B O 1
ATOM 3544 N N . ASP B 1 75 ? 3.715 -28 16.594 1 85.75 75 ASP B N 1
ATOM 3545 C CA . ASP B 1 75 ? 5.156 -27.984 16.828 1 85.75 75 ASP B CA 1
ATOM 3546 C C . ASP B 1 75 ? 5.922 -28.016 15.5 1 85.75 75 ASP B C 1
ATOM 3548 O O . ASP B 1 75 ? 5.555 -28.734 14.578 1 85.75 75 ASP B O 1
ATOM 3552 N N . PHE B 1 76 ? 6.785 -27.188 15.414 1 88.19 76 PHE B N 1
ATOM 3553 C CA . PHE B 1 76 ? 7.613 -27.094 14.219 1 88.19 76 PHE B CA 1
ATOM 3554 C C . PHE B 1 76 ? 8.828 -28.016 14.328 1 88.19 76 PHE B C 1
ATOM 3556 O O . PHE B 1 76 ? 9.672 -27.828 15.211 1 88.19 76 PHE B O 1
ATOM 3563 N N . ILE B 1 77 ? 8.844 -29.062 13.492 1 89.75 77 ILE B N 1
ATOM 3564 C CA . ILE B 1 77 ? 9.977 -29.984 13.398 1 89.75 77 ILE B CA 1
ATOM 3565 C C . ILE B 1 77 ? 10.727 -29.734 12.094 1 89.75 77 ILE B C 1
ATOM 3567 O O . ILE B 1 77 ? 10.227 -30.031 11.008 1 89.75 77 ILE B O 1
ATOM 3571 N N . LEU B 1 78 ? 11.891 -29.297 12.203 1 91.75 78 LEU B N 1
ATOM 3572 C CA . LEU B 1 78 ? 12.672 -28.844 11.055 1 91.75 78 LEU B CA 1
ATOM 3573 C C . LEU B 1 78 ? 12.906 -29.984 10.078 1 91.75 78 LEU B C 1
ATOM 3575 O O . LEU B 1 78 ? 12.836 -29.797 8.859 1 91.75 78 LEU B O 1
ATOM 3579 N N . SER B 1 79 ? 13.25 -31.141 10.57 1 92.56 79 SER B N 1
ATOM 3580 C CA . SER B 1 79 ? 13.578 -32.281 9.711 1 92.56 79 SER B CA 1
ATOM 3581 C C . SER B 1 79 ? 12.383 -32.688 8.859 1 92.56 79 SER B C 1
ATOM 3583 O O . SER B 1 79 ? 12.523 -32.969 7.664 1 92.56 79 SER B O 1
ATOM 3585 N N . ARG B 1 80 ? 11.242 -32.719 9.469 1 91.12 80 ARG B N 1
ATOM 3586 C CA . ARG B 1 80 ? 10.023 -33.062 8.742 1 91.12 80 ARG B CA 1
ATOM 3587 C C . ARG B 1 80 ? 9.68 -32 7.715 1 91.12 80 ARG B C 1
ATOM 3589 O O . ARG B 1 80 ? 9.242 -32.312 6.602 1 91.12 80 ARG B O 1
ATOM 3596 N N . PHE B 1 81 ? 9.797 -30.75 8.172 1 93.69 81 PHE B N 1
ATOM 3597 C CA . PHE B 1 81 ? 9.555 -29.641 7.277 1 93.69 81 PHE B CA 1
ATOM 3598 C C . PHE B 1 81 ? 10.484 -29.688 6.07 1 93.69 81 PHE B C 1
ATOM 3600 O O . PHE B 1 81 ? 10.031 -29.594 4.926 1 93.69 81 PHE B O 1
ATOM 3607 N N . ALA B 1 82 ? 11.758 -29.875 6.312 1 93.88 82 ALA B N 1
ATOM 3608 C CA . ALA B 1 82 ? 12.766 -29.891 5.254 1 93.88 82 ALA B CA 1
ATOM 3609 C C . ALA B 1 82 ? 12.547 -31.062 4.301 1 93.88 82 ALA B C 1
ATOM 3611 O O . ALA B 1 82 ? 12.656 -30.906 3.082 1 93.88 82 ALA B O 1
ATOM 3612 N N . SER B 1 83 ? 12.273 -32.219 4.82 1 93.44 83 SER B N 1
ATOM 3613 C CA . SER B 1 83 ? 12.062 -33.406 3.988 1 93.44 83 SER B CA 1
ATOM 3614 C C . SER B 1 83 ? 10.859 -33.219 3.062 1 93.44 83 SER B C 1
ATOM 3616 O O . SER B 1 83 ? 10.922 -33.562 1.884 1 93.44 83 SER B O 1
ATOM 3618 N N . SER B 1 84 ? 9.859 -32.625 3.619 1 91.19 84 SER B N 1
ATOM 3619 C CA . SER B 1 84 ? 8.656 -32.406 2.828 1 91.19 84 SER B CA 1
ATOM 3620 C C . SER B 1 84 ? 8.898 -31.375 1.728 1 91.19 84 SER B C 1
ATOM 3622 O O . SER B 1 84 ? 8.508 -31.594 0.577 1 91.19 84 SER B O 1
ATOM 3624 N N . ARG B 1 85 ? 9.57 -30.266 2.051 1 92.12 85 ARG B N 1
ATOM 3625 C CA . ARG B 1 85 ? 9.836 -29.219 1.079 1 92.12 85 ARG B CA 1
ATOM 3626 C C . ARG B 1 85 ? 10.828 -29.672 0.018 1 92.12 85 ARG B C 1
ATOM 3628 O O . ARG B 1 85 ? 10.711 -29.312 -1.152 1 92.12 85 ARG B O 1
ATOM 3635 N N . ILE B 1 86 ? 11.719 -30.5 0.44 1 91.56 86 ILE B N 1
ATOM 3636 C CA . ILE B 1 86 ? 12.711 -31.016 -0.498 1 91.56 86 ILE B CA 1
ATOM 3637 C C . ILE B 1 86 ? 12.023 -31.938 -1.511 1 91.56 86 ILE B C 1
ATOM 3639 O O . ILE B 1 86 ? 12.211 -31.781 -2.721 1 91.56 86 ILE B O 1
ATOM 3643 N N . THR B 1 87 ? 11.203 -32.75 -1.102 1 89.88 87 THR B N 1
ATOM 3644 C CA . THR B 1 87 ? 10.57 -33.719 -1.96 1 89.88 87 THR B CA 1
ATOM 3645 C C . THR B 1 87 ? 9.5 -33.094 -2.838 1 89.88 87 THR B C 1
ATOM 3647 O O . THR B 1 87 ? 9.398 -33.375 -4.027 1 89.88 87 THR B O 1
ATOM 3650 N N . LYS B 1 88 ? 8.797 -32.125 -2.254 1 90.38 88 LYS B N 1
ATOM 3651 C CA . LYS B 1 88 ? 7.605 -31.656 -2.934 1 90.38 88 LYS B CA 1
ATOM 3652 C C . LYS B 1 88 ? 7.922 -30.438 -3.799 1 90.38 88 LYS B C 1
ATOM 3654 O O . LYS B 1 88 ? 7.168 -30.109 -4.715 1 90.38 88 LYS B O 1
ATOM 3659 N N . VAL B 1 89 ? 9.047 -29.781 -3.51 1 92.69 89 VAL B N 1
ATOM 3660 C CA . VAL B 1 89 ? 9.281 -28.547 -4.238 1 92.69 89 VAL B CA 1
ATOM 3661 C C . VAL B 1 89 ? 10.688 -28.547 -4.836 1 92.69 89 VAL B C 1
ATOM 3663 O O . VAL B 1 89 ? 10.859 -28.281 -6.027 1 92.69 89 VAL B O 1
ATOM 3666 N N . LEU B 1 90 ? 11.68 -28.922 -4.051 1 94 90 LEU B N 1
ATOM 3667 C CA . LEU B 1 90 ? 13.055 -28.844 -4.531 1 94 90 LEU B CA 1
ATOM 3668 C C . LEU B 1 90 ? 13.289 -29.844 -5.664 1 94 90 LEU B C 1
ATOM 3670 O O . LEU B 1 90 ? 13.875 -29.484 -6.691 1 94 90 LEU B O 1
ATOM 3674 N N . PHE B 1 91 ? 12.867 -31.047 -5.516 1 94.25 91 PHE B N 1
ATOM 3675 C CA . PHE B 1 91 ? 13.117 -32.062 -6.523 1 94.25 91 PHE B CA 1
ATOM 3676 C C . PHE B 1 91 ? 12.398 -31.734 -7.824 1 94.25 91 PHE B C 1
ATOM 3678 O O . PHE B 1 91 ? 13.008 -31.781 -8.898 1 94.25 91 PHE B O 1
ATOM 3685 N N . PRO B 1 92 ? 11.125 -31.438 -7.703 1 94 92 PRO B N 1
ATOM 3686 C CA . PRO B 1 92 ? 10.484 -31 -8.945 1 94 92 PRO B CA 1
ATOM 3687 C C . PRO B 1 92 ? 11.211 -29.812 -9.602 1 94 92 PRO B C 1
ATOM 3689 O O . PRO B 1 92 ? 11.344 -29.766 -10.828 1 94 92 PRO B O 1
ATOM 3692 N N . PHE B 1 93 ? 11.664 -28.875 -8.82 1 95.06 93 PHE B N 1
ATOM 3693 C CA . PHE B 1 93 ? 12.391 -27.719 -9.336 1 95.06 93 PHE B CA 1
ATOM 3694 C C . PHE B 1 93 ? 13.648 -28.156 -10.078 1 95.06 93 PHE B C 1
ATOM 3696 O O . PHE B 1 93 ? 13.922 -27.688 -11.18 1 95.06 93 PHE B O 1
ATOM 3703 N N . LEU B 1 94 ? 14.398 -29.062 -9.484 1 94.44 94 LEU B N 1
ATOM 3704 C CA . LEU B 1 94 ? 15.625 -29.578 -10.086 1 94.44 94 LEU B CA 1
ATOM 3705 C C . LEU B 1 94 ? 15.32 -30.359 -11.359 1 94.44 94 LEU B C 1
ATOM 3707 O O . LEU B 1 94 ? 15.984 -30.156 -12.383 1 94.44 94 LEU B O 1
ATOM 3711 N N . PHE B 1 95 ? 14.336 -31.156 -11.258 1 94.69 95 PHE B N 1
ATOM 3712 C CA . PHE B 1 95 ? 13.969 -31.984 -12.398 1 94.69 95 PHE B CA 1
ATOM 3713 C C . PHE B 1 95 ? 13.594 -31.109 -13.594 1 94.69 95 PHE B C 1
ATOM 3715 O O . PHE B 1 95 ? 14.125 -31.297 -14.688 1 94.69 95 PHE B O 1
ATOM 3722 N N . TRP B 1 96 ? 12.695 -30.219 -13.414 1 95.56 96 TRP B N 1
ATOM 3723 C CA . TRP B 1 96 ? 12.188 -29.422 -14.523 1 95.56 96 TRP B CA 1
ATOM 3724 C C . TRP B 1 96 ? 13.234 -28.438 -15.016 1 95.56 96 TRP B C 1
ATOM 3726 O O . TRP B 1 96 ? 13.258 -28.078 -16.188 1 95.56 96 TRP B O 1
ATOM 3736 N N . SER B 1 97 ? 14.086 -27.953 -14.086 1 95.06 97 SER B N 1
ATOM 3737 C CA . SER B 1 97 ? 15.195 -27.125 -14.523 1 95.06 97 SER B CA 1
ATOM 3738 C C . SER B 1 97 ? 16.094 -27.859 -15.516 1 95.06 97 SER B C 1
ATOM 3740 O O . SER B 1 97 ? 16.422 -27.328 -16.578 1 95.06 97 SER B O 1
ATOM 3742 N N . VAL B 1 98 ? 16.438 -29.062 -15.18 1 93.62 98 VAL B N 1
ATOM 3743 C CA . VAL B 1 98 ? 17.266 -29.891 -16.047 1 93.62 98 VAL B CA 1
ATOM 3744 C C . VAL B 1 98 ? 16.516 -30.219 -17.328 1 93.62 98 VAL B C 1
ATOM 3746 O O . VAL B 1 98 ? 17.078 -30.172 -18.438 1 93.62 98 VAL B O 1
ATOM 3749 N N . PHE B 1 99 ? 15.266 -30.547 -17.188 1 94.88 99 PHE B N 1
ATOM 3750 C CA . PHE B 1 99 ? 14.422 -30.891 -18.328 1 94.88 99 PHE B CA 1
ATOM 3751 C C . PHE B 1 99 ? 14.422 -29.75 -19.344 1 94.88 99 PHE B C 1
ATOM 3753 O O . PHE B 1 99 ? 14.625 -29.984 -20.547 1 94.88 99 PHE B O 1
ATOM 3760 N N . TYR B 1 100 ? 14.203 -28.531 -18.922 1 95.56 100 TYR B N 1
ATOM 3761 C CA . TYR B 1 100 ? 14.086 -27.406 -19.844 1 95.56 100 TYR B CA 1
ATOM 3762 C C . TYR B 1 100 ? 15.43 -27.062 -20.484 1 95.56 100 TYR B C 1
ATOM 3764 O O . TYR B 1 100 ? 15.484 -26.641 -21.625 1 95.56 100 TYR B O 1
ATOM 3772 N N . ILE B 1 101 ? 16.5 -27.297 -19.734 1 92.75 101 ILE B N 1
ATOM 3773 C CA . ILE B 1 101 ? 17.828 -27.094 -20.297 1 92.75 101 ILE B CA 1
ATOM 3774 C C . ILE B 1 101 ? 18.047 -28.047 -21.469 1 92.75 101 ILE B C 1
ATOM 3776 O O . ILE B 1 101 ? 18.453 -27.641 -22.547 1 92.75 101 ILE B O 1
ATOM 3780 N N . ILE B 1 102 ? 17.75 -29.281 -21.234 1 93.62 102 ILE B N 1
ATOM 3781 C CA . ILE B 1 102 ? 17.938 -30.328 -22.25 1 93.62 102 ILE B CA 1
ATOM 3782 C C . ILE B 1 102 ? 17 -30.078 -23.422 1 93.62 102 ILE B C 1
ATOM 3784 O O . ILE B 1 102 ? 17.406 -30.141 -24.578 1 93.62 102 ILE B O 1
ATOM 3788 N N . TYR B 1 103 ? 15.758 -29.812 -23.078 1 93.88 103 TYR B N 1
ATOM 3789 C CA . TYR B 1 103 ? 14.766 -29.594 -24.141 1 93.88 103 TYR B CA 1
ATOM 3790 C C . TYR B 1 103 ? 15.172 -28.422 -25.031 1 93.88 103 TYR B C 1
ATOM 3792 O O . TYR B 1 103 ? 15.078 -28.516 -26.25 1 93.88 103 TYR B O 1
ATOM 3800 N N . LYS B 1 104 ? 15.539 -27.375 -24.453 1 92.5 104 LYS B N 1
ATOM 3801 C CA . LYS B 1 104 ? 15.891 -26.188 -25.219 1 92.5 104 LYS B CA 1
ATOM 3802 C C . LYS B 1 104 ? 17.109 -26.438 -26.094 1 92.5 104 LYS B C 1
ATOM 3804 O O . LYS B 1 104 ? 17.219 -25.906 -27.188 1 92.5 104 LYS B O 1
ATOM 3809 N N . ASP B 1 105 ? 17.984 -27.219 -25.562 1 90.88 105 ASP B N 1
ATOM 3810 C CA . ASP B 1 105 ? 19.156 -27.594 -26.344 1 90.88 105 ASP B CA 1
ATOM 3811 C C . ASP B 1 105 ? 18.781 -28.438 -27.547 1 90.88 105 ASP B C 1
ATOM 3813 O O . ASP B 1 105 ? 19.172 -28.125 -28.672 1 90.88 105 ASP B O 1
ATOM 3817 N N . ILE B 1 106 ? 17.953 -29.406 -27.406 1 92.31 106 ILE B N 1
ATOM 3818 C CA . ILE B 1 106 ? 17.531 -30.328 -28.453 1 92.31 106 ILE B CA 1
ATOM 3819 C C . ILE B 1 106 ? 16.688 -29.578 -29.484 1 92.31 106 ILE B C 1
ATOM 3821 O O . ILE B 1 106 ? 16.812 -29.812 -30.688 1 92.31 106 ILE B O 1
ATOM 3825 N N . ALA B 1 107 ? 15.875 -28.703 -28.969 1 90.56 107 ALA B N 1
ATOM 3826 C CA . ALA B 1 107 ? 14.969 -27.953 -29.844 1 90.56 107 ALA B CA 1
ATOM 3827 C C . ALA B 1 107 ? 15.703 -26.812 -30.531 1 90.56 107 ALA B C 1
ATOM 3829 O O . ALA B 1 107 ? 15.133 -26.125 -31.391 1 90.56 107 ALA B O 1
ATOM 3830 N N . GLY B 1 108 ? 16.984 -26.547 -30.141 1 86.19 108 GLY B N 1
ATOM 3831 C CA . GLY B 1 108 ? 17.781 -25.5 -30.766 1 86.19 108 GLY B CA 1
ATOM 3832 C C . GLY B 1 108 ? 17.438 -24.109 -30.281 1 86.19 108 GLY B C 1
ATOM 3833 O O . GLY B 1 108 ? 17.656 -23.109 -30.984 1 86.19 108 GLY B O 1
ATOM 3834 N N . LEU B 1 109 ? 16.734 -24.109 -29.219 1 83.94 109 LEU B N 1
ATOM 3835 C CA . LEU B 1 109 ? 16.328 -22.812 -28.672 1 83.94 109 LEU B CA 1
ATOM 3836 C C . LEU B 1 109 ? 17.484 -22.172 -27.906 1 83.94 109 LEU B C 1
ATOM 3838 O O . LEU B 1 109 ? 17.641 -20.938 -27.953 1 83.94 109 LEU B O 1
ATOM 3842 N N . ARG B 1 110 ? 18.234 -22.891 -27.188 1 84.19 110 ARG B N 1
ATOM 3843 C CA . ARG B 1 110 ? 19.406 -22.453 -26.422 1 84.19 110 ARG B CA 1
ATOM 3844 C C . ARG B 1 110 ? 20.391 -23.594 -26.25 1 84.19 110 ARG B C 1
ATOM 3846 O O . ARG B 1 110 ? 20 -24.703 -25.906 1 84.19 110 ARG B O 1
ATOM 3853 N N . ALA B 1 111 ? 21.625 -23.281 -26.391 1 84.19 111 ALA B N 1
ATOM 3854 C CA . ALA B 1 111 ? 22.641 -24.328 -26.266 1 84.19 111 ALA B CA 1
ATOM 3855 C C . ALA B 1 111 ? 22.859 -24.703 -24.797 1 84.19 111 ALA B C 1
ATOM 3857 O O . ALA B 1 111 ? 22.703 -23.875 -23.906 1 84.19 111 ALA B O 1
ATOM 3858 N N . PHE B 1 112 ? 23.172 -25.922 -24.672 1 86.12 112 PHE B N 1
ATOM 3859 C CA . PHE B 1 112 ? 23.547 -26.391 -23.344 1 86.12 112 PHE B CA 1
ATOM 3860 C C . PHE B 1 112 ? 24.719 -25.578 -22.797 1 86.12 112 PHE B C 1
ATOM 3862 O O . PHE B 1 112 ? 25.656 -25.25 -23.531 1 86.12 112 PHE B O 1
ATOM 3869 N N . PRO B 1 113 ? 24.594 -25.172 -21.547 1 83.38 113 PRO B N 1
ATOM 3870 C CA . PRO B 1 113 ? 25.656 -24.344 -20.984 1 83.38 113 PRO B CA 1
ATOM 3871 C C . PRO B 1 113 ? 27.016 -25.031 -21 1 83.38 113 PRO B C 1
ATOM 3873 O O . PRO B 1 113 ? 27.094 -26.25 -20.766 1 83.38 113 PRO B O 1
ATOM 3876 N N . ASN B 1 114 ? 28 -24.219 -21.312 1 83.19 114 ASN B N 1
ATOM 3877 C CA . ASN B 1 114 ? 29.375 -24.719 -21.266 1 83.19 114 ASN B CA 1
ATOM 3878 C C . ASN B 1 114 ? 29.875 -24.844 -19.828 1 83.19 114 ASN B C 1
ATOM 3880 O O . ASN B 1 114 ? 29.75 -23.906 -19.047 1 83.19 114 ASN B O 1
ATOM 3884 N N . LEU B 1 115 ? 30.281 -26.094 -19.453 1 86.5 115 LEU B N 1
ATOM 3885 C CA . LEU B 1 115 ? 30.75 -26.344 -18.094 1 86.5 115 LEU B CA 1
ATOM 3886 C C . LEU B 1 115 ? 32.25 -26.641 -18.078 1 86.5 115 LEU B C 1
ATOM 3888 O O . LEU B 1 115 ? 32.719 -27.375 -17.219 1 86.5 115 LEU B O 1
ATOM 3892 N N . GLY B 1 116 ? 32.969 -25.984 -18.953 1 86.62 116 GLY B N 1
ATOM 3893 C CA . GLY B 1 116 ? 34.375 -26.297 -19.125 1 86.62 116 GLY B CA 1
ATOM 3894 C C . GLY B 1 116 ? 35.281 -25.578 -18.141 1 86.62 116 GLY B C 1
ATOM 3895 O O . GLY B 1 116 ? 36.406 -26.016 -17.891 1 86.62 116 GLY B O 1
ATOM 3896 N N . THR B 1 117 ? 34.875 -24.438 -17.641 1 90.38 117 THR B N 1
ATOM 3897 C CA . THR B 1 117 ? 35.688 -23.656 -16.719 1 90.38 117 THR B CA 1
ATOM 3898 C C . THR B 1 117 ? 34.938 -23.469 -15.391 1 90.38 117 THR B C 1
ATOM 3900 O O . THR B 1 117 ? 33.719 -23.594 -15.336 1 90.38 117 THR B O 1
ATOM 3903 N N . PRO B 1 118 ? 35.688 -23.266 -14.383 1 89.44 118 PRO B N 1
ATOM 3904 C CA . PRO B 1 118 ? 35.062 -23 -13.094 1 89.44 118 PRO B CA 1
ATOM 3905 C C . PRO B 1 118 ? 34.094 -21.812 -13.141 1 89.44 118 PRO B C 1
ATOM 3907 O O . PRO B 1 118 ? 33.031 -21.828 -12.508 1 89.44 118 PRO B O 1
ATOM 3910 N N . GLY B 1 119 ? 34.469 -20.828 -13.828 1 85.31 119 GLY B N 1
ATOM 3911 C CA . GLY B 1 119 ? 33.625 -19.656 -13.977 1 85.31 119 GLY B CA 1
ATOM 3912 C C . GLY B 1 119 ? 32.281 -19.984 -14.633 1 85.31 119 GLY B C 1
ATOM 3913 O O . GLY B 1 119 ? 31.234 -19.516 -14.203 1 85.31 119 GLY B O 1
ATOM 3914 N N . GLU B 1 120 ? 32.406 -20.828 -15.562 1 84.94 120 GLU B N 1
ATOM 3915 C CA . GLU B 1 120 ? 31.203 -21.234 -16.266 1 84.94 120 GLU B CA 1
ATOM 3916 C C . GLU B 1 120 ? 30.297 -22.078 -15.375 1 84.94 120 GLU B C 1
ATOM 3918 O O . GLU B 1 120 ? 29.078 -21.984 -15.445 1 84.94 120 GLU B O 1
ATOM 3923 N N . ILE B 1 121 ? 30.922 -22.797 -14.609 1 86.94 121 ILE B N 1
ATOM 3924 C CA . ILE B 1 121 ? 30.172 -23.641 -13.68 1 86.94 121 ILE B CA 1
ATOM 3925 C C . ILE B 1 121 ? 29.453 -22.766 -12.656 1 86.94 121 ILE B C 1
ATOM 3927 O O . ILE B 1 121 ? 28.266 -22.969 -12.359 1 86.94 121 ILE B O 1
ATOM 3931 N N . ILE B 1 122 ? 30.156 -21.844 -12.18 1 85.5 122 ILE B N 1
ATOM 3932 C CA . ILE B 1 122 ? 29.562 -20.922 -11.203 1 85.5 122 ILE B CA 1
ATOM 3933 C C . ILE B 1 122 ? 28.406 -20.172 -11.844 1 85.5 122 ILE B C 1
ATOM 3935 O O . ILE B 1 122 ? 27.344 -20 -11.227 1 85.5 122 ILE B O 1
ATOM 3939 N N . ASP B 1 123 ? 28.625 -19.812 -13.023 1 83.31 123 ASP B N 1
ATOM 3940 C CA . ASP B 1 123 ? 27.578 -19.094 -13.75 1 83.31 123 ASP B CA 1
ATOM 3941 C C . ASP B 1 123 ? 26.344 -19.984 -13.93 1 83.31 123 ASP B C 1
ATOM 3943 O O . ASP B 1 123 ? 25.219 -19.516 -13.797 1 83.31 123 ASP B O 1
ATOM 3947 N N . PHE B 1 124 ? 26.672 -21.156 -14.203 1 86.19 124 PHE B N 1
ATOM 3948 C CA . PHE B 1 124 ? 25.578 -22.109 -14.398 1 86.19 124 PHE B CA 1
ATOM 3949 C C . PHE B 1 124 ? 24.797 -22.312 -13.109 1 86.19 124 PHE B C 1
ATOM 3951 O O . PHE B 1 124 ? 23.562 -22.297 -13.109 1 86.19 124 PHE B O 1
ATOM 3958 N N . VAL B 1 125 ? 25.469 -22.438 -12.086 1 86.56 125 VAL B N 1
ATOM 3959 C CA . VAL B 1 125 ? 24.844 -22.656 -10.781 1 86.56 125 VAL B CA 1
ATOM 3960 C C . VAL B 1 125 ? 24.016 -21.422 -10.414 1 86.56 125 VAL B C 1
ATOM 3962 O O . VAL B 1 125 ? 22.906 -21.562 -9.891 1 86.56 125 VAL B O 1
ATOM 3965 N N . TYR B 1 126 ? 24.516 -20.359 -10.766 1 84.81 126 TYR B N 1
ATOM 3966 C CA . TYR B 1 126 ? 23.828 -19.109 -10.477 1 84.81 126 TYR B CA 1
ATOM 3967 C C . TYR B 1 126 ? 22.516 -19.016 -11.258 1 84.81 126 TYR B C 1
ATOM 3969 O O . TYR B 1 126 ? 21.469 -18.688 -10.695 1 84.81 126 TYR B O 1
ATOM 3977 N N . ILE B 1 127 ? 22.609 -19.359 -12.398 1 83.56 127 ILE B N 1
ATOM 3978 C CA . ILE B 1 127 ? 21.438 -19.344 -13.266 1 83.56 127 ILE B CA 1
ATOM 3979 C C . ILE B 1 127 ? 20.422 -20.375 -12.781 1 83.56 127 ILE B C 1
ATOM 3981 O O . ILE B 1 127 ? 19.219 -20.109 -12.773 1 83.56 127 ILE B O 1
ATOM 3985 N N . PHE B 1 128 ? 21 -21.422 -12.367 1 86.81 128 PHE B N 1
ATOM 3986 C CA . PHE B 1 128 ? 20.172 -22.531 -11.906 1 86.81 128 PHE B CA 1
ATOM 3987 C C . PHE B 1 128 ? 19.453 -22.172 -10.609 1 86.81 128 PHE B C 1
ATOM 3989 O O . PHE B 1 128 ? 18.234 -22.344 -10.508 1 86.81 128 PHE B O 1
ATOM 3996 N N . VAL B 1 129 ? 20.109 -21.562 -9.727 1 87.38 129 VAL B N 1
ATOM 3997 C CA . VAL B 1 129 ? 19.562 -21.234 -8.414 1 87.38 129 VAL B CA 1
ATOM 3998 C C . VAL B 1 129 ? 18.547 -20.109 -8.547 1 87.38 129 VAL B C 1
ATOM 4000 O O . VAL B 1 129 ? 17.562 -20.062 -7.812 1 87.38 129 VAL B O 1
ATOM 4003 N N . ARG B 1 130 ? 18.672 -19.344 -9.516 1 89.31 130 ARG B N 1
ATOM 4004 C CA . ARG B 1 130 ? 17.781 -18.219 -9.742 1 89.31 130 ARG B CA 1
ATOM 4005 C C . ARG B 1 130 ? 16.547 -18.656 -10.523 1 89.31 130 ARG B C 1
ATOM 4007 O O . ARG B 1 130 ? 15.617 -17.859 -10.719 1 89.31 130 ARG B O 1
ATOM 4014 N N . GLY B 1 131 ? 16.531 -19.922 -10.914 1 91.31 131 GLY B N 1
ATOM 4015 C CA . GLY B 1 131 ? 15.406 -20.438 -11.672 1 91.31 131 GLY B CA 1
ATOM 4016 C C . GLY B 1 131 ? 15.328 -19.859 -13.078 1 91.31 131 GLY B C 1
ATOM 4017 O O . GLY B 1 131 ? 14.234 -19.656 -13.609 1 91.31 131 GLY B O 1
ATOM 4018 N N . GLU B 1 132 ? 16.469 -19.531 -13.609 1 90.56 132 GLU B N 1
ATOM 4019 C CA . GLU B 1 132 ? 16.484 -18.875 -14.914 1 90.56 132 GLU B CA 1
ATOM 4020 C C . GLU B 1 132 ? 16.719 -19.891 -16.031 1 90.56 132 GLU B C 1
ATOM 4022 O O . GLU B 1 132 ? 17.016 -19.516 -17.172 1 90.56 132 GLU B O 1
ATOM 4027 N N . THR B 1 133 ? 16.656 -21.172 -15.688 1 91.69 133 THR B N 1
ATOM 4028 C CA . THR B 1 133 ? 16.734 -22.188 -16.734 1 91.69 133 THR B CA 1
ATOM 4029 C C . THR B 1 133 ? 15.531 -22.094 -17.672 1 91.69 133 THR B C 1
ATOM 4031 O O . THR B 1 133 ? 15.617 -22.484 -18.828 1 91.69 133 THR B O 1
ATOM 4034 N N . ASN B 1 134 ? 14.484 -21.672 -17.094 1 92.62 134 ASN B N 1
ATOM 4035 C CA . ASN B 1 134 ? 13.297 -21.266 -17.844 1 92.62 134 ASN B CA 1
ATOM 4036 C C . ASN B 1 134 ? 12.57 -20.109 -17.156 1 92.62 134 ASN B C 1
ATOM 4038 O O . ASN B 1 134 ? 12.625 -19.969 -15.938 1 92.62 134 ASN B O 1
ATOM 4042 N N . TYR B 1 135 ? 11.867 -19.359 -17.891 1 90.56 135 TYR B N 1
ATOM 4043 C CA . TYR B 1 135 ? 11.422 -18.031 -17.453 1 90.56 135 TYR B CA 1
ATOM 4044 C C . TYR B 1 135 ? 10.469 -18.141 -16.266 1 90.56 135 TYR B C 1
ATOM 4046 O O . TYR B 1 135 ? 10.414 -17.234 -15.43 1 90.56 135 TYR B O 1
ATOM 4054 N N . HIS B 1 136 ? 9.68 -19.172 -16.172 1 94 136 HIS B N 1
ATOM 4055 C CA . HIS B 1 136 ? 8.68 -19.219 -15.109 1 94 136 HIS B CA 1
ATOM 4056 C C . HIS B 1 136 ? 9.266 -19.812 -13.828 1 94 136 HIS B C 1
ATOM 4058 O O . HIS B 1 136 ? 8.688 -19.656 -12.75 1 94 136 HIS B O 1
ATOM 4064 N N . LEU B 1 137 ? 10.406 -20.422 -13.844 1 95.75 137 LEU B N 1
ATOM 4065 C CA . LEU B 1 137 ? 10.953 -21.172 -12.719 1 95.75 137 LEU B CA 1
ATOM 4066 C C . LEU B 1 137 ? 11.57 -20.234 -11.688 1 95.75 137 LEU B C 1
ATOM 4068 O O . LEU B 1 137 ? 11.883 -20.656 -10.57 1 95.75 137 LEU B O 1
ATOM 4072 N N . TYR B 1 138 ? 11.703 -18.969 -11.969 1 94.81 138 TYR B N 1
ATOM 4073 C CA . TYR B 1 138 ? 12.227 -18.031 -10.984 1 94.81 138 TYR B CA 1
ATOM 4074 C C . TYR B 1 138 ? 11.375 -18.031 -9.727 1 94.81 138 TYR B C 1
ATOM 4076 O O . TYR B 1 138 ? 11.883 -17.844 -8.617 1 94.81 138 TYR B O 1
ATOM 4084 N N . PHE B 1 139 ? 10.133 -18.219 -9.914 1 95.81 139 PHE B N 1
ATOM 4085 C CA . PHE B 1 139 ? 9.234 -18.156 -8.766 1 95.81 139 PHE B CA 1
ATOM 4086 C C . PHE B 1 139 ? 9.438 -19.359 -7.855 1 95.81 139 PHE B C 1
ATOM 4088 O O . PHE B 1 139 ? 9.328 -19.25 -6.633 1 95.81 139 PHE B O 1
ATOM 4095 N N . MET B 1 140 ? 9.734 -20.484 -8.453 1 95.56 140 MET B N 1
ATOM 4096 C CA . MET B 1 140 ? 10.062 -21.641 -7.629 1 95.56 140 MET B CA 1
ATOM 4097 C C . MET B 1 140 ? 11.297 -21.359 -6.773 1 95.56 140 MET B C 1
ATOM 4099 O O . MET B 1 140 ? 11.375 -21.828 -5.633 1 95.56 140 MET B O 1
ATOM 4103 N N . SER B 1 141 ? 12.227 -20.688 -7.367 1 95.62 141 SER B N 1
ATOM 4104 C CA . SER B 1 141 ? 13.398 -20.281 -6.609 1 95.62 141 SER B CA 1
ATOM 4105 C C . SER B 1 141 ? 13.023 -19.391 -5.438 1 95.62 141 SER B C 1
ATOM 4107 O O . SER B 1 141 ? 13.547 -19.547 -4.332 1 95.62 141 SER B O 1
ATOM 4109 N N . VAL B 1 142 ? 12.102 -18.469 -5.633 1 96.56 142 VAL B N 1
ATOM 4110 C CA . VAL B 1 142 ? 11.617 -17.578 -4.586 1 96.56 142 VAL B CA 1
ATOM 4111 C C . VAL B 1 142 ? 10.977 -18.391 -3.467 1 96.56 142 VAL B C 1
ATOM 4113 O O . VAL B 1 142 ? 11.25 -18.156 -2.287 1 96.56 142 VAL B O 1
ATOM 4116 N N . VAL B 1 143 ? 10.203 -19.359 -3.832 1 97 143 VAL B N 1
ATOM 4117 C CA . VAL B 1 143 ? 9.492 -20.188 -2.867 1 97 143 VAL B CA 1
ATOM 4118 C C . VAL B 1 143 ? 10.5 -21 -2.041 1 97 143 VAL B C 1
ATOM 4120 O O . VAL B 1 143 ? 10.359 -21.109 -0.822 1 97 143 VAL B O 1
ATOM 4123 N N . LEU B 1 144 ? 11.484 -21.469 -2.701 1 96.25 144 LEU B N 1
ATOM 4124 C CA . LEU B 1 144 ? 12.516 -22.234 -2.012 1 96.25 144 LEU B CA 1
ATOM 4125 C C . LEU B 1 144 ? 13.281 -21.359 -1.021 1 96.25 144 LEU B C 1
ATOM 4127 O O . LEU B 1 144 ? 13.602 -21.812 0.084 1 96.25 144 LEU B O 1
ATOM 4131 N N . GLN B 1 145 ? 13.602 -20.188 -1.457 1 96.31 145 GLN B N 1
ATOM 4132 C CA . GLN B 1 145 ? 14.234 -19.25 -0.544 1 96.31 145 GLN B CA 1
ATOM 4133 C C . GLN B 1 145 ? 13.352 -18.969 0.669 1 96.31 145 GLN B C 1
ATOM 4135 O O . GLN B 1 145 ? 13.844 -18.875 1.795 1 96.31 145 GLN B O 1
ATOM 4140 N N . PHE B 1 146 ? 12.102 -18.875 0.46 1 97.62 146 PHE B N 1
ATOM 4141 C CA . PHE B 1 146 ? 11.164 -18.672 1.555 1 97.62 146 PHE B CA 1
ATOM 4142 C C . PHE B 1 146 ? 11.18 -19.859 2.51 1 97.62 146 PHE B C 1
ATOM 4144 O O . PHE B 1 146 ? 11.109 -19.672 3.729 1 97.62 146 PHE B O 1
ATOM 4151 N N . TYR B 1 147 ? 11.273 -21.047 1.962 1 96.38 147 TYR B N 1
ATOM 4152 C CA . TYR B 1 147 ? 11.305 -22.25 2.789 1 96.38 147 TYR B CA 1
ATOM 4153 C C . TYR B 1 147 ? 12.555 -22.266 3.666 1 96.38 147 TYR B C 1
ATOM 4155 O O . TYR B 1 147 ? 12.523 -22.781 4.789 1 96.38 147 TYR B O 1
ATOM 4163 N N . ILE B 1 148 ? 13.594 -21.688 3.195 1 96 148 ILE B N 1
ATOM 4164 C CA . ILE B 1 148 ? 14.844 -21.656 3.953 1 96 148 ILE B CA 1
ATOM 4165 C C . ILE B 1 148 ? 14.695 -20.688 5.129 1 96 148 ILE B C 1
ATOM 4167 O O . ILE B 1 148 ? 15.148 -20.984 6.238 1 96 148 ILE B O 1
ATOM 4171 N N . ILE B 1 149 ? 14.008 -19.609 4.969 1 96.88 149 ILE B N 1
ATOM 4172 C CA . ILE B 1 149 ? 13.938 -18.578 5.992 1 96.88 149 ILE B CA 1
ATOM 4173 C C . ILE B 1 149 ? 12.742 -18.844 6.906 1 96.88 149 ILE B C 1
ATOM 4175 O O . ILE B 1 149 ? 12.688 -18.328 8.031 1 96.88 149 ILE B O 1
ATOM 4179 N N . PHE B 1 150 ? 11.828 -19.656 6.5 1 97 150 PHE B N 1
ATOM 4180 C CA . PHE B 1 150 ? 10.555 -19.828 7.188 1 97 150 PHE B CA 1
ATOM 4181 C C . PHE B 1 150 ? 10.766 -20.328 8.609 1 97 150 PHE B C 1
ATOM 4183 O O . PHE B 1 150 ? 10.094 -19.875 9.539 1 97 150 PHE B O 1
ATOM 4190 N N . PRO B 1 151 ? 11.734 -21.312 8.836 1 95.38 151 PRO B N 1
ATOM 4191 C CA . PRO B 1 151 ? 11.969 -21.734 10.211 1 95.38 151 PRO B CA 1
ATOM 4192 C C . PRO B 1 151 ? 12.336 -20.578 11.141 1 95.38 151 PRO B C 1
ATOM 4194 O O . PRO B 1 151 ? 11.891 -20.547 12.297 1 95.38 151 PRO B O 1
ATOM 4197 N N . PHE B 1 152 ? 13.031 -19.641 10.641 1 95.44 152 PHE B N 1
ATOM 4198 C CA . PHE B 1 152 ? 13.383 -18.484 11.438 1 95.44 152 PHE B CA 1
ATOM 4199 C C . PHE B 1 152 ? 12.172 -17.578 11.648 1 95.44 152 PHE B C 1
ATOM 4201 O O . PHE B 1 152 ? 11.992 -17.016 12.727 1 95.44 152 PHE B O 1
ATOM 4208 N N . LEU B 1 153 ? 11.336 -17.453 10.664 1 95.88 153 LEU B N 1
ATOM 4209 C CA . LEU B 1 153 ? 10.148 -16.609 10.742 1 95.88 153 LEU B CA 1
ATOM 4210 C C . LEU B 1 153 ? 9.156 -17.156 11.75 1 95.88 153 LEU B C 1
ATOM 4212 O O . LEU B 1 153 ? 8.602 -16.406 12.562 1 95.88 153 LEU B O 1
ATOM 4216 N N . ILE B 1 154 ? 8.969 -18.469 11.672 1 94.12 154 ILE B N 1
ATOM 4217 C CA . ILE B 1 154 ? 7.969 -19.062 12.547 1 94.12 154 ILE B CA 1
ATOM 4218 C C . ILE B 1 154 ? 8.461 -19.047 13.992 1 94.12 154 ILE B C 1
ATOM 4220 O O . ILE B 1 154 ? 7.66 -18.938 14.922 1 94.12 154 ILE B O 1
ATOM 4224 N N . MET B 1 155 ? 9.773 -19.172 14.18 1 92.56 155 MET B N 1
ATOM 4225 C CA . MET B 1 155 ? 10.352 -19.062 15.516 1 92.56 155 MET B CA 1
ATOM 4226 C C . MET B 1 155 ? 10.234 -17.641 16.047 1 92.56 155 MET B C 1
ATOM 4228 O O . MET B 1 155 ? 10.008 -17.438 17.25 1 92.56 155 MET B O 1
ATOM 4232 N N . ALA B 1 156 ? 10.32 -16.719 15.188 1 92.88 156 ALA B N 1
ATOM 4233 C CA . ALA B 1 156 ? 10.234 -15.312 15.586 1 92.88 156 ALA B CA 1
ATOM 4234 C C . ALA B 1 156 ? 8.789 -14.883 15.773 1 92.88 156 ALA B C 1
ATOM 4236 O O . ALA B 1 156 ? 8.492 -13.992 16.578 1 92.88 156 ALA B O 1
ATOM 4237 N N . ALA B 1 157 ? 7.863 -15.469 15.078 1 92.88 157 ALA B N 1
ATOM 4238 C CA . ALA B 1 157 ? 6.449 -15.094 15.07 1 92.88 157 ALA B CA 1
ATOM 4239 C C . ALA B 1 157 ? 5.656 -15.93 16.078 1 92.88 157 ALA B C 1
ATOM 4241 O O . ALA B 1 157 ? 4.621 -16.5 15.734 1 92.88 157 ALA B O 1
ATOM 4242 N N . LYS B 1 158 ? 6.047 -15.938 17.297 1 89.69 158 LYS B N 1
ATOM 4243 C CA . LYS B 1 158 ? 5.43 -16.766 18.328 1 89.69 158 LYS B CA 1
ATOM 4244 C C . LYS B 1 158 ? 4.137 -16.141 18.844 1 89.69 158 LYS B C 1
ATOM 4246 O O . LYS B 1 158 ? 3.307 -16.828 19.453 1 89.69 158 LYS B O 1
ATOM 4251 N N . SER B 1 159 ? 4.016 -14.898 18.672 1 91.25 159 SER B N 1
ATOM 4252 C CA . SER B 1 159 ? 2.797 -14.18 19.016 1 91.25 159 SER B CA 1
ATOM 4253 C C . SER B 1 159 ? 2.338 -13.281 17.875 1 91.25 159 SER B C 1
ATOM 4255 O O . SER B 1 159 ? 3.105 -13.008 16.953 1 91.25 159 SER B O 1
ATOM 4257 N N . PHE B 1 160 ? 1.134 -12.914 17.906 1 92.31 160 PHE B N 1
ATOM 4258 C CA . PHE B 1 160 ? 0.599 -12.039 16.875 1 92.31 160 PHE B CA 1
ATOM 4259 C C . PHE B 1 160 ? 1.371 -10.727 16.828 1 92.31 160 PHE B C 1
ATOM 4261 O O . PHE B 1 160 ? 1.623 -10.188 15.75 1 92.31 160 PHE B O 1
ATOM 4268 N N . ASN B 1 161 ? 1.743 -10.211 18.016 1 91.31 161 ASN B N 1
ATOM 4269 C CA . ASN B 1 161 ? 2.463 -8.945 18.078 1 91.31 161 ASN B CA 1
ATOM 4270 C C . ASN B 1 161 ? 3.828 -9.047 17.406 1 91.31 161 ASN B C 1
ATOM 4272 O O . ASN B 1 161 ? 4.242 -8.125 16.688 1 91.31 161 ASN B O 1
ATOM 4276 N N . ARG B 1 162 ? 4.496 -10.117 17.656 1 92.5 162 ARG B N 1
ATOM 4277 C CA . ARG B 1 162 ? 5.789 -10.328 17.016 1 92.5 162 ARG B CA 1
ATOM 4278 C C . ARG B 1 162 ? 5.625 -10.508 15.508 1 92.5 162 ARG B C 1
ATOM 4280 O O . ARG B 1 162 ? 6.449 -10.016 14.727 1 92.5 162 ARG B O 1
ATOM 4287 N N . TYR B 1 163 ? 4.527 -11.227 15.102 1 95.31 163 TYR B N 1
ATOM 4288 C CA . TYR B 1 163 ? 4.234 -11.383 13.68 1 95.31 163 TYR B CA 1
ATOM 4289 C C . TYR B 1 163 ? 3.988 -10.031 13.023 1 95.31 163 TYR B C 1
ATOM 4291 O O . TYR B 1 163 ? 4.418 -9.789 11.891 1 95.31 163 TYR B O 1
ATOM 4299 N N . LEU B 1 164 ? 3.273 -9.188 13.758 1 93.94 164 LEU B N 1
ATOM 4300 C CA . LEU B 1 164 ? 2.957 -7.863 13.227 1 93.94 164 LEU B CA 1
ATOM 4301 C C . LEU B 1 164 ? 4.227 -7.066 12.961 1 93.94 164 LEU B C 1
ATOM 4303 O O . LEU B 1 164 ? 4.332 -6.379 11.945 1 93.94 164 LEU B O 1
ATOM 4307 N N . VAL B 1 165 ? 5.195 -7.145 13.852 1 92.75 165 VAL B N 1
ATOM 4308 C CA . VAL B 1 165 ? 6.473 -6.457 13.672 1 92.75 165 VAL B CA 1
ATOM 4309 C C . VAL B 1 165 ? 7.172 -6.984 12.422 1 92.75 165 VAL B C 1
ATOM 4311 O O . VAL B 1 165 ? 7.66 -6.203 11.602 1 92.75 165 VAL B O 1
ATOM 4314 N N . LEU B 1 166 ? 7.172 -8.305 12.289 1 95.31 166 LEU B N 1
ATOM 4315 C CA . LEU B 1 166 ? 7.789 -8.922 11.125 1 95.31 166 LEU B CA 1
ATOM 4316 C C . LEU B 1 166 ? 7.051 -8.531 9.844 1 95.31 166 LEU B C 1
ATOM 4318 O O . LEU B 1 166 ? 7.668 -8.359 8.797 1 95.31 166 LEU B O 1
ATOM 4322 N N . PHE B 1 167 ? 5.734 -8.445 9.977 1 96.56 167 PHE B N 1
ATOM 4323 C CA . PHE B 1 167 ? 4.879 -8.055 8.859 1 96.56 167 PHE B CA 1
ATOM 4324 C C . PHE B 1 167 ? 5.246 -6.66 8.367 1 96.56 167 PHE B C 1
ATOM 4326 O O . PHE B 1 167 ? 5.395 -6.441 7.16 1 96.56 167 PHE B O 1
ATOM 4333 N N . ILE B 1 168 ? 5.48 -5.727 9.273 1 93.81 168 ILE B N 1
ATOM 4334 C CA . ILE B 1 168 ? 5.832 -4.348 8.945 1 93.81 168 ILE B CA 1
ATOM 4335 C C . ILE B 1 168 ? 7.246 -4.297 8.375 1 93.81 168 ILE B C 1
ATOM 4337 O O . ILE B 1 168 ? 7.5 -3.584 7.398 1 93.81 168 ILE B O 1
ATOM 4341 N N . LEU B 1 169 ? 8.125 -5.074 8.953 1 94.25 169 LEU B N 1
ATOM 4342 C CA . LEU B 1 169 ? 9.492 -5.148 8.438 1 94.25 169 LEU B CA 1
ATOM 4343 C C . LEU B 1 169 ? 9.508 -5.688 7.012 1 94.25 169 LEU B C 1
ATOM 4345 O O . LEU B 1 169 ? 10.258 -5.188 6.168 1 94.25 169 LEU B O 1
ATOM 4349 N N . ALA B 1 170 ? 8.695 -6.73 6.789 1 96.94 170 ALA B N 1
ATOM 4350 C CA . ALA B 1 170 ? 8.594 -7.312 5.457 1 96.94 170 ALA B CA 1
ATOM 4351 C C . ALA B 1 170 ? 8.094 -6.289 4.441 1 96.94 170 ALA B C 1
ATOM 4353 O O . ALA B 1 170 ? 8.586 -6.234 3.311 1 96.94 170 ALA B O 1
ATOM 4354 N N . PHE B 1 171 ? 7.117 -5.496 4.832 1 95.81 171 PHE B N 1
ATOM 4355 C CA . PHE B 1 171 ? 6.621 -4.445 3.957 1 95.81 171 PHE B CA 1
ATOM 4356 C C . PHE B 1 171 ? 7.73 -3.461 3.607 1 95.81 171 PHE B C 1
ATOM 4358 O O . PHE B 1 171 ? 7.926 -3.131 2.436 1 95.81 171 PHE B O 1
ATOM 4365 N N . ALA B 1 172 ? 8.445 -3.01 4.645 1 93 172 ALA B N 1
ATOM 4366 C CA . ALA B 1 172 ? 9.477 -1.996 4.461 1 93 172 ALA B CA 1
ATOM 4367 C C . ALA B 1 172 ? 10.555 -2.484 3.5 1 93 172 ALA B C 1
ATOM 4369 O O . ALA B 1 172 ? 10.906 -1.792 2.539 1 93 172 ALA B O 1
ATOM 4370 N N . VAL B 1 173 ? 11 -3.697 3.727 1 93.19 173 VAL B N 1
ATOM 4371 C CA . VAL B 1 173 ? 12.094 -4.242 2.93 1 93.19 173 VAL B CA 1
ATOM 4372 C C . VAL B 1 173 ? 11.617 -4.484 1.499 1 93.19 173 VAL B C 1
ATOM 4374 O O . VAL B 1 173 ? 12.289 -4.086 0.542 1 93.19 173 VAL B O 1
ATOM 4377 N N . ASN B 1 174 ? 10.461 -5.168 1.378 1 95.56 174 ASN B N 1
ATOM 4378 C CA . ASN B 1 174 ? 9.914 -5.465 0.06 1 95.56 174 ASN B CA 1
ATOM 4379 C C . ASN B 1 174 ? 9.641 -4.191 -0.733 1 95.56 174 ASN B C 1
ATOM 4381 O O . ASN B 1 174 ? 9.992 -4.098 -1.91 1 95.56 174 ASN B O 1
ATOM 4385 N N . PHE B 1 175 ? 9.055 -3.203 -0.095 1 94.31 175 PHE B N 1
ATOM 4386 C CA . PHE B 1 175 ? 8.727 -1.946 -0.756 1 94.31 175 PHE B CA 1
ATOM 4387 C C . PHE B 1 175 ? 9.992 -1.237 -1.228 1 94.31 175 PHE B C 1
ATOM 4389 O O . PHE B 1 175 ? 10.07 -0.795 -2.377 1 94.31 175 PHE B O 1
ATOM 4396 N N . LEU B 1 176 ? 11.008 -1.148 -0.388 1 91 176 LEU B N 1
ATOM 4397 C CA . LEU B 1 176 ? 12.25 -0.466 -0.71 1 91 176 LEU B CA 1
ATOM 4398 C C . LEU B 1 176 ? 12.93 -1.104 -1.921 1 91 176 LEU B C 1
ATOM 4400 O O . LEU B 1 176 ? 13.391 -0.402 -2.822 1 91 176 LEU B O 1
ATOM 4404 N N . LEU B 1 177 ? 12.891 -2.391 -1.98 1 91.25 177 LEU B N 1
ATOM 4405 C CA . LEU B 1 177 ? 13.609 -3.111 -3.029 1 91.25 177 LEU B CA 1
ATOM 4406 C C . LEU B 1 177 ? 12.875 -2.994 -4.363 1 91.25 177 LEU B C 1
ATOM 4408 O O . LEU B 1 177 ? 13.508 -2.889 -5.414 1 91.25 177 LEU B O 1
ATOM 4412 N N . VAL B 1 178 ? 11.562 -3 -4.297 1 91.75 178 VAL B N 1
ATOM 4413 C CA . VAL B 1 178 ? 10.789 -3.018 -5.535 1 91.75 178 VAL B CA 1
ATOM 4414 C C . VAL B 1 178 ? 10.617 -1.592 -6.055 1 91.75 178 VAL B C 1
ATOM 4416 O O . VAL B 1 178 ? 10.672 -1.355 -7.266 1 91.75 178 VAL B O 1
ATOM 4419 N N . ARG B 1 179 ? 10.516 -0.656 -5.125 1 88 179 ARG B N 1
ATOM 4420 C CA . ARG B 1 179 ? 10.211 0.717 -5.52 1 88 179 ARG B CA 1
ATOM 4421 C C . ARG B 1 179 ? 11.477 1.449 -5.953 1 88 179 ARG B C 1
ATOM 4423 O O . ARG B 1 179 ? 11.461 2.207 -6.926 1 88 179 ARG B O 1
ATOM 4430 N N . TYR B 1 180 ? 12.617 1.246 -5.25 1 86.06 180 TYR B N 1
ATOM 4431 C CA . TYR B 1 180 ? 13.742 2.15 -5.453 1 86.06 180 TYR B CA 1
ATOM 4432 C C . TYR B 1 180 ? 14.938 1.407 -6.035 1 86.06 180 TYR B C 1
ATOM 4434 O O . TYR B 1 180 ? 15.914 2.027 -6.457 1 86.06 180 TYR B O 1
ATOM 4442 N N . HIS B 1 181 ? 14.906 0.096 -6.082 1 85.56 181 HIS B N 1
ATOM 4443 C CA . HIS B 1 181 ? 16.016 -0.667 -6.641 1 85.56 181 HIS B CA 1
ATOM 4444 C C . HIS B 1 181 ? 17.359 -0.132 -6.145 1 85.56 181 HIS B C 1
ATOM 4446 O O . HIS B 1 181 ? 18.219 0.223 -6.949 1 85.56 181 HIS B O 1
ATOM 4452 N N . PRO B 1 182 ? 17.516 -0.151 -4.844 1 82.5 182 PRO B N 1
ATOM 4453 C CA . PRO B 1 182 ? 18.719 0.456 -4.277 1 82.5 182 PRO B CA 1
ATOM 4454 C C . PRO B 1 182 ? 20 -0.249 -4.727 1 82.5 182 PRO B C 1
ATOM 4456 O O . PRO B 1 182 ? 19.969 -1.442 -5.039 1 82.5 182 PRO B O 1
ATOM 4459 N N . GLU B 1 183 ? 21.062 0.532 -4.863 1 82 183 GLU B N 1
ATOM 4460 C CA . GLU B 1 183 ? 22.422 0.024 -5.113 1 82 183 GLU B CA 1
ATOM 4461 C C . GLU B 1 183 ? 23.312 0.229 -3.898 1 82 183 GLU B C 1
ATOM 4463 O O . GLU B 1 183 ? 23.391 1.333 -3.354 1 82 183 GLU B O 1
ATOM 4468 N N . ILE B 1 184 ? 23.828 -0.788 -3.377 1 78.38 184 ILE B N 1
ATOM 4469 C CA . ILE B 1 184 ? 24.625 -0.712 -2.162 1 78.38 184 ILE B CA 1
ATOM 4470 C C . ILE B 1 184 ? 26.094 -0.522 -2.527 1 78.38 184 ILE B C 1
ATOM 4472 O O . ILE B 1 184 ? 26.938 -0.268 -1.656 1 78.38 184 ILE B O 1
ATOM 4476 N N . GLY B 1 185 ? 26.406 -0.477 -3.773 1 77.56 185 GLY B N 1
ATOM 4477 C CA . GLY B 1 185 ? 27.766 -0.168 -4.203 1 77.56 185 GLY B CA 1
ATOM 4478 C C . GLY B 1 185 ? 28.594 -1.404 -4.488 1 77.56 185 GLY B C 1
ATOM 4479 O O . GLY B 1 185 ? 29.594 -1.335 -5.203 1 77.56 185 GLY B O 1
ATOM 4480 N N . ASN B 1 186 ? 28.188 -2.572 -3.865 1 80.62 186 ASN B N 1
ATOM 4481 C CA . ASN B 1 186 ? 28.844 -3.838 -4.188 1 80.62 186 ASN B CA 1
ATOM 4482 C C . ASN B 1 186 ? 28.172 -4.535 -5.363 1 80.62 186 ASN B C 1
ATOM 4484 O O . ASN B 1 186 ? 26.984 -4.871 -5.293 1 80.62 186 ASN B O 1
ATOM 4488 N N . SER B 1 187 ? 28.922 -4.762 -6.332 1 80.12 187 SER B N 1
ATOM 4489 C CA . SER B 1 187 ? 28.391 -5.254 -7.598 1 80.12 187 SER B CA 1
ATOM 4490 C C . SER B 1 187 ? 27.656 -6.582 -7.41 1 80.12 187 SER B C 1
ATOM 4492 O O . SER B 1 187 ? 26.578 -6.785 -7.957 1 80.12 187 SER B O 1
ATOM 4494 N N . TYR B 1 188 ? 28.312 -7.465 -6.637 1 74.88 188 TYR B N 1
ATOM 4495 C CA . TYR B 1 188 ? 27.719 -8.781 -6.445 1 74.88 188 TYR B CA 1
ATOM 4496 C C . TYR B 1 188 ? 26.406 -8.688 -5.676 1 74.88 188 TYR B C 1
ATOM 4498 O O . TYR B 1 188 ? 25.406 -9.297 -6.066 1 74.88 188 TYR B O 1
ATOM 4506 N N . VAL B 1 189 ? 26.438 -7.883 -4.719 1 79.06 189 VAL B N 1
ATOM 4507 C CA . VAL B 1 189 ? 25.25 -7.73 -3.9 1 79.06 189 VAL B CA 1
ATOM 4508 C C . VAL B 1 189 ? 24.156 -7.031 -4.707 1 79.06 189 VAL B C 1
ATOM 4510 O O . VAL B 1 189 ? 22.984 -7.426 -4.66 1 79.06 189 VAL B O 1
ATOM 4513 N N . ASP B 1 190 ? 24.516 -6.137 -5.422 1 82.94 190 ASP B N 1
ATOM 4514 C CA . ASP B 1 190 ? 23.562 -5.395 -6.25 1 82.94 190 ASP B CA 1
ATOM 4515 C C . ASP B 1 190 ? 22.922 -6.305 -7.297 1 82.94 190 ASP B C 1
ATOM 4517 O O . ASP B 1 190 ? 21.734 -6.184 -7.586 1 82.94 190 ASP B O 1
ATOM 4521 N N . MET B 1 191 ? 23.766 -7.219 -7.723 1 79.25 191 MET B N 1
ATOM 4522 C CA . MET B 1 191 ? 23.25 -8.172 -8.703 1 79.25 191 MET B CA 1
ATOM 4523 C C . MET B 1 191 ? 22.203 -9.078 -8.078 1 79.25 191 MET B C 1
ATOM 4525 O O . MET B 1 191 ? 21.141 -9.289 -8.656 1 79.25 191 MET B O 1
ATOM 4529 N N . ILE B 1 192 ? 22.438 -9.453 -6.91 1 82.06 192 ILE B N 1
ATOM 4530 C CA . ILE B 1 192 ? 21.547 -10.391 -6.227 1 82.06 192 ILE B CA 1
ATOM 4531 C C . ILE B 1 192 ? 20.25 -9.68 -5.863 1 82.06 192 ILE B C 1
ATOM 4533 O O . ILE B 1 192 ? 19.156 -10.195 -6.137 1 82.06 192 ILE B O 1
ATOM 4537 N N . ILE B 1 193 ? 20.344 -8.445 -5.414 1 84.44 193 ILE B N 1
ATOM 4538 C CA . ILE B 1 193 ? 19.172 -7.75 -4.887 1 84.44 193 ILE B CA 1
ATOM 4539 C C . ILE B 1 193 ? 18.297 -7.262 -6.039 1 84.44 193 ILE B C 1
ATOM 4541 O O . ILE B 1 193 ? 17.094 -7.039 -5.867 1 84.44 193 ILE B O 1
ATOM 4545 N N . SER B 1 194 ? 18.906 -7.211 -7.148 1 84.38 194 SER B N 1
ATOM 4546 C CA . SER B 1 194 ? 18.156 -6.695 -8.297 1 84.38 194 SER B CA 1
ATOM 4547 C C . SER B 1 194 ? 17.438 -7.816 -9.039 1 84.38 194 SER B C 1
ATOM 4549 O O . SER B 1 194 ? 16.578 -7.559 -9.875 1 84.38 194 SER B O 1
ATOM 4551 N N . GLU B 1 195 ? 17.703 -9.039 -8.656 1 85.75 195 GLU B N 1
ATOM 4552 C CA . GLU B 1 195 ? 17.125 -10.18 -9.352 1 85.75 195 GLU B CA 1
ATOM 4553 C C . GLU B 1 195 ? 15.648 -10.336 -9.016 1 85.75 195 GLU B C 1
ATOM 4555 O O . GLU B 1 195 ? 15.242 -10.133 -7.867 1 85.75 195 GLU B O 1
ATOM 4560 N N . ARG B 1 196 ? 14.906 -10.727 -10 1 87.12 196 ARG B N 1
ATOM 4561 C CA . ARG B 1 196 ? 13.477 -10.938 -9.82 1 87.12 196 ARG B CA 1
ATOM 4562 C C . ARG B 1 196 ? 13.203 -12.094 -8.867 1 87.12 196 ARG B C 1
ATOM 4564 O O . ARG B 1 196 ? 12.164 -12.125 -8.203 1 87.12 196 ARG B O 1
ATOM 4571 N N . SER B 1 197 ? 14.141 -13 -8.781 1 92.88 197 SER B N 1
ATOM 4572 C CA . SER B 1 197 ? 13.953 -14.195 -7.977 1 92.88 197 SER B CA 1
ATOM 4573 C C . SER B 1 197 ? 14.398 -13.969 -6.535 1 92.88 197 SER B C 1
ATOM 4575 O O . SER B 1 197 ? 14.344 -14.883 -5.711 1 92.88 197 SER B O 1
ATOM 4577 N N . PHE B 1 198 ? 14.836 -12.805 -6.266 1 93.5 198 PHE B N 1
ATOM 4578 C CA . PHE B 1 198 ? 15.266 -12.508 -4.906 1 93.5 198 PHE B CA 1
ATOM 4579 C C . PHE B 1 198 ? 14.07 -12.453 -3.961 1 93.5 198 PHE B C 1
ATOM 4581 O O . PHE B 1 198 ? 13.156 -11.648 -4.16 1 93.5 198 PHE B O 1
ATOM 4588 N N . LEU B 1 199 ? 14.086 -13.188 -2.928 1 96.19 199 LEU B N 1
ATOM 4589 C CA . LEU B 1 199 ? 12.938 -13.422 -2.057 1 96.19 199 LEU B CA 1
ATOM 4590 C C . LEU B 1 199 ? 12.422 -12.109 -1.473 1 96.19 199 LEU B C 1
ATOM 4592 O O . LEU B 1 199 ? 11.211 -11.906 -1.363 1 96.19 199 LEU B O 1
ATOM 4596 N N . PHE B 1 200 ? 13.328 -11.273 -1.085 1 95.44 200 PHE B N 1
ATOM 4597 C CA . PHE B 1 200 ? 12.93 -10.102 -0.316 1 95.44 200 PHE B CA 1
ATOM 4598 C C . PHE B 1 200 ? 12.211 -9.094 -1.202 1 95.44 200 PHE B C 1
ATOM 4600 O O . PHE B 1 200 ? 11.648 -8.109 -0.707 1 95.44 200 PHE B O 1
ATOM 4607 N N . ARG B 1 201 ? 12.148 -9.375 -2.482 1 95.62 201 ARG B N 1
ATOM 4608 C CA . ARG B 1 201 ? 11.289 -8.617 -3.383 1 95.62 201 ARG B CA 1
ATOM 4609 C C . ARG B 1 201 ? 9.867 -9.156 -3.363 1 95.62 201 ARG B C 1
ATOM 4611 O O . ARG B 1 201 ? 8.953 -8.547 -3.936 1 95.62 201 ARG B O 1
ATOM 4618 N N . TRP B 1 202 ? 9.664 -10.281 -2.643 1 97.38 202 TRP B N 1
ATOM 4619 C CA . TRP B 1 202 ? 8.383 -10.977 -2.633 1 97.38 202 TRP B CA 1
ATOM 4620 C C . TRP B 1 202 ? 7.918 -11.242 -1.206 1 97.38 202 TRP B C 1
ATOM 4622 O O . TRP B 1 202 ? 6.773 -11.641 -0.984 1 97.38 202 TRP B O 1
ATOM 4632 N N . ILE B 1 203 ? 8.734 -10.992 -0.219 1 98.12 203 ILE B N 1
ATOM 4633 C CA . ILE B 1 203 ? 8.555 -11.508 1.134 1 98.12 203 ILE B CA 1
ATOM 4634 C C . ILE B 1 203 ? 7.242 -10.977 1.718 1 98.12 203 ILE B C 1
ATOM 4636 O O . ILE B 1 203 ? 6.57 -11.672 2.48 1 98.12 203 ILE B O 1
ATOM 4640 N N . PHE B 1 204 ? 6.84 -9.781 1.403 1 98.12 204 PHE B N 1
ATOM 4641 C CA . PHE B 1 204 ? 5.625 -9.195 1.959 1 98.12 204 PHE B CA 1
ATOM 4642 C C . PHE B 1 204 ? 4.395 -9.984 1.52 1 98.12 204 PHE B C 1
ATOM 4644 O O . PHE B 1 204 ? 3.438 -10.125 2.283 1 98.12 204 PHE B O 1
ATOM 4651 N N . PHE B 1 205 ? 4.316 -10.492 0.307 1 98.38 205 PHE B N 1
ATOM 4652 C CA . PHE B 1 205 ? 3.191 -11.281 -0.177 1 98.38 205 PHE B CA 1
ATOM 4653 C C . PHE B 1 205 ? 3.018 -12.547 0.659 1 98.38 205 PHE B C 1
ATOM 4655 O O . PHE B 1 205 ? 1.896 -12.914 1.013 1 98.38 205 PHE B O 1
ATOM 4662 N N . PHE B 1 206 ? 4.152 -13.195 0.975 1 98.5 206 PHE B N 1
ATOM 4663 C CA . PHE B 1 206 ? 4.086 -14.375 1.829 1 98.5 206 PHE B CA 1
ATOM 4664 C C . PHE B 1 206 ? 3.553 -14.016 3.211 1 98.5 206 PHE B C 1
ATOM 4666 O O . PHE B 1 206 ? 2.748 -14.75 3.783 1 98.5 206 PHE B O 1
ATOM 4673 N N . MET B 1 207 ? 4.008 -12.867 3.67 1 98.38 207 MET B N 1
ATOM 4674 C CA . MET B 1 207 ? 3.57 -12.43 4.996 1 98.38 207 MET B CA 1
ATOM 4675 C C . MET B 1 207 ? 2.098 -12.031 4.98 1 98.38 207 MET B C 1
ATOM 4677 O O . MET B 1 207 ? 1.393 -12.211 5.973 1 98.38 207 MET B O 1
ATOM 4681 N N . ILE B 1 208 ? 1.588 -11.477 3.887 1 98.31 208 ILE B N 1
ATOM 4682 C CA . ILE B 1 208 ? 0.16 -11.219 3.73 1 98.31 208 ILE B CA 1
ATOM 4683 C C . ILE B 1 208 ? -0.62 -12.516 3.891 1 98.31 208 ILE B C 1
ATOM 4685 O O . ILE B 1 208 ? -1.663 -12.547 4.547 1 98.31 208 ILE B O 1
ATOM 4689 N N . GLY B 1 209 ? -0.08 -13.562 3.281 1 98.19 209 GLY B N 1
ATOM 4690 C CA . GLY B 1 209 ? -0.705 -14.867 3.447 1 98.19 209 GLY B CA 1
ATOM 4691 C C . GLY B 1 209 ? -0.823 -15.289 4.898 1 98.19 209 GLY B C 1
ATOM 4692 O O . GLY B 1 209 ? -1.877 -15.758 5.332 1 98.19 209 GLY B O 1
ATOM 4693 N N . GLY B 1 210 ? 0.276 -15.117 5.605 1 97.12 210 GLY B N 1
ATOM 4694 C CA . GLY B 1 210 ? 0.23 -15.398 7.031 1 97.12 210 GLY B CA 1
ATOM 4695 C C . GLY B 1 210 ? -0.804 -14.578 7.77 1 97.12 210 GLY B C 1
ATOM 4696 O O . GLY B 1 210 ? -1.521 -15.094 8.633 1 97.12 210 GLY B O 1
ATOM 4697 N N . MET B 1 211 ? -0.86 -13.328 7.43 1 96.56 211 MET B N 1
ATOM 4698 C CA . MET B 1 211 ? -1.82 -12.43 8.07 1 96.56 211 MET B CA 1
ATOM 4699 C C . MET B 1 211 ? -3.25 -12.875 7.785 1 96.56 211 MET B C 1
ATOM 4701 O O . MET B 1 211 ? -4.086 -12.914 8.695 1 96.56 211 MET B O 1
ATOM 4705 N N . LEU B 1 212 ? -3.541 -13.18 6.582 1 96.56 212 LEU B N 1
ATOM 4706 C CA . LEU B 1 212 ? -4.863 -13.664 6.203 1 96.56 212 LEU B CA 1
ATOM 4707 C C . LEU B 1 212 ? -5.219 -14.938 6.965 1 96.56 212 LEU B C 1
ATOM 4709 O O . LEU B 1 212 ? -6.367 -15.117 7.379 1 96.56 212 LEU B O 1
ATOM 4713 N N . SER B 1 213 ? -4.25 -15.789 7.184 1 95.44 213 SER B N 1
ATOM 4714 C CA . SER B 1 213 ? -4.504 -17.047 7.871 1 95.44 213 SER B CA 1
ATOM 4715 C C . SER B 1 213 ? -4.914 -16.812 9.32 1 95.44 213 SER B C 1
ATOM 4717 O O . SER B 1 213 ? -5.707 -17.578 9.875 1 95.44 213 SER B O 1
ATOM 4719 N N . TYR B 1 214 ? -4.422 -15.711 9.945 1 93 214 TYR B N 1
ATOM 4720 C CA . TYR B 1 214 ? -4.781 -15.352 11.312 1 93 214 TYR B CA 1
ATOM 4721 C C . TYR B 1 214 ? -6.266 -15.023 11.422 1 93 214 TYR B C 1
ATOM 4723 O O . TYR B 1 214 ? -6.902 -15.328 12.438 1 93 214 TYR B O 1
ATOM 4731 N N . PHE B 1 215 ? -6.758 -14.461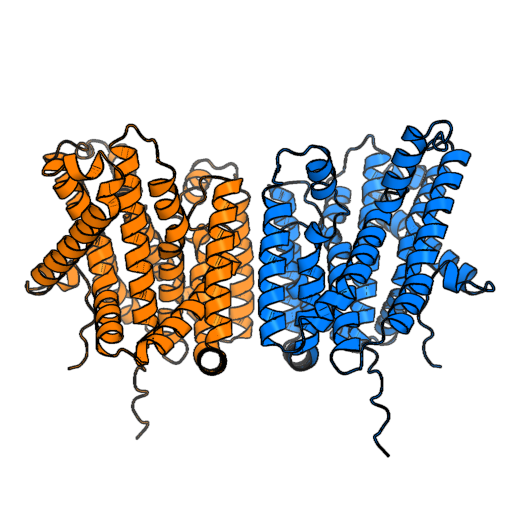 10.352 1 93.94 215 PHE B N 1
ATOM 4732 C CA . PHE B 1 215 ? -8.109 -13.922 10.445 1 93.94 215 PHE B CA 1
ATOM 4733 C C . PHE B 1 215 ? -9.031 -14.586 9.43 1 93.94 215 PHE B C 1
ATOM 4735 O O . PHE B 1 215 ? -10.031 -14 9.016 1 93.94 215 PHE B O 1
ATOM 4742 N N . TRP B 1 216 ? -8.672 -15.734 9.008 1 93.94 216 TRP B N 1
ATOM 4743 C CA . TRP B 1 216 ? -9.398 -16.344 7.898 1 93.94 216 TRP B CA 1
ATOM 4744 C C . TRP B 1 216 ? -10.836 -16.656 8.297 1 93.94 216 TRP B C 1
ATOM 4746 O O . TRP B 1 216 ? -11.758 -16.5 7.496 1 93.94 216 TRP B O 1
ATOM 4756 N N . GLY B 1 217 ? -11.109 -17.094 9.57 1 93.69 217 GLY B N 1
ATOM 4757 C CA . GLY B 1 217 ? -12.453 -17.359 10.055 1 93.69 217 GLY B CA 1
ATOM 4758 C C . GLY B 1 217 ? -13.375 -16.156 9.938 1 93.69 217 GLY B C 1
ATOM 4759 O O . GLY B 1 217 ? -14.352 -16.188 9.18 1 93.69 217 GLY B O 1
ATOM 4760 N N . PRO B 1 218 ? -13 -15.078 10.609 1 94.12 218 PRO B N 1
ATOM 4761 C CA . PRO B 1 218 ? -13.797 -13.852 10.508 1 94.12 218 PRO B CA 1
ATOM 4762 C C . PRO B 1 218 ? -13.906 -13.328 9.078 1 94.12 218 PRO B C 1
ATOM 4764 O O . PRO B 1 218 ? -14.953 -12.797 8.695 1 94.12 218 PRO B O 1
ATOM 4767 N N . ILE B 1 219 ? -12.938 -13.492 8.312 1 93.81 219 ILE B N 1
ATOM 4768 C CA . ILE B 1 219 ? -12.938 -13.031 6.93 1 93.81 219 ILE B CA 1
ATOM 4769 C C . ILE B 1 219 ? -13.961 -13.82 6.117 1 93.81 219 ILE B C 1
ATOM 4771 O O . ILE B 1 219 ? -14.758 -13.234 5.375 1 93.81 219 ILE B O 1
ATOM 4775 N N . MET B 1 220 ? -13.961 -15.094 6.27 1 94.44 220 MET B N 1
ATOM 4776 C CA . MET B 1 220 ? -14.891 -15.938 5.527 1 94.44 220 MET B CA 1
ATOM 4777 C C . MET B 1 220 ? -16.328 -15.641 5.93 1 94.44 220 MET B C 1
ATOM 4779 O O . MET B 1 220 ? -17.234 -15.711 5.098 1 94.44 220 MET B O 1
ATOM 4783 N N . LYS B 1 221 ? -16.547 -15.367 7.215 1 95.31 221 LYS B N 1
ATOM 4784 C CA . LYS B 1 221 ? -17.875 -14.984 7.672 1 95.31 221 LYS B CA 1
ATOM 4785 C C . LYS B 1 221 ? -18.328 -13.68 7.023 1 95.31 221 LYS B C 1
ATOM 4787 O O . LYS B 1 221 ? -19.484 -13.562 6.586 1 95.31 221 LYS B O 1
ATOM 4792 N N . TRP B 1 222 ? -17.469 -12.758 6.957 1 93.62 222 TRP B N 1
ATOM 4793 C CA . TRP B 1 222 ? -17.766 -11.477 6.324 1 93.62 222 TRP B CA 1
ATOM 4794 C C . TRP B 1 222 ? -18.047 -11.656 4.836 1 93.62 222 TRP B C 1
ATOM 4796 O O . TRP B 1 222 ? -18.984 -11.07 4.301 1 93.62 222 TRP B O 1
ATOM 4806 N N . VAL B 1 223 ? -17.234 -12.453 4.16 1 94.5 223 VAL B N 1
ATOM 4807 C CA . VAL B 1 223 ? -17.375 -12.695 2.729 1 94.5 223 VAL B CA 1
ATOM 4808 C C . VAL B 1 223 ? -18.719 -13.375 2.451 1 94.5 223 VAL B C 1
ATOM 4810 O O . VAL B 1 223 ? -19.391 -13.055 1.463 1 94.5 223 VAL B O 1
ATOM 4813 N N . ALA B 1 224 ? -19.062 -14.289 3.291 1 94.38 224 ALA B N 1
ATOM 4814 C CA . ALA B 1 224 ? -20.328 -14.992 3.133 1 94.38 224 ALA B CA 1
ATOM 4815 C C . ALA B 1 224 ? -21.516 -14.039 3.297 1 94.38 224 ALA B C 1
ATOM 4817 O O . ALA B 1 224 ? -22.516 -14.156 2.59 1 94.38 224 ALA B O 1
ATOM 4818 N N . GLN B 1 225 ? -21.375 -13.109 4.227 1 94.12 225 GLN B N 1
ATOM 4819 C CA . GLN B 1 225 ? -22.438 -12.164 4.523 1 94.12 225 GLN B CA 1
ATOM 4820 C C . GLN B 1 225 ? -22.531 -11.078 3.455 1 94.12 225 GLN B C 1
ATOM 4822 O O . GLN B 1 225 ? -23.625 -10.617 3.115 1 94.12 225 GLN B O 1
ATOM 4827 N N . TYR B 1 226 ? -21.406 -10.695 2.916 1 93 226 TYR B N 1
ATOM 4828 C CA . TYR B 1 226 ? -21.359 -9.586 1.97 1 93 226 TYR B CA 1
ATOM 4829 C C . TYR B 1 226 ? -20.719 -10.016 0.657 1 93 226 TYR B C 1
ATOM 4831 O O . TYR B 1 226 ? -19.766 -9.383 0.184 1 93 226 TYR B O 1
ATOM 4839 N N . ARG B 1 227 ? -21.281 -10.953 0.007 1 91.12 227 ARG B N 1
ATOM 4840 C CA . ARG B 1 227 ? -20.75 -11.562 -1.21 1 91.12 227 ARG B CA 1
ATOM 4841 C C . ARG B 1 227 ? -20.688 -10.539 -2.344 1 91.12 227 ARG B C 1
ATOM 4843 O O . ARG B 1 227 ? -19.703 -10.492 -3.086 1 91.12 227 ARG B O 1
ATOM 4850 N N . ARG B 1 228 ? -21.703 -9.727 -2.455 1 89.44 228 ARG B N 1
ATOM 4851 C CA . ARG B 1 228 ? -21.766 -8.758 -3.541 1 89.44 228 ARG B CA 1
ATOM 4852 C C . ARG B 1 228 ? -20.688 -7.688 -3.387 1 89.44 228 ARG B C 1
ATOM 4854 O O . ARG B 1 228 ? -20.078 -7.27 -4.371 1 89.44 228 ARG B O 1
ATOM 4861 N N . THR B 1 229 ? -20.484 -7.277 -2.162 1 89.81 229 THR B N 1
ATOM 4862 C CA . THR B 1 229 ? -19.453 -6.277 -1.893 1 89.81 229 THR B CA 1
ATOM 4863 C C . THR B 1 229 ? -18.078 -6.828 -2.229 1 89.81 229 THR B C 1
ATOM 4865 O O . THR B 1 229 ? -17.266 -6.145 -2.861 1 89.81 229 THR B O 1
ATOM 4868 N N . SER B 1 230 ? -17.891 -8.039 -1.824 1 90.56 230 SER B N 1
ATOM 4869 C CA . SER B 1 230 ? -16.594 -8.648 -2.068 1 90.56 230 SER B CA 1
ATOM 4870 C C . SER B 1 230 ? -16.328 -8.812 -3.561 1 90.56 230 SER B C 1
ATOM 4872 O O . SER B 1 230 ? -15.219 -8.562 -4.031 1 90.56 230 SER B O 1
ATOM 4874 N N . LEU B 1 231 ? -17.297 -9.18 -4.281 1 91.56 231 LEU B N 1
ATOM 4875 C CA . LEU B 1 231 ? -17.156 -9.328 -5.727 1 91.56 231 LEU B CA 1
ATOM 4876 C C . LEU B 1 231 ? -16.938 -7.977 -6.395 1 91.56 231 LEU B C 1
ATOM 4878 O O . LEU B 1 231 ? -16.141 -7.863 -7.328 1 91.56 231 LEU B O 1
ATOM 4882 N N . SER B 1 232 ? -17.609 -6.957 -5.91 1 91.56 232 SER B N 1
ATOM 4883 C CA . SER B 1 232 ? -17.438 -5.609 -6.438 1 91.56 232 SER B CA 1
ATOM 4884 C C . SER B 1 232 ? -16.016 -5.109 -6.195 1 91.56 232 SER B C 1
ATOM 4886 O O . SER B 1 232 ? -15.438 -4.426 -7.047 1 91.56 232 SER B O 1
ATOM 4888 N N . ILE B 1 233 ? -15.508 -5.492 -5.074 1 91.25 233 ILE B N 1
ATOM 4889 C CA . ILE B 1 233 ? -14.141 -5.129 -4.742 1 91.25 233 ILE B CA 1
ATOM 4890 C C . ILE B 1 233 ? -13.18 -5.777 -5.742 1 91.25 233 ILE B C 1
ATOM 4892 O O . ILE B 1 233 ? -12.266 -5.125 -6.25 1 91.25 233 ILE B O 1
ATOM 4896 N N . GLY B 1 234 ? -13.43 -7.047 -6.008 1 92.5 234 GLY B N 1
ATOM 4897 C CA . GLY B 1 234 ? -12.617 -7.734 -7 1 92.5 234 GLY B CA 1
ATOM 4898 C C . GLY B 1 234 ? -12.664 -7.078 -8.367 1 92.5 234 GLY B C 1
ATOM 4899 O O . GLY B 1 234 ? -11.633 -6.891 -9.008 1 92.5 234 GLY B O 1
ATOM 4900 N N . LEU B 1 235 ? -13.82 -6.672 -8.758 1 91.25 235 LEU B N 1
ATOM 4901 C CA . LEU B 1 235 ? -14.008 -6.016 -10.047 1 91.25 235 LEU B CA 1
ATOM 4902 C C . LEU B 1 235 ? -13.281 -4.676 -10.086 1 91.25 235 LEU B C 1
ATOM 4904 O O . LEU B 1 235 ? -12.648 -4.336 -11.086 1 91.25 235 LEU B O 1
ATOM 4908 N N . LEU B 1 236 ? -13.367 -3.953 -9.016 1 91.38 236 LEU B N 1
ATOM 4909 C CA . LEU B 1 236 ? -12.703 -2.656 -8.93 1 91.38 236 LEU B CA 1
ATOM 4910 C C . LEU B 1 236 ? -11.195 -2.811 -9.039 1 91.38 236 LEU B C 1
ATOM 4912 O O . LEU B 1 236 ? -10.523 -1.991 -9.672 1 91.38 236 LEU B O 1
ATOM 4916 N N . ILE B 1 237 ? -10.688 -3.863 -8.414 1 90.94 237 ILE B N 1
ATOM 4917 C CA . ILE B 1 237 ? -9.25 -4.098 -8.461 1 90.94 237 ILE B CA 1
ATOM 4918 C C . ILE B 1 237 ? -8.828 -4.449 -9.883 1 90.94 237 ILE B C 1
ATOM 4920 O O . ILE B 1 237 ? -7.773 -4.016 -10.344 1 90.94 237 ILE B O 1
ATOM 4924 N N . PHE B 1 238 ? -9.648 -5.223 -10.57 1 90.75 238 PHE B N 1
ATOM 4925 C CA . PHE B 1 238 ? -9.344 -5.555 -11.953 1 90.75 238 PHE B CA 1
ATOM 4926 C C . PHE B 1 238 ? -9.367 -4.309 -12.828 1 90.75 238 PHE B C 1
ATOM 4928 O O . PHE B 1 238 ? -8.492 -4.121 -13.68 1 90.75 238 PHE B O 1
ATOM 4935 N N . ILE B 1 239 ? -10.32 -3.457 -12.562 1 90 239 ILE B N 1
ATOM 4936 C CA . ILE B 1 239 ? -10.422 -2.205 -13.305 1 90 239 ILE B CA 1
ATOM 4937 C C . ILE B 1 239 ? -9.203 -1.334 -13.016 1 90 239 ILE B C 1
ATOM 4939 O O . ILE B 1 239 ? -8.602 -0.766 -13.93 1 90 239 ILE B O 1
ATOM 4943 N N . PHE B 1 240 ? -8.844 -1.29 -11.75 1 90.38 240 PHE B N 1
ATOM 4944 C CA . PHE B 1 240 ? -7.664 -0.532 -11.359 1 90.38 240 PHE B CA 1
ATOM 4945 C C . PHE B 1 240 ? -6.418 -1.083 -12.039 1 90.38 240 PHE B C 1
ATOM 4947 O O . PHE B 1 240 ? -5.578 -0.319 -12.523 1 90.38 240 PHE B O 1
ATOM 4954 N N . GLY B 1 241 ? -6.336 -2.381 -12.047 1 88.19 241 GLY B N 1
ATOM 4955 C CA . GLY B 1 241 ? -5.207 -2.994 -12.727 1 88.19 241 GLY B CA 1
ATOM 4956 C C . GLY B 1 241 ? -5.141 -2.643 -14.203 1 88.19 241 GLY B C 1
ATOM 4957 O O . GLY B 1 241 ? -4.066 -2.336 -14.727 1 88.19 241 GLY B O 1
ATOM 4958 N N . ALA B 1 242 ? -6.285 -2.607 -14.82 1 87.81 242 ALA B N 1
ATOM 4959 C CA . ALA B 1 242 ? -6.352 -2.248 -16.234 1 87.81 242 ALA B CA 1
ATOM 4960 C C . ALA B 1 242 ? -5.93 -0.797 -16.453 1 87.81 242 ALA B C 1
ATOM 4962 O O . ALA B 1 242 ? -5.207 -0.49 -17.406 1 87.81 242 ALA B O 1
ATOM 4963 N N . LEU B 1 243 ? -6.312 0.054 -15.555 1 86.75 243 LEU B N 1
ATOM 4964 C CA . LEU B 1 243 ? -5.961 1.466 -15.656 1 86.75 243 LEU B CA 1
ATOM 4965 C C . LEU B 1 243 ? -4.473 1.677 -15.406 1 86.75 243 LEU B C 1
ATOM 4967 O O . LEU B 1 243 ? -3.838 2.494 -16.078 1 86.75 243 LEU B O 1
ATOM 4971 N N . GLU B 1 244 ? -4.012 0.998 -14.445 1 88.62 244 GLU B N 1
ATOM 4972 C CA . GLU B 1 244 ? -2.582 1.072 -14.156 1 88.62 244 GLU B CA 1
ATOM 4973 C C . GLU B 1 244 ? -1.75 0.701 -15.383 1 88.62 244 GLU B C 1
ATOM 4975 O O . GLU B 1 244 ? -0.775 1.382 -15.711 1 88.62 244 GLU B O 1
ATOM 4980 N N . TYR B 1 245 ? -2.17 -0.308 -15.984 1 84.94 245 TYR B N 1
ATOM 4981 C CA . TYR B 1 245 ? -1.458 -0.756 -17.172 1 84.94 245 TYR B CA 1
ATOM 4982 C C . TYR B 1 245 ? -1.616 0.245 -18.312 1 84.94 245 TYR B C 1
ATOM 4984 O O . TYR B 1 245 ? -0.686 0.46 -19.094 1 84.94 245 TYR B O 1
ATOM 4992 N N . ALA B 1 246 ? -2.773 0.84 -18.469 1 83.81 246 ALA B N 1
ATOM 4993 C CA . ALA B 1 246 ? -3.02 1.828 -19.516 1 83.81 246 ALA B CA 1
ATOM 4994 C C . ALA B 1 246 ? -2.131 3.055 -19.328 1 83.81 246 ALA B C 1
ATOM 4996 O O . ALA B 1 246 ? -1.665 3.646 -20.297 1 83.81 246 ALA B O 1
ATOM 4997 N N . VAL B 1 247 ? -1.846 3.322 -18.094 1 84.06 247 VAL B N 1
ATOM 4998 C CA . VAL B 1 247 ? -1.106 4.543 -17.797 1 84.06 247 VAL B CA 1
ATOM 4999 C C . VAL B 1 247 ? 0.394 4.258 -17.797 1 84.06 247 VAL B C 1
ATOM 5001 O O . VAL B 1 247 ? 1.171 5.004 -18.406 1 84.06 247 VAL B O 1
ATOM 5004 N N . GLN B 1 248 ? 0.849 3.184 -17.234 1 83.75 248 GLN B N 1
ATOM 5005 C CA . GLN B 1 248 ? 2.268 2.922 -17.031 1 83.75 248 GLN B CA 1
ATOM 5006 C C . GLN B 1 248 ? 2.818 1.98 -18.094 1 83.75 248 GLN B C 1
ATOM 5008 O O . GLN B 1 248 ? 4.012 2.02 -18.406 1 83.75 248 GLN B O 1
ATOM 5013 N N . GLY B 1 249 ? 1.957 1.2 -18.656 1 83.12 249 GLY B N 1
ATOM 5014 C CA . GLY B 1 249 ? 2.43 0.134 -19.516 1 83.12 249 GLY B CA 1
ATOM 5015 C C . GLY B 1 249 ? 2.791 -1.133 -18.766 1 83.12 249 GLY B C 1
ATOM 5016 O O . GLY B 1 249 ? 2.016 -1.611 -17.938 1 83.12 249 GLY B O 1
ATOM 5017 N N . PHE B 1 250 ? 3.953 -1.638 -19.062 1 81.25 250 PHE B N 1
ATOM 5018 C CA . PHE B 1 250 ? 4.352 -2.91 -18.469 1 81.25 250 PHE B CA 1
ATOM 5019 C C . PHE B 1 250 ? 4.727 -2.734 -17 1 81.25 250 PHE B C 1
ATOM 5021 O O . PHE B 1 250 ? 5.535 -1.871 -16.656 1 81.25 250 PHE B O 1
ATOM 5028 N N . VAL B 1 251 ? 3.996 -3.504 -16.203 1 81.44 251 VAL B N 1
ATOM 5029 C CA . VAL B 1 251 ? 4.312 -3.541 -14.773 1 81.44 251 VAL B CA 1
ATOM 5030 C C . VAL B 1 251 ? 4.535 -4.984 -14.336 1 81.44 251 VAL B C 1
ATOM 5032 O O . VAL B 1 251 ? 3.873 -5.902 -14.828 1 81.44 251 VAL B O 1
ATOM 5035 N N . GLY B 1 252 ? 5.453 -5.258 -13.422 1 86.81 252 GLY B N 1
ATOM 5036 C CA . GLY B 1 252 ? 5.758 -6.594 -12.938 1 86.81 252 GLY B CA 1
ATOM 5037 C C . GLY B 1 252 ? 4.723 -7.129 -11.969 1 86.81 252 GLY B C 1
ATOM 5038 O O . GLY B 1 252 ? 3.891 -6.371 -11.461 1 86.81 252 GLY B O 1
ATOM 5039 N N . SER B 1 253 ? 4.758 -8.406 -11.727 1 90.25 253 SER B N 1
ATOM 5040 C CA . SER B 1 253 ? 3.828 -9.07 -10.82 1 90.25 253 SER B CA 1
ATOM 5041 C C . SER B 1 253 ? 4.074 -8.656 -9.375 1 90.25 253 SER B C 1
ATOM 5043 O O . SER B 1 253 ? 3.168 -8.727 -8.539 1 90.25 253 SER B O 1
ATOM 5045 N N . ASN B 1 254 ? 5.285 -8.289 -9.094 1 90 254 ASN B N 1
ATOM 5046 C CA . ASN B 1 254 ? 5.605 -7.926 -7.719 1 90 254 ASN B CA 1
ATOM 5047 C C . ASN B 1 254 ? 5.523 -6.418 -7.504 1 90 254 ASN B C 1
ATOM 5049 O O . ASN B 1 254 ? 6.145 -5.883 -6.582 1 90 254 ASN B O 1
ATOM 5053 N N . ARG B 1 255 ? 4.734 -5.785 -8.336 1 90.94 255 ARG B N 1
ATOM 5054 C CA . ARG B 1 255 ? 4.586 -4.336 -8.25 1 90.94 255 ARG B CA 1
ATOM 5055 C C . ARG B 1 255 ? 4.023 -3.926 -6.895 1 90.94 255 ARG B C 1
ATOM 5057 O O . ARG B 1 255 ? 3.32 -4.703 -6.246 1 90.94 255 ARG B O 1
ATOM 5064 N N . GLU B 1 256 ? 4.273 -2.699 -6.492 1 91.12 256 GLU B N 1
ATOM 5065 C CA . GLU B 1 256 ? 3.955 -2.213 -5.152 1 91.12 256 GLU B CA 1
ATOM 5066 C C . GLU B 1 256 ? 2.445 -2.1 -4.953 1 91.12 256 GLU B C 1
ATOM 5068 O O . GLU B 1 256 ? 1.945 -2.305 -3.846 1 91.12 256 GLU B O 1
ATOM 5073 N N . SER B 1 257 ? 1.675 -1.768 -6.023 1 92.81 257 SER B N 1
ATOM 5074 C CA . SER B 1 257 ? 0.226 -1.658 -5.879 1 92.81 257 SER B CA 1
ATOM 5075 C C . SER B 1 257 ? -0.387 -2.982 -5.434 1 92.81 257 SER B C 1
ATOM 5077 O O . SER B 1 257 ? -1.452 -3.002 -4.816 1 92.81 257 SER B O 1
ATOM 5079 N N . ASN B 1 258 ? 0.328 -4.098 -5.711 1 94.31 258 ASN B N 1
ATOM 5080 C CA . ASN B 1 258 ? -0.181 -5.43 -5.398 1 94.31 258 ASN B CA 1
ATOM 5081 C C . ASN B 1 258 ? -0.139 -5.707 -3.898 1 94.31 258 ASN B C 1
ATOM 5083 O O . ASN B 1 258 ? -0.769 -6.652 -3.422 1 94.31 258 ASN B O 1
ATOM 5087 N N . PHE B 1 259 ? 0.646 -4.863 -3.158 1 94.88 259 PHE B N 1
ATOM 5088 C CA . PHE B 1 259 ? 0.618 -4.988 -1.705 1 94.88 259 PHE B CA 1
ATOM 5089 C C . PHE B 1 259 ? -0.791 -4.766 -1.169 1 94.88 259 PHE B C 1
ATOM 5091 O O . PHE B 1 259 ? -1.165 -5.328 -0.138 1 94.88 259 PHE B O 1
ATOM 5098 N N . PHE B 1 260 ? -1.49 -3.99 -1.923 1 93.19 260 PHE B N 1
ATOM 5099 C CA . PHE B 1 260 ? -2.857 -3.676 -1.524 1 93.19 260 PHE B CA 1
ATOM 5100 C C . PHE B 1 260 ? -3.859 -4.473 -2.352 1 93.19 260 PHE B C 1
ATOM 5102 O O . PHE B 1 260 ? -4.871 -4.945 -1.826 1 93.19 260 PHE B O 1
ATOM 5109 N N . ASN B 1 261 ? -3.645 -4.715 -3.604 1 94.44 261 ASN B N 1
ATOM 5110 C CA . ASN B 1 261 ? -4.578 -5.34 -4.535 1 94.44 261 ASN B CA 1
ATOM 5111 C C . ASN B 1 261 ? -4.773 -6.82 -4.223 1 94.44 261 ASN B C 1
ATOM 5113 O O . ASN B 1 261 ? -5.895 -7.328 -4.281 1 94.44 261 ASN B O 1
ATOM 5117 N N . ILE B 1 262 ? -3.709 -7.496 -3.871 1 95.44 262 ILE B N 1
ATOM 5118 C CA . ILE B 1 262 ? -3.73 -8.953 -3.797 1 95.44 262 ILE B CA 1
ATOM 5119 C C . ILE B 1 262 ? -4.613 -9.391 -2.633 1 95.44 262 ILE B C 1
ATOM 5121 O O . ILE B 1 262 ? -5.449 -10.289 -2.783 1 95.44 262 ILE B O 1
ATOM 5125 N N . PRO B 1 263 ? -4.488 -8.781 -1.457 1 94.56 263 PRO B N 1
ATOM 5126 C CA . PRO B 1 263 ? -5.41 -9.188 -0.396 1 94.56 263 PRO B CA 1
ATOM 5127 C C . PRO B 1 263 ? -6.875 -8.961 -0.773 1 94.56 263 PRO B C 1
ATOM 5129 O O . PRO B 1 263 ? -7.742 -9.758 -0.387 1 94.56 263 PRO B O 1
ATOM 5132 N N . MET B 1 264 ? -7.141 -7.93 -1.509 1 93.56 264 MET B N 1
ATOM 5133 C CA . MET B 1 264 ? -8.508 -7.66 -1.938 1 93.56 264 MET B CA 1
ATOM 5134 C C . MET B 1 264 ? -8.984 -8.703 -2.947 1 93.56 264 MET B C 1
ATOM 5136 O O . MET B 1 264 ? -10.133 -9.133 -2.906 1 93.56 264 MET B O 1
ATOM 5140 N N . LEU B 1 265 ? -8.078 -9.086 -3.77 1 94.44 265 LEU B N 1
ATOM 5141 C CA . LEU B 1 265 ? -8.414 -10.109 -4.754 1 94.44 265 LEU B CA 1
ATOM 5142 C C . LEU B 1 265 ? -8.617 -11.461 -4.082 1 94.44 265 LEU B C 1
ATOM 5144 O O . LEU B 1 265 ? -9.438 -12.266 -4.535 1 94.44 265 LEU B O 1
ATOM 5148 N N . PHE B 1 266 ? -7.828 -11.68 -3.062 1 93.19 266 PHE B N 1
ATOM 5149 C CA . PHE B 1 266 ? -7.992 -12.906 -2.293 1 93.19 266 PHE B CA 1
ATOM 5150 C C . PHE B 1 266 ? -9.398 -12.992 -1.705 1 93.19 266 PHE B C 1
ATOM 5152 O O . PHE B 1 266 ? -10.016 -14.055 -1.715 1 93.19 266 PHE B O 1
ATOM 5159 N N . LEU B 1 267 ? -9.938 -11.852 -1.248 1 92.5 267 LEU B N 1
ATOM 5160 C CA . LEU B 1 267 ? -11.305 -11.797 -0.734 1 92.5 267 LEU B CA 1
ATOM 5161 C C . LEU B 1 267 ? -12.312 -12.055 -1.846 1 92.5 267 LEU B C 1
ATOM 5163 O O . LEU B 1 267 ? -13.281 -12.789 -1.651 1 92.5 267 LEU B O 1
ATOM 5167 N N . ALA B 1 268 ? -12.055 -11.445 -2.951 1 94.5 268 ALA B N 1
ATOM 5168 C CA . ALA B 1 268 ? -12.938 -11.641 -4.098 1 94.5 268 ALA B CA 1
ATOM 5169 C C . ALA B 1 268 ? -12.938 -13.102 -4.543 1 94.5 268 ALA B C 1
ATOM 5171 O O . ALA B 1 268 ? -13.984 -13.641 -4.926 1 94.5 268 ALA B O 1
ATOM 5172 N N . GLY B 1 269 ? -11.75 -13.758 -4.531 1 95.69 269 GLY B N 1
ATOM 5173 C CA . GLY B 1 269 ? -11.664 -15.172 -4.859 1 95.69 269 GLY B CA 1
ATOM 5174 C C . GLY B 1 269 ? -12.453 -16.047 -3.912 1 95.69 269 GLY B C 1
ATOM 5175 O O . GLY B 1 269 ? -13.117 -17 -4.344 1 95.69 269 GLY B O 1
ATOM 5176 N N . ALA B 1 270 ? -12.391 -15.742 -2.67 1 95.12 270 ALA B N 1
ATOM 5177 C CA . ALA B 1 270 ? -13.172 -16.469 -1.682 1 95.12 270 ALA B CA 1
ATOM 5178 C C . ALA B 1 270 ? -14.664 -16.312 -1.938 1 95.12 270 ALA B C 1
ATOM 5180 O O . ALA B 1 270 ? -15.438 -17.266 -1.778 1 95.12 270 ALA B O 1
ATOM 5181 N N . SER B 1 271 ? -15.031 -15.109 -2.287 1 95.31 271 SER B N 1
ATOM 5182 C CA . SER B 1 271 ? -16.438 -14.852 -2.596 1 95.31 271 SER B CA 1
ATOM 5183 C C . SER B 1 271 ? -16.875 -15.633 -3.824 1 95.31 271 SER B C 1
ATOM 5185 O O . SER B 1 271 ? -18 -16.141 -3.865 1 95.31 271 SER B O 1
ATOM 5187 N N . LEU B 1 272 ? -16.047 -15.695 -4.781 1 95.12 272 LEU B N 1
ATOM 5188 C CA . LEU B 1 272 ? -16.344 -16.453 -5.992 1 95.12 272 LEU B CA 1
ATOM 5189 C C . LEU B 1 272 ? -16.516 -17.938 -5.676 1 95.12 272 LEU B C 1
ATOM 5191 O O . LEU B 1 272 ? -17.359 -18.609 -6.266 1 95.12 272 LEU B O 1
ATOM 5195 N N . TYR B 1 273 ? -15.641 -18.406 -4.809 1 95.69 273 TYR B N 1
ATOM 5196 C CA . TYR B 1 273 ? -15.773 -19.781 -4.34 1 95.69 273 TYR B CA 1
ATOM 5197 C C . TYR B 1 273 ? -17.172 -20.031 -3.773 1 95.69 273 TYR B C 1
ATOM 5199 O O . TYR B 1 273 ? -17.812 -21.016 -4.113 1 95.69 273 TYR B O 1
ATOM 5207 N N . LEU B 1 274 ? -17.594 -19.125 -2.934 1 94 274 LEU B N 1
ATOM 5208 C CA . LEU B 1 274 ? -18.906 -19.25 -2.314 1 94 274 LEU B CA 1
ATOM 5209 C C . LEU B 1 274 ? -20.016 -19.109 -3.354 1 94 274 LEU B C 1
ATOM 5211 O O . LEU B 1 274 ? -21.031 -19.828 -3.289 1 94 274 LEU B O 1
ATOM 5215 N N . PHE B 1 275 ? -19.828 -18.234 -4.266 1 92.81 275 PHE B N 1
ATOM 5216 C CA . PHE B 1 275 ? -20.797 -18.047 -5.336 1 92.81 275 PHE B CA 1
ATOM 5217 C C . PHE B 1 275 ? -20.938 -19.312 -6.18 1 92.81 275 PHE B C 1
ATOM 5219 O O . PHE B 1 275 ? -22.031 -19.672 -6.594 1 92.81 275 PHE B O 1
ATOM 5226 N N . CYS B 1 276 ? -19.875 -20 -6.438 1 93.5 276 CYS B N 1
ATOM 5227 C CA . CYS B 1 276 ? -19.844 -21.188 -7.277 1 93.5 276 CYS B CA 1
ATOM 5228 C C . CYS B 1 276 ? -20.438 -22.391 -6.543 1 93.5 276 CYS B C 1
ATOM 5230 O O . CYS B 1 276 ? -20.641 -23.453 -7.141 1 93.5 276 CYS B O 1
ATOM 5232 N N . SER B 1 277 ? -20.703 -22.172 -5.285 1 91.88 277 SER B N 1
ATOM 5233 C CA . SER B 1 277 ? -21.359 -23.25 -4.555 1 91.88 277 SER B CA 1
ATOM 5234 C C . SER B 1 277 ? -22.734 -23.562 -5.145 1 91.88 277 SER B C 1
ATOM 5236 O O . SER B 1 277 ? -23.25 -24.672 -4.965 1 91.88 277 SER B O 1
ATOM 5238 N N . ARG B 1 278 ? -23.266 -22.609 -5.867 1 93.44 278 ARG B N 1
ATOM 5239 C CA . ARG B 1 278 ? -24.547 -22.797 -6.539 1 93.44 278 ARG B CA 1
ATOM 5240 C C . ARG B 1 278 ? -24.391 -23.688 -7.762 1 93.44 278 ARG B C 1
ATOM 5242 O O . ARG B 1 278 ? -25.391 -24.203 -8.281 1 93.44 278 ARG B O 1
ATOM 5249 N N . LEU B 1 279 ? -23.203 -23.859 -8.219 1 95.88 279 LEU B N 1
ATOM 5250 C CA . LEU B 1 279 ? -22.844 -24.734 -9.328 1 95.88 279 LEU B CA 1
ATOM 5251 C C . LEU B 1 279 ? -21.781 -25.734 -8.906 1 95.88 279 LEU B C 1
ATOM 5253 O O . LEU B 1 279 ? -20.625 -25.625 -9.312 1 95.88 279 LEU B O 1
ATOM 5257 N N . PRO B 1 280 ? -22.188 -26.734 -8.258 1 94.38 280 PRO B N 1
ATOM 5258 C CA . PRO B 1 280 ? -21.234 -27.641 -7.613 1 94.38 280 PRO B CA 1
ATOM 5259 C C . PRO B 1 280 ? -20.266 -28.281 -8.602 1 94.38 280 PRO B C 1
ATOM 5261 O O . PRO B 1 280 ? -19.094 -28.5 -8.273 1 94.38 280 PRO B O 1
ATOM 5264 N N . ARG B 1 281 ? -20.75 -28.594 -9.758 1 95.88 281 ARG B N 1
ATOM 5265 C CA . ARG B 1 281 ? -19.875 -29.219 -10.75 1 95.88 281 ARG B CA 1
ATOM 5266 C C . ARG B 1 281 ? -18.75 -28.266 -11.141 1 95.88 281 ARG B C 1
ATOM 5268 O O . ARG B 1 281 ? -17.594 -28.703 -11.281 1 95.88 281 ARG B O 1
ATOM 5275 N N . LEU B 1 282 ? -19.094 -27.094 -11.328 1 95.44 282 LEU B N 1
ATOM 5276 C CA . LEU B 1 282 ? -18.094 -26.094 -11.68 1 95.44 282 LEU B CA 1
ATOM 5277 C C . LEU B 1 282 ? -17.125 -25.859 -10.531 1 95.44 282 LEU B C 1
ATOM 5279 O O . LEU B 1 282 ? -15.914 -25.75 -10.734 1 95.44 282 LEU B O 1
ATOM 5283 N N . GLN B 1 283 ? -17.656 -25.688 -9.344 1 95.25 283 GLN B N 1
ATOM 5284 C CA . GLN B 1 283 ? -16.828 -25.484 -8.164 1 95.25 283 GLN B CA 1
ATOM 5285 C C . GLN B 1 283 ? -15.812 -26.609 -7.992 1 95.25 283 GLN B C 1
ATOM 5287 O O . GLN B 1 283 ? -14.633 -26.359 -7.746 1 95.25 283 GLN B O 1
ATOM 5292 N N . HIS B 1 284 ? -16.297 -27.828 -8.211 1 95.12 284 HIS B N 1
ATOM 5293 C CA . HIS B 1 284 ? -15.422 -28.984 -8.07 1 95.12 284 HIS B CA 1
ATOM 5294 C C . HIS B 1 284 ? -14.367 -29.031 -9.164 1 95.12 284 HIS B C 1
ATOM 5296 O O . HIS B 1 284 ? -13.219 -29.406 -8.914 1 95.12 284 HIS B O 1
ATOM 5302 N N . ALA B 1 285 ? -14.773 -28.688 -10.32 1 95.56 285 ALA B N 1
ATOM 5303 C CA . ALA B 1 285 ? -13.836 -28.656 -11.438 1 95.56 285 ALA B CA 1
ATOM 5304 C C . ALA B 1 285 ? -12.711 -27.656 -11.18 1 95.56 285 ALA B C 1
ATOM 5306 O O . ALA B 1 285 ? -11.539 -27.953 -11.445 1 95.56 285 ALA B O 1
ATOM 5307 N N . VAL B 1 286 ? -13.078 -26.547 -10.648 1 96.38 286 VAL B N 1
ATOM 5308 C CA . VAL B 1 286 ? -12.086 -25.516 -10.383 1 96.38 286 VAL B CA 1
ATOM 5309 C C . VAL B 1 286 ? -11.164 -25.953 -9.25 1 96.38 286 VAL B C 1
ATOM 5311 O O . VAL B 1 286 ? -9.953 -25.766 -9.328 1 96.38 286 VAL B O 1
ATOM 5314 N N . ILE B 1 287 ? -11.719 -26.516 -8.258 1 95.69 287 ILE B N 1
ATOM 5315 C CA . ILE B 1 287 ? -10.922 -27 -7.137 1 95.69 287 ILE B CA 1
ATOM 5316 C C . ILE B 1 287 ? -9.953 -28.078 -7.621 1 95.69 287 ILE B C 1
ATOM 5318 O O . ILE B 1 287 ? -8.789 -28.094 -7.215 1 95.69 287 ILE B O 1
ATOM 5322 N N . SER B 1 288 ? -10.43 -28.938 -8.492 1 94.25 288 SER B N 1
ATOM 5323 C CA . SER B 1 288 ? -9.578 -29.984 -9.055 1 94.25 288 SER B CA 1
ATOM 5324 C C . SER B 1 288 ? -8.406 -29.391 -9.828 1 94.25 288 SER B C 1
ATOM 5326 O O . SER B 1 288 ? -7.289 -29.906 -9.766 1 94.25 288 SER B O 1
ATOM 5328 N N . LEU B 1 289 ? -8.719 -28.344 -10.523 1 95.81 289 LEU B N 1
ATOM 5329 C CA . LEU B 1 289 ? -7.656 -27.625 -11.219 1 95.81 289 LEU B CA 1
ATOM 5330 C C . LEU B 1 289 ? -6.637 -27.062 -10.234 1 95.81 289 LEU B C 1
ATOM 5332 O O . LEU B 1 289 ? -5.438 -27.062 -10.523 1 95.81 289 LEU B O 1
ATOM 5336 N N . GLY B 1 290 ? -7.156 -26.594 -9.109 1 95.75 290 GLY B N 1
ATOM 5337 C CA . GLY B 1 290 ? -6.27 -26.094 -8.07 1 95.75 290 GLY B CA 1
ATOM 5338 C C . GLY B 1 290 ? -5.328 -27.156 -7.535 1 95.75 290 GLY B C 1
ATOM 5339 O O . GLY B 1 290 ? -4.172 -26.859 -7.219 1 95.75 290 GLY B O 1
ATOM 5340 N N . ASN B 1 291 ? -5.797 -28.328 -7.543 1 92.69 291 ASN B N 1
ATOM 5341 C CA . ASN B 1 291 ? -4.988 -29.453 -7.066 1 92.69 291 ASN B CA 1
ATOM 5342 C C . ASN B 1 291 ? -3.873 -29.797 -8.055 1 92.69 291 ASN B C 1
ATOM 5344 O O . ASN B 1 291 ? -2.84 -30.344 -7.66 1 92.69 291 ASN B O 1
ATOM 5348 N N . LEU B 1 292 ? -4.059 -29.422 -9.266 1 94.81 292 LEU B N 1
ATOM 5349 C CA . LEU B 1 292 ? -3.09 -29.719 -10.312 1 94.81 292 LEU B CA 1
ATOM 5350 C C . LEU B 1 292 ? -2.225 -28.516 -10.625 1 94.81 292 LEU B C 1
ATOM 5352 O O . LEU B 1 292 ? -1.39 -28.547 -11.531 1 94.81 292 LEU B O 1
ATOM 5356 N N . SER B 1 293 ? -2.377 -27.438 -9.898 1 95.62 293 SER B N 1
ATOM 5357 C CA . SER B 1 293 ? -1.848 -26.125 -10.281 1 95.62 293 SER B CA 1
ATOM 5358 C C . SER B 1 293 ? -0.325 -26.156 -10.359 1 95.62 293 SER B C 1
ATOM 5360 O O . SER B 1 293 ? 0.264 -25.578 -11.273 1 95.62 293 SER B O 1
ATOM 5362 N N . LEU B 1 294 ? 0.341 -26.828 -9.383 1 93.56 294 LEU B N 1
ATOM 5363 C CA . LEU B 1 294 ? 1.799 -26.875 -9.43 1 93.56 294 LEU B CA 1
ATOM 5364 C C . LEU B 1 294 ? 2.287 -27.609 -10.672 1 93.56 294 LEU B C 1
ATOM 5366 O O . LEU B 1 294 ? 3.223 -27.156 -11.336 1 93.56 294 LEU B O 1
ATOM 5370 N N . GLY B 1 295 ? 1.688 -28.75 -10.93 1 95.56 295 GLY B N 1
ATOM 5371 C CA . GLY B 1 295 ? 2.041 -29.484 -12.133 1 95.56 295 GLY B CA 1
ATOM 5372 C C . GLY B 1 295 ? 1.84 -28.672 -13.398 1 95.56 295 GLY B C 1
ATOM 5373 O O . GLY B 1 295 ? 2.715 -28.641 -14.266 1 95.56 295 GLY B O 1
ATOM 5374 N N . ILE B 1 296 ? 0.686 -28.031 -13.461 1 97.38 296 ILE B N 1
ATOM 5375 C CA . ILE B 1 296 ? 0.385 -27.203 -14.617 1 97.38 296 ILE B CA 1
ATOM 5376 C C . ILE B 1 296 ? 1.416 -26.078 -14.734 1 97.38 296 ILE B C 1
ATOM 5378 O O . ILE B 1 296 ? 1.907 -25.781 -15.828 1 97.38 296 ILE B O 1
ATOM 5382 N N . TYR B 1 297 ? 1.765 -25.484 -13.648 1 96.94 297 TYR B N 1
ATOM 5383 C CA . TYR B 1 297 ? 2.756 -24.406 -13.586 1 96.94 297 TYR B CA 1
ATOM 5384 C C . TYR B 1 297 ? 4.09 -24.875 -14.164 1 96.94 297 TYR B C 1
ATOM 5386 O O . TYR B 1 297 ? 4.707 -24.156 -14.961 1 96.94 297 TYR B O 1
ATOM 5394 N N . LEU B 1 298 ? 4.473 -26.031 -13.836 1 96.44 298 LEU B N 1
ATOM 5395 C CA . LEU B 1 298 ? 5.785 -26.547 -14.219 1 96.44 298 LEU B CA 1
ATOM 5396 C C . LEU B 1 298 ? 5.801 -26.969 -15.68 1 96.44 298 LEU B C 1
ATOM 5398 O O . LEU B 1 298 ? 6.801 -26.797 -16.375 1 96.44 298 LEU B O 1
ATOM 5402 N N . ILE B 1 299 ? 4.668 -27.406 -16.188 1 97.19 299 ILE B N 1
ATOM 5403 C CA . ILE B 1 299 ? 4.656 -28.094 -17.484 1 97.19 299 ILE B CA 1
ATOM 5404 C C . ILE B 1 299 ? 4.219 -27.141 -18.578 1 97.19 299 ILE B C 1
ATOM 5406 O O . ILE B 1 299 ? 4.562 -27.328 -19.75 1 97.19 299 ILE B O 1
ATOM 5410 N N . HIS B 1 300 ? 3.475 -26.125 -18.297 1 97.88 300 HIS B N 1
ATOM 5411 C CA . HIS B 1 300 ? 2.742 -25.359 -19.297 1 97.88 300 HIS B CA 1
ATOM 5412 C C . HIS B 1 300 ? 3.691 -24.734 -20.312 1 97.88 300 HIS B C 1
ATOM 5414 O O . HIS B 1 300 ? 3.379 -24.672 -21.516 1 97.88 300 HIS B O 1
ATOM 5420 N N . PRO B 1 301 ? 4.883 -24.266 -19.938 1 97.12 301 PRO B N 1
ATOM 5421 C CA . PRO B 1 301 ? 5.77 -23.734 -20.969 1 97.12 301 PRO B CA 1
ATOM 5422 C C . PRO B 1 301 ? 6.195 -24.781 -22 1 97.12 301 PRO B C 1
ATOM 5424 O O . PRO B 1 301 ? 6.379 -24.453 -23.172 1 97.12 301 PRO B O 1
ATOM 5427 N N . PHE B 1 302 ? 6.383 -25.969 -21.516 1 96.81 302 PHE B N 1
ATOM 5428 C CA . PHE B 1 302 ? 6.723 -27.047 -22.438 1 96.81 302 PHE B CA 1
ATOM 5429 C C . PHE B 1 302 ? 5.633 -27.219 -23.484 1 96.81 302 PHE B C 1
ATOM 5431 O O . PHE B 1 302 ? 5.922 -27.297 -24.688 1 96.81 302 PHE B O 1
ATOM 5438 N N . VAL B 1 303 ? 4.391 -27.281 -23.016 1 97.44 303 VAL B N 1
ATOM 5439 C CA . VAL B 1 303 ? 3.266 -27.422 -23.938 1 97.44 303 VAL B CA 1
ATOM 5440 C C . VAL B 1 303 ? 3.209 -26.203 -24.875 1 97.44 303 VAL B C 1
ATOM 5442 O O . VAL B 1 303 ? 2.896 -26.344 -26.047 1 97.44 303 VAL B O 1
ATOM 5445 N N . LEU B 1 304 ? 3.496 -25.094 -24.297 1 96.75 304 LEU B N 1
ATOM 5446 C CA . LEU B 1 304 ? 3.521 -23.859 -25.078 1 96.75 304 LEU B CA 1
ATOM 5447 C C . LEU B 1 304 ? 4.59 -23.922 -26.156 1 96.75 304 LEU B C 1
ATOM 5449 O O . LEU B 1 304 ? 4.336 -23.547 -27.312 1 96.75 304 LEU B O 1
ATOM 5453 N N . PHE B 1 305 ? 5.789 -24.422 -25.875 1 94.94 305 PHE B N 1
ATOM 5454 C CA . PHE B 1 305 ? 6.875 -24.578 -26.844 1 94.94 305 PHE B CA 1
ATOM 5455 C C . PHE B 1 305 ? 6.484 -25.547 -27.953 1 94.94 305 PHE B C 1
ATOM 5457 O O . PHE B 1 305 ? 6.656 -25.234 -29.141 1 94.94 305 PHE B O 1
ATOM 5464 N N . VAL B 1 306 ? 5.941 -26.641 -27.578 1 95.38 306 VAL B N 1
ATOM 5465 C CA . VAL B 1 306 ? 5.566 -27.688 -28.531 1 95.38 306 VAL B CA 1
ATOM 5466 C C . VAL B 1 306 ? 4.449 -27.172 -29.438 1 95.38 306 VAL B C 1
ATOM 5468 O O . VAL B 1 306 ? 4.484 -27.375 -30.656 1 95.38 306 VAL B O 1
ATOM 5471 N N . SER B 1 307 ? 3.473 -26.5 -28.828 1 95.44 307 SER B N 1
ATOM 5472 C CA . SER B 1 307 ? 2.369 -25.953 -29.625 1 95.44 307 SER B CA 1
ATOM 5473 C C . SER B 1 307 ? 2.855 -24.906 -30.609 1 95.44 307 SER B C 1
ATOM 5475 O O . SER B 1 307 ? 2.369 -24.828 -31.734 1 95.44 307 SER B O 1
ATOM 5477 N N . ASN B 1 308 ? 3.736 -24.109 -30.141 1 92.62 308 ASN B N 1
ATOM 5478 C CA . ASN B 1 308 ? 4.293 -23.094 -31.016 1 92.62 308 ASN B CA 1
ATOM 5479 C C . ASN B 1 308 ? 5.094 -23.719 -32.156 1 92.62 308 ASN B C 1
ATOM 5481 O O . ASN B 1 308 ? 5.082 -23.203 -33.281 1 92.62 308 ASN B O 1
ATOM 5485 N N . ASP B 1 309 ? 5.82 -24.766 -31.984 1 91.38 309 ASP B N 1
ATOM 5486 C CA . ASP B 1 309 ? 6.668 -25.422 -32.969 1 91.38 309 ASP B CA 1
ATOM 5487 C C . ASP B 1 309 ? 5.828 -26.141 -34.031 1 91.38 309 ASP B C 1
ATOM 5489 O O . ASP B 1 309 ? 6.148 -26.109 -35.219 1 91.38 309 ASP B O 1
ATOM 5493 N N . TYR B 1 310 ? 4.777 -26.781 -33.594 1 93.31 310 TYR B N 1
ATOM 5494 C CA . TYR B 1 310 ? 4.039 -27.656 -34.5 1 93.31 310 TYR B CA 1
ATOM 5495 C C . TYR B 1 310 ? 2.77 -26.969 -35 1 93.31 310 TYR B C 1
ATOM 5497 O O . TYR B 1 310 ? 2.223 -27.344 -36.031 1 93.31 310 TYR B O 1
ATOM 5505 N N . LEU B 1 311 ? 2.266 -25.984 -34.219 1 94.69 311 LEU B N 1
ATOM 5506 C CA . LEU B 1 311 ? 1.055 -25.25 -34.594 1 94.69 311 LEU B CA 1
ATOM 5507 C C . LEU B 1 311 ? 1.29 -23.75 -34.562 1 94.69 311 LEU B C 1
ATOM 5509 O O . LEU B 1 311 ? 0.533 -23.016 -33.906 1 94.69 311 LEU B O 1
ATOM 5513 N N . SER B 1 312 ? 2.279 -23.312 -35.219 1 90.44 312 SER B N 1
ATOM 5514 C CA . SER B 1 312 ? 2.717 -21.922 -35.156 1 90.44 312 SER B CA 1
ATOM 5515 C C . SER B 1 312 ? 1.62 -20.969 -35.656 1 90.44 312 SER B C 1
ATOM 5517 O O . SER B 1 312 ? 1.538 -19.828 -35.219 1 90.44 312 SER B O 1
ATOM 5519 N N . GLY B 1 313 ? 0.77 -21.438 -36.531 1 91 313 GLY B N 1
ATOM 5520 C CA . GLY B 1 313 ? -0.317 -20.625 -37.062 1 91 313 GLY B CA 1
ATOM 5521 C C . GLY B 1 313 ? -1.283 -20.156 -36 1 91 313 GLY B C 1
ATOM 5522 O O . GLY B 1 313 ? -1.945 -19.125 -36.156 1 91 313 GLY B O 1
ATOM 5523 N N . LEU B 1 314 ? -1.316 -20.844 -34.875 1 92.94 314 LEU B N 1
ATOM 5524 C CA . LEU B 1 314 ? -2.227 -20.531 -33.781 1 92.94 314 LEU B CA 1
ATOM 5525 C C . LEU B 1 314 ? -1.77 -19.281 -33.031 1 92.94 314 LEU B C 1
ATOM 5527 O O . LEU B 1 314 ? -2.529 -18.703 -32.25 1 92.94 314 LEU B O 1
ATOM 5531 N N . TYR B 1 315 ? -0.613 -18.766 -33.25 1 94.12 315 TYR B N 1
ATOM 5532 C CA . TYR B 1 315 ? -0.066 -17.672 -32.469 1 94.12 315 TYR B CA 1
ATOM 5533 C C . TYR B 1 315 ? 0.176 -16.438 -33.344 1 94.12 315 TYR B C 1
ATOM 5535 O O . TYR B 1 315 ? 0.701 -15.43 -32.875 1 94.12 315 TYR B O 1
ATOM 5543 N N . THR B 1 316 ? -0.251 -16.531 -34.656 1 91.06 316 THR B N 1
ATOM 5544 C CA . THR B 1 316 ? 0.001 -15.453 -35.625 1 91.06 316 THR B CA 1
ATOM 5545 C C . THR B 1 316 ? -1.047 -14.352 -35.469 1 91.06 316 THR B C 1
ATOM 5547 O O . THR B 1 316 ? -0.753 -13.18 -35.719 1 91.06 316 THR B O 1
ATOM 5550 N N . ASN B 1 317 ? -2.23 -14.844 -35.188 1 93.25 317 ASN B N 1
ATOM 5551 C CA . ASN B 1 317 ? -3.334 -13.898 -35.062 1 93.25 317 ASN B CA 1
ATOM 5552 C C . ASN B 1 317 ? -3.973 -13.953 -33.688 1 93.25 317 ASN B C 1
ATOM 5554 O O . ASN B 1 317 ? -4.238 -15.039 -33.156 1 93.25 317 ASN B O 1
ATOM 5558 N N . ALA B 1 318 ? -4.27 -12.812 -33.125 1 93.5 318 ALA B N 1
ATOM 5559 C CA . ALA B 1 318 ? -4.777 -12.68 -31.75 1 93.5 318 ALA B CA 1
ATOM 5560 C C . ALA B 1 318 ? -6.137 -13.352 -31.609 1 93.5 318 ALA B C 1
ATOM 5562 O O . ALA B 1 318 ? -6.551 -13.703 -30.5 1 93.5 318 ALA B O 1
ATOM 5563 N N . VAL B 1 319 ? -6.836 -13.492 -32.688 1 92.88 319 VAL B N 1
ATOM 5564 C CA . VAL B 1 319 ? -8.164 -14.086 -32.656 1 92.88 319 VAL B CA 1
ATOM 5565 C C . VAL B 1 319 ? -8.086 -15.516 -32.125 1 92.88 319 VAL B C 1
ATOM 5567 O O . VAL B 1 319 ? -9.047 -16.031 -31.547 1 92.88 319 VAL B O 1
ATOM 5570 N N . TRP B 1 320 ? -6.867 -16.125 -32.188 1 94.81 320 TRP B N 1
ATOM 5571 C CA . TRP B 1 320 ? -6.695 -17.531 -31.812 1 94.81 320 TRP B CA 1
ATOM 5572 C C . TRP B 1 320 ? -6.316 -17.656 -30.344 1 94.81 320 TRP B C 1
ATOM 5574 O O . TRP B 1 320 ? -6.113 -18.766 -29.844 1 94.81 320 TRP B O 1
ATOM 5584 N N . LEU B 1 321 ? -6.266 -16.578 -29.609 1 96.25 321 LEU B N 1
ATOM 5585 C CA . LEU B 1 321 ? -5.801 -16.578 -28.234 1 96.25 321 LEU B CA 1
ATOM 5586 C C . LEU B 1 321 ? -6.633 -17.516 -27.375 1 96.25 321 LEU B C 1
ATOM 5588 O O . LEU B 1 321 ? -6.082 -18.344 -26.641 1 96.25 321 LEU B O 1
ATOM 5592 N N . PRO B 1 322 ? -7.984 -17.453 -27.5 1 96.62 322 PRO B N 1
ATOM 5593 C CA . PRO B 1 322 ? -8.766 -18.359 -26.656 1 96.62 322 PRO B CA 1
ATOM 5594 C C . PRO B 1 322 ? -8.477 -19.828 -26.969 1 96.62 322 PRO B C 1
ATOM 5596 O O . PRO B 1 322 ? -8.43 -20.656 -26.047 1 96.62 322 PRO B O 1
ATOM 5599 N N . PHE B 1 323 ? -8.258 -20.109 -28.172 1 96.5 323 PHE B N 1
ATOM 5600 C CA . PHE B 1 323 ? -7.996 -21.484 -28.578 1 96.5 323 PHE B CA 1
ATOM 5601 C C . PHE B 1 323 ? -6.609 -21.938 -28.125 1 96.5 323 PHE B C 1
ATOM 5603 O O . PHE B 1 323 ? -6.441 -23.047 -27.625 1 96.5 323 PHE B O 1
ATOM 5610 N N . SER B 1 324 ? -5.613 -21.109 -28.375 1 97.25 324 SER B N 1
ATOM 5611 C CA . SER B 1 324 ? -4.262 -21.406 -27.922 1 97.25 324 SER B CA 1
ATOM 5612 C C . SER B 1 324 ? -4.215 -21.609 -26.406 1 97.25 324 SER B C 1
ATOM 5614 O O . SER B 1 324 ? -3.525 -22.5 -25.922 1 97.25 324 SER B O 1
ATOM 5616 N N . TYR B 1 325 ? -4.949 -20.703 -25.719 1 97.81 325 TYR B N 1
ATOM 5617 C CA . TYR B 1 325 ? -5.027 -20.797 -24.266 1 97.81 325 TYR B CA 1
ATOM 5618 C C . TYR B 1 325 ? -5.625 -22.125 -23.828 1 97.81 325 TYR B C 1
ATOM 5620 O O . TYR B 1 325 ? -5.078 -22.797 -22.953 1 97.81 325 TYR B O 1
ATOM 5628 N N . ALA B 1 326 ? -6.703 -22.5 -24.438 1 97.75 326 ALA B N 1
ATOM 5629 C CA . ALA B 1 326 ? -7.379 -23.766 -24.109 1 97.75 326 ALA B CA 1
ATOM 5630 C C . ALA B 1 326 ? -6.484 -24.953 -24.422 1 97.75 326 ALA B C 1
ATOM 5632 O O . ALA B 1 326 ? -6.457 -25.922 -23.656 1 97.75 326 ALA B O 1
ATOM 5633 N N . LEU B 1 327 ? -5.812 -24.891 -25.469 1 97.75 327 LEU B N 1
ATOM 5634 C CA . LEU B 1 327 ? -4.926 -25.984 -25.891 1 97.75 327 LEU B CA 1
ATOM 5635 C C . LEU B 1 327 ? -3.791 -26.172 -24.891 1 97.75 327 LEU B C 1
ATOM 5637 O O . LEU B 1 327 ? -3.496 -27.297 -24.484 1 97.75 327 LEU B O 1
ATOM 5641 N N . VAL B 1 328 ? -3.164 -25.062 -24.531 1 98.06 328 VAL B N 1
ATOM 5642 C CA . VAL B 1 328 ? -2.039 -25.125 -23.609 1 98.06 328 VAL B CA 1
ATOM 5643 C C . VAL B 1 328 ? -2.521 -25.625 -22.25 1 98.06 328 VAL B C 1
ATOM 5645 O O . VAL B 1 328 ? -1.865 -26.469 -21.625 1 98.06 328 VAL B O 1
ATOM 5648 N N . LEU B 1 329 ? -3.668 -25.141 -21.812 1 98.12 329 LEU B N 1
ATOM 5649 C CA . LEU B 1 329 ? -4.223 -25.562 -20.531 1 98.12 329 LEU B CA 1
ATOM 5650 C C . LEU B 1 329 ? -4.586 -27.031 -20.562 1 98.12 329 LEU B C 1
ATOM 5652 O O . LEU B 1 329 ? -4.207 -27.797 -19.672 1 98.12 329 LEU B O 1
ATOM 5656 N N . ALA B 1 330 ? -5.32 -27.453 -21.578 1 98 330 ALA B N 1
ATOM 5657 C CA . ALA B 1 330 ? -5.738 -28.844 -21.703 1 98 330 ALA B CA 1
ATOM 5658 C C . ALA B 1 330 ? -4.535 -29.766 -21.844 1 98 330 ALA B C 1
ATOM 5660 O O . ALA B 1 330 ? -4.5 -30.844 -21.25 1 98 330 ALA B O 1
ATOM 5661 N N . GLY B 1 331 ? -3.602 -29.359 -22.703 1 98.19 331 GLY B N 1
ATOM 5662 C CA . GLY B 1 331 ? -2.385 -30.141 -22.844 1 98.19 331 GLY B CA 1
ATOM 5663 C C . GLY B 1 331 ? -1.609 -30.297 -21.547 1 98.19 331 GLY B C 1
ATOM 5664 O O . GLY B 1 331 ? -1.079 -31.359 -21.266 1 98.19 331 GLY B O 1
ATOM 5665 N N . SER B 1 332 ? -1.518 -29.203 -20.797 1 98.19 332 SER B N 1
ATOM 5666 C CA . SER B 1 332 ? -0.818 -29.25 -19.516 1 98.19 332 SER B CA 1
ATOM 5667 C C . SER B 1 332 ? -1.522 -30.172 -18.531 1 98.19 332 SER B C 1
ATOM 5669 O O . SER B 1 332 ? -0.875 -30.969 -17.844 1 98.19 332 SER B O 1
ATOM 5671 N N . ILE B 1 333 ? -2.842 -30.062 -18.484 1 97.44 333 ILE B N 1
ATOM 5672 C CA . ILE B 1 333 ? -3.625 -30.906 -17.594 1 97.44 333 ILE B CA 1
ATOM 5673 C C . ILE B 1 333 ? -3.426 -32.375 -17.984 1 97.44 333 ILE B C 1
ATOM 5675 O O . ILE B 1 333 ? -3.184 -33.219 -17.109 1 97.44 333 ILE B O 1
ATOM 5679 N N . ALA B 1 334 ? -3.498 -32.656 -19.234 1 97.38 334 ALA B N 1
ATOM 5680 C CA . ALA B 1 334 ? -3.34 -34.031 -19.734 1 97.38 334 ALA B CA 1
ATOM 5681 C C . ALA B 1 334 ? -1.973 -34.594 -19.359 1 97.38 334 ALA B C 1
ATOM 5683 O O . ALA B 1 334 ? -1.868 -35.719 -18.891 1 97.38 334 ALA B O 1
ATOM 5684 N N . LEU B 1 335 ? -0.973 -33.812 -19.562 1 96.69 335 LEU B N 1
ATOM 5685 C CA . LEU B 1 335 ? 0.382 -34.281 -19.25 1 96.69 335 LEU B CA 1
ATOM 5686 C C . LEU B 1 335 ? 0.567 -34.469 -17.75 1 96.69 335 LEU B C 1
ATOM 5688 O O . LEU B 1 335 ? 1.258 -35.406 -17.328 1 96.69 335 LEU B O 1
ATOM 5692 N N . VAL B 1 336 ? 0.017 -33.531 -16.938 1 95.94 336 VAL B N 1
ATOM 5693 C CA . VAL B 1 336 ? 0.097 -33.688 -15.492 1 95.94 336 VAL B CA 1
ATOM 5694 C C . VAL B 1 336 ? -0.572 -35 -15.062 1 95.94 336 VAL B C 1
ATOM 5696 O O . VAL B 1 336 ? -0.031 -35.719 -14.234 1 95.94 336 VAL B O 1
ATOM 5699 N N . LEU B 1 337 ? -1.753 -35.281 -15.664 1 94.5 337 LEU B N 1
ATOM 5700 C CA . LEU B 1 337 ? -2.49 -36.5 -15.32 1 94.5 337 LEU B CA 1
ATOM 5701 C C . LEU B 1 337 ? -1.728 -37.75 -15.758 1 94.5 337 LEU B C 1
ATOM 5703 O O . LEU B 1 337 ? -1.741 -38.75 -15.062 1 94.5 337 LEU B O 1
ATOM 5707 N N . LEU B 1 338 ? -1.062 -37.688 -16.828 1 94.88 338 LEU B N 1
ATOM 5708 C CA . LEU B 1 338 ? -0.263 -38.781 -17.328 1 94.88 338 LEU B CA 1
ATOM 5709 C C . LEU B 1 338 ? 0.949 -39.031 -16.438 1 94.88 338 LEU B C 1
ATOM 5711 O O . LEU B 1 338 ? 1.267 -40.188 -16.109 1 94.88 338 LEU B O 1
ATOM 5715 N N . ILE B 1 339 ? 1.62 -37.969 -16.062 1 93.75 339 ILE B N 1
ATOM 5716 C CA . ILE B 1 339 ? 2.807 -38.062 -15.211 1 93.75 339 ILE B CA 1
ATOM 5717 C C . ILE B 1 339 ? 2.416 -38.594 -13.836 1 93.75 339 ILE B C 1
ATOM 5719 O O . ILE B 1 339 ? 3.16 -39.344 -13.227 1 93.75 339 ILE B O 1
ATOM 5723 N N . ASN B 1 340 ? 1.275 -38.156 -13.391 1 90.69 340 ASN B N 1
ATOM 5724 C CA . ASN B 1 340 ? 0.799 -38.562 -12.07 1 90.69 340 ASN B CA 1
ATOM 5725 C C . ASN B 1 340 ? 0.56 -40.062 -12 1 90.69 340 ASN B C 1
ATOM 5727 O O . ASN B 1 340 ? 0.493 -40.656 -10.914 1 90.69 340 ASN B O 1
ATOM 5731 N N . LYS B 1 341 ? 0.446 -40.75 -13.125 1 90.62 341 LYS B N 1
ATOM 5732 C CA . LYS B 1 341 ? 0.243 -42.219 -13.172 1 90.62 341 LYS B CA 1
ATOM 5733 C C . LYS B 1 341 ? 1.571 -42.969 -13.086 1 90.62 341 LYS B C 1
ATOM 5735 O O . LYS B 1 341 ? 1.597 -44.156 -12.805 1 90.62 341 LYS B O 1
ATOM 5740 N N . LEU B 1 342 ? 2.602 -42.312 -13.258 1 90 342 LEU B N 1
ATOM 5741 C CA . LEU B 1 342 ? 3.926 -42.906 -13.211 1 90 342 LEU B CA 1
ATOM 5742 C C . LEU B 1 342 ? 4.363 -43.156 -11.766 1 90 342 LEU B C 1
ATOM 5744 O O . LEU B 1 342 ? 3.961 -42.406 -10.867 1 90 342 LEU B O 1
ATOM 5748 N N . PRO B 1 343 ? 5.195 -44.188 -11.609 1 86.62 343 PRO B N 1
ATOM 5749 C CA . PRO B 1 343 ? 5.777 -44.375 -10.273 1 86.62 343 PRO B CA 1
ATOM 5750 C C . PRO B 1 343 ? 6.727 -43.25 -9.883 1 86.62 343 PRO B C 1
ATOM 5752 O O . PRO B 1 343 ? 7.434 -42.719 -10.742 1 86.62 343 PRO B O 1
ATOM 5755 N N . TYR B 1 344 ? 6.793 -42.781 -8.703 1 86.38 344 TYR B N 1
ATOM 5756 C CA . TYR B 1 344 ? 7.66 -41.719 -8.156 1 86.38 344 TYR B CA 1
ATOM 5757 C C . TYR B 1 344 ? 7.301 -40.375 -8.727 1 86.38 344 TYR B C 1
ATOM 5759 O O . TYR B 1 344 ? 8.172 -39.531 -8.914 1 86.38 344 TYR B O 1
ATOM 5767 N N . SER B 1 345 ? 6.09 -40.156 -9.172 1 87.56 345 SER B N 1
ATOM 5768 C CA . SER B 1 345 ? 5.609 -38.938 -9.758 1 87.56 345 SER B CA 1
ATOM 5769 C C . SER B 1 345 ? 5.738 -37.75 -8.773 1 87.56 345 SER B C 1
ATOM 5771 O O . SER B 1 345 ? 5.836 -36.594 -9.18 1 87.56 345 SER B O 1
ATOM 5773 N N . GLN B 1 346 ? 5.855 -38.094 -7.531 1 84.56 346 GLN B N 1
ATOM 5774 C CA . GLN B 1 346 ? 5.922 -37.062 -6.504 1 84.56 346 GLN B CA 1
ATOM 5775 C C . GLN B 1 346 ? 7.211 -36.25 -6.629 1 84.56 346 GLN B C 1
ATOM 5777 O O . GLN B 1 346 ? 7.27 -35.094 -6.184 1 84.56 346 GLN B O 1
ATOM 5782 N N . TYR B 1 347 ? 8.203 -36.812 -7.293 1 86.75 347 TYR B N 1
ATOM 5783 C CA . TYR B 1 347 ? 9.484 -36.156 -7.449 1 86.75 347 TYR B CA 1
ATOM 5784 C C . TYR B 1 347 ? 9.5 -35.281 -8.711 1 86.75 347 TYR B C 1
ATOM 5786 O O . TYR B 1 347 ? 10.398 -34.469 -8.906 1 86.75 347 TYR B O 1
ATOM 5794 N N . ILE B 1 348 ? 8.508 -35.469 -9.492 1 89.12 348 ILE B N 1
ATOM 5795 C CA . ILE B 1 348 ? 8.398 -34.719 -10.742 1 89.12 348 ILE B CA 1
ATOM 5796 C C . ILE B 1 348 ? 7.324 -33.656 -10.617 1 89.12 348 ILE B C 1
ATOM 5798 O O . ILE B 1 348 ? 7.535 -32.5 -11.008 1 89.12 348 ILE B O 1
ATOM 5802 N N . ILE B 1 349 ? 6.172 -34.094 -10.141 1 88.12 349 ILE B N 1
ATOM 5803 C CA . ILE B 1 349 ? 5.047 -33.188 -9.938 1 88.12 349 ILE B CA 1
ATOM 5804 C C . ILE B 1 349 ? 4.324 -33.531 -8.641 1 88.12 349 ILE B C 1
ATOM 5806 O O . ILE B 1 349 ? 4.047 -34.719 -8.383 1 88.12 349 ILE B O 1
ATOM 5810 N N . THR B 1 350 ? 4.09 -32.531 -7.82 1 78.94 350 THR B N 1
ATOM 5811 C CA . THR B 1 350 ? 3.369 -32.781 -6.574 1 78.94 350 THR B CA 1
ATOM 5812 C C . THR B 1 350 ? 1.877 -32.5 -6.758 1 78.94 350 THR B C 1
ATOM 5814 O O . THR B 1 350 ? 1.478 -31.406 -7.156 1 78.94 350 THR B O 1
ATOM 5817 N N . VAL B 1 351 ? 1.034 -33.562 -6.602 1 75.12 351 VAL B N 1
ATOM 5818 C CA . VAL B 1 351 ? -0.421 -33.469 -6.617 1 75.12 351 VAL B CA 1
ATOM 5819 C C . VAL B 1 351 ? -0.985 -33.906 -5.273 1 75.12 351 VAL B C 1
ATOM 5821 O O . VAL B 1 351 ? -0.679 -35 -4.805 1 75.12 351 VAL B O 1
ATOM 5824 N N . PRO B 1 352 ? -1.684 -32.906 -4.598 1 71.56 352 PRO B N 1
ATOM 5825 C CA . PRO B 1 352 ? -2.252 -33.312 -3.312 1 71.56 352 PRO B CA 1
ATOM 5826 C C . PRO B 1 352 ? -3.229 -34.469 -3.447 1 71.56 352 PRO B C 1
ATOM 5828 O O . PRO B 1 352 ? -3.951 -34.562 -4.445 1 71.56 352 PRO B O 1
ATOM 5831 N N . LYS B 1 353 ? -2.92 -35.625 -2.689 1 59.09 353 LYS B N 1
ATOM 5832 C CA . LYS B 1 353 ? -3.826 -36.75 -2.684 1 59.09 353 LYS B CA 1
ATOM 5833 C C . LYS B 1 353 ? -5.113 -36.438 -1.934 1 59.09 353 LYS B C 1
ATOM 5835 O O . LYS B 1 353 ? -5.074 -35.875 -0.835 1 59.09 353 LYS B O 1
ATOM 5840 N N . GLN B 1 354 ? -6.211 -36.125 -2.633 1 53.09 354 GLN B N 1
ATOM 5841 C CA . GLN B 1 354 ? -7.488 -36 -1.94 1 53.09 354 GLN B CA 1
ATOM 5842 C C . GLN B 1 354 ? -7.777 -37.25 -1.1 1 53.09 354 GLN B C 1
ATOM 5844 O O . GLN B 1 354 ? -7.617 -38.375 -1.571 1 53.09 354 GLN B O 1
ATOM 5849 N N . LYS B 1 355 ? -7.727 -37.219 0.205 1 45.16 355 LYS B N 1
ATOM 5850 C CA . LYS B 1 355 ? -8.211 -38.344 0.997 1 45.16 355 LYS B CA 1
ATOM 5851 C C . LYS B 1 355 ? -9.523 -38.875 0.443 1 45.16 355 LYS B C 1
ATOM 5853 O O . LYS B 1 355 ? -10.5 -38.125 0.312 1 45.16 355 LYS B O 1
ATOM 5858 N N . GLN B 1 356 ? -9.477 -39.875 -0.414 1 30.33 356 GLN B N 1
ATOM 5859 C CA . GLN B 1 356 ? -10.711 -40.594 -0.718 1 30.33 356 GLN B CA 1
ATOM 5860 C C . GLN B 1 356 ? -11.477 -40.938 0.558 1 30.33 356 GLN B C 1
ATOM 5862 O O . GLN B 1 356 ? -10.875 -41.281 1.57 1 30.33 356 GLN B O 1
#

Secondary structure (DSSP, 8-state):
----------HHHHHHHHHHHHHHHHHHHHHHHHHHTTTPPPHHHHHHHHHTTTHHHHHHHHHHHHHHHHHHSS---HHHHHHHHIIIIIHHHHHHHHHHHHHHHHTTSSPPPP-SSHHHHHHHHHHHHTTTTSGGGHHHHHHHHHHHHHHHHHHH-SSHHHHHHHHHHHHHHHHHHHHH----S-HHHHHHHH-TT-GGGTHHHHHHHHHHHHTHHHHHHHHHHTHHHHHHHHHHHHHHHHHHHHHH----TT-TTHHHHHHHHHHHHHHHHHHGGGSHHHHHHHHHHHHTHHHHHHHHHHHHHHHHHH-GGGGTSGGGHHHHHHHHHHHHHHHHHHHTTSTTGGGT--------/----------HHHHHHHHHHHHHHHHHHHHHHHHHHTTTPPPHHHHHHHHHTTTHHHHHHHHHHHHHHHHHHSS---HHHHHHHHIIIIIHHHHHHHHHHHHHHHHTTSSPPPP-SSHHHHHHHHHHHHTTTTSTTTHHHHHHHHHHHHHHHHHHH-SSHHHHHHHHHHHHHHHHHHHHH----S-HHHHHHHH-TT-GGGTHHHHHHHHHHHHTHHHHHHHHHHTHHHHHHHHHHHHHHHHHHHHHH----TT-TTHHHHHHHHHHHHHHHHHHGGGSHHHHHHHHHHHHTHHHHHHHHHHHHHHHHHH-GGGGTSGGGHHHHHHHHHHHHHHHHHHHTTSTTGGGT--------

Foldseek 3Di:
DPPPPPPPDDLLLLLVLLLLLLLLLLLVLLQVLCVLAVNDHDPLSLLSNQLSLQSLLSVLLSLLQSVLLVPLVHPDDLVVLCVCCCLQQVLQLVVLLVVLLVVCCVVVNDNRFDPPDPVSVVVVVVCSLCLVSDDLSNSSSLSVVCSVCVVVLSVQPNDVVSLVVVLVVLLVQLCCLQPPLDDPPDPVVSVQSVRPSNNSVSVNSSSNSSVCNVCVVVLLVVCLVCLVVLLVLLVVLSVVSSVVCVVPPDDHSSHSVCSPSNVSNSSNSSSVLVVCVVVVVVSVVSSQSSLCSQQLSSCLVVQVVVCCVVVVVLSNDCVSSVVSSVSSSVVSVVVSVVLVPDPSSSSNHNGDDDPD/DPPPPPPPDDLLLLLVLLLLLLLLLLLVLLQVLCVLAVNDHDPLSLLSNQLSLQSLLSVLLSLLQSVLLVPLVHPDDLVVLCVCCCLQQVLQLVVLLVVLLVVCCVVVNDNRFDPPDPVSVVVVVVCSLCLVSDDLSNSSSLSVVCSVCVVVLSVQPNDVVSLVVVLVVLLVQLCCLQPPLDDPPDPVVSVQSVRPSNNSVSVNSSSNSSVCNVCVVVLLVVCLVCLVVLLVLLVVLSVVSSVVCVVPPDDHSSHSVCSPSNVSNSSNSSSVLVVCVVVVVVSVVSSQSSLCSQQLSSCLVVQVVVCCVVVVVLSNDCVSSVVSSVSSSVVSVVVSVVLVPDPSSSSNHNGDDDPD

Solvent-accessible surface area (backbone atoms only — not comparable to full-atom values): 36740 Å² total; per-residue (Å²): 131,79,72,76,80,70,80,78,79,59,62,50,57,30,32,38,41,20,54,22,40,54,21,45,53,41,26,54,51,32,47,48,32,12,56,65,52,81,62,46,64,50,76,67,41,41,47,50,27,60,65,22,39,58,12,62,43,47,51,39,18,50,53,21,19,54,52,44,55,58,46,70,84,39,85,81,50,65,68,62,52,50,53,49,47,39,41,51,45,48,37,21,50,52,48,53,39,53,48,42,39,52,47,29,31,75,71,66,73,41,75,66,79,65,70,86,42,72,68,36,40,51,50,46,50,50,37,51,61,40,14,62,52,42,85,76,39,16,56,56,30,22,53,51,51,46,60,68,48,39,65,58,49,58,67,57,38,75,42,70,66,47,36,50,51,51,45,52,49,29,40,49,51,16,45,47,44,61,74,63,59,68,73,82,80,45,67,70,57,35,52,49,68,66,36,88,33,30,41,57,51,48,42,32,41,23,43,48,13,31,53,47,47,76,45,41,68,66,48,52,54,49,32,70,74,36,37,68,56,30,42,50,47,27,50,50,46,51,50,44,46,48,49,49,32,72,69,70,44,89,74,64,53,66,38,72,70,43,76,60,45,46,64,46,39,52,47,15,36,44,22,49,46,60,58,28,59,82,38,54,69,58,43,50,50,39,30,54,43,20,42,40,26,60,30,30,65,71,39,29,62,58,39,44,51,52,42,46,72,77,45,46,74,47,36,69,44,78,86,31,46,68,56,50,47,48,47,30,51,52,50,16,49,52,49,40,58,55,46,62,70,41,85,73,23,50,43,59,39,46,59,75,78,73,84,124,133,80,70,76,78,72,80,76,78,57,60,50,56,29,33,37,40,19,55,22,40,54,21,45,52,41,27,53,51,32,46,46,31,12,55,65,50,82,62,45,62,49,75,67,41,40,48,50,26,59,65,24,39,58,11,62,45,47,51,36,18,49,54,22,19,54,51,43,55,59,45,71,85,38,86,81,50,65,68,63,51,49,54,50,47,40,42,52,45,47,37,21,50,53,47,51,38,52,48,45,39,52,48,28,31,76,70,66,75,41,74,67,79,66,70,85,42,72,67,36,40,52,50,47,51,53,37,51,60,42,15,61,53,42,86,76,41,17,55,57,29,21,51,51,52,45,60,66,47,40,65,58,48,57,67,58,37,75,42,68,66,45,36,49,50,50,45,53,50,29,40,50,50,16,46,48,44,61,74,60,58,69,73,82,82,44,66,68,57,35,53,52,67,66,37,89,32,31,40,57,49,48,44,33,41,24,43,48,13,32,53,47,46,76,43,41,68,67,47,52,54,49,31,70,73,36,37,68,56,30,42,49,46,27,51,50,46,52,51,45,48,47,48,48,34,72,69,70,43,89,72,64,55,64,39,73,70,44,74,59,44,45,65,46,40,52,46,14,35,43,22,48,46,59,57,28,59,82,39,53,70,58,41,50,52,38,29,53,43,20,43,40,26,62,28,31,65,71,38,28,62,57,40,43,52,52,42,46,73,78,43,46,75,50,36,69,44,76,87,31,44,69,57,48,46,49,49,30,51,51,48,15,50,51,48,40,57,56,45,62,71,41,85,74,22,51,43,59,39,46,59,75,78,73,83,122

InterPro domains:
  IPR002656 Acyltransferase 3 domain [PF01757] (11-336)